Protein AF-0000000075732536 (afdb_homodimer)

Structure (mmCIF, N/CA/C/O backbone):
data_AF-0000000075732536-model_v1
#
loop_
_entity.id
_entity.type
_entity.pdbx_description
1 polymer 'Eukaryotic translation initiation factor 6'
#
loop_
_atom_site.group_PDB
_atom_site.id
_atom_site.type_symbol
_atom_site.label_atom_id
_atom_site.label_alt_id
_atom_site.label_comp_id
_atom_site.label_asym_id
_atom_site.label_entity_id
_atom_site.label_seq_id
_atom_site.pdbx_PDB_ins_code
_atom_site.Cartn_x
_atom_site.Cartn_y
_atom_site.Cartn_z
_atom_site.occupancy
_atom_site.B_iso_or_equiv
_atom_site.auth_seq_id
_atom_site.auth_comp_id
_atom_site.auth_asym_id
_atom_site.auth_atom_id
_atom_site.pdbx_PDB_model_num
ATOM 1 N N . MET A 1 1 ? -6.488 -12.992 -22.859 1 83.81 1 MET A N 1
ATOM 2 C CA . MET A 1 1 ? -7.918 -13.25 -22.719 1 83.81 1 MET A CA 1
ATOM 3 C C . MET A 1 1 ? -8.258 -13.625 -21.281 1 83.81 1 MET A C 1
ATOM 5 O O . MET A 1 1 ? -7.5 -14.336 -20.625 1 83.81 1 MET A O 1
ATOM 9 N N . VAL A 1 2 ? -9.398 -13.094 -20.844 1 91.94 2 VAL A N 1
ATOM 10 C CA . VAL A 1 2 ? -9.875 -13.297 -19.469 1 91.94 2 VAL A CA 1
ATOM 11 C C . VAL A 1 2 ? -11.172 -14.109 -19.5 1 91.94 2 VAL A C 1
ATOM 13 O O . VAL A 1 2 ? -12.039 -13.883 -20.344 1 91.94 2 VAL A O 1
ATOM 16 N N . SER A 1 3 ? -11.211 -15.141 -18.609 1 94.06 3 SER A N 1
ATOM 17 C CA . SER A 1 3 ? -12.438 -15.93 -18.484 1 94.06 3 SER A CA 1
ATOM 18 C C . SER A 1 3 ? -12.898 -16 -17.031 1 94.06 3 SER A C 1
ATOM 20 O O . SER A 1 3 ? -12.109 -16.328 -16.141 1 94.06 3 SER A O 1
ATOM 22 N N . ARG A 1 4 ? -14.195 -15.672 -16.875 1 95.19 4 ARG A N 1
ATOM 23 C CA . ARG A 1 4 ? -14.82 -15.953 -15.594 1 95.19 4 ARG A CA 1
ATOM 24 C C . ARG A 1 4 ? -15.359 -17.375 -15.539 1 95.19 4 ARG A C 1
ATOM 26 O O . ARG A 1 4 ? -15.953 -17.859 -16.516 1 95.19 4 ARG A O 1
ATOM 33 N N . CYS A 1 5 ? -15.133 -18.031 -14.414 1 96.19 5 CYS A N 1
ATOM 34 C CA . CYS A 1 5 ? -15.602 -19.406 -14.328 1 96.19 5 CYS A CA 1
ATOM 35 C C . CYS A 1 5 ? -15.812 -19.828 -12.875 1 96.19 5 CYS A C 1
ATOM 37 O O . CYS A 1 5 ? -15.68 -19 -11.969 1 96.19 5 CYS A O 1
ATOM 39 N N . LYS A 1 6 ? -16.375 -20.969 -12.703 1 96.44 6 LYS A N 1
ATOM 40 C CA . LYS A 1 6 ? -16.594 -21.562 -11.391 1 96.44 6 LYS A CA 1
ATOM 41 C C . LYS A 1 6 ? -16.375 -23.062 -11.422 1 96.44 6 LYS A C 1
ATOM 43 O O . LYS A 1 6 ? -16.641 -23.719 -12.438 1 96.44 6 LYS A O 1
ATOM 48 N N . TYR A 1 7 ? -15.828 -23.578 -10.398 1 98.12 7 TYR A N 1
ATOM 49 C CA . TYR A 1 7 ? -15.852 -25.016 -10.156 1 98.12 7 TYR A CA 1
ATOM 50 C C . TYR A 1 7 ? -17.062 -25.406 -9.32 1 98.12 7 TYR A C 1
ATOM 52 O O . TYR A 1 7 ? -17.109 -25.156 -8.117 1 98.12 7 TYR A O 1
ATOM 60 N N . GLN A 1 8 ? -17.953 -25.953 -10.031 1 95.62 8 GLN A N 1
ATOM 61 C CA . GLN A 1 8 ? -19.25 -26.172 -9.398 1 95.62 8 GLN A CA 1
ATOM 62 C C . GLN A 1 8 ? -19.844 -24.875 -8.875 1 95.62 8 GLN A C 1
ATOM 64 O O . GLN A 1 8 ? -20.062 -23.938 -9.641 1 95.62 8 GLN A O 1
ATOM 69 N N . SER A 1 9 ? -19.875 -24.734 -7.613 1 95.56 9 SER A N 1
ATOM 70 C CA . SER A 1 9 ? -20.453 -23.5 -7.09 1 95.56 9 SER A CA 1
ATOM 71 C C . SER A 1 9 ? -19.375 -22.594 -6.504 1 95.56 9 SER A C 1
ATOM 73 O O . SER A 1 9 ? -19.672 -21.5 -6.012 1 95.56 9 SER A O 1
ATOM 75 N N . SER A 1 10 ? -18.203 -23 -6.641 1 97.44 10 SER A N 1
ATOM 76 C CA . SER A 1 10 ? -17.125 -22.266 -5.988 1 97.44 10 SER A CA 1
ATOM 77 C C . SER A 1 10 ? -16.469 -21.281 -6.945 1 97.44 10 SER A C 1
ATOM 79 O O . SER A 1 10 ? -16.109 -21.641 -8.062 1 97.44 10 SER A O 1
ATOM 81 N N . SER A 1 11 ? -16.312 -20.031 -6.445 1 98.19 11 SER A N 1
ATOM 82 C CA . SER A 1 11 ? -15.57 -19.031 -7.199 1 98.19 11 SER A CA 1
ATOM 83 C C . SER A 1 11 ? -14.078 -19.078 -6.891 1 98.19 11 SER A C 1
ATOM 85 O O . SER A 1 11 ? -13.297 -18.297 -7.426 1 98.19 11 SER A O 1
ATOM 87 N N . GLU A 1 12 ? -13.68 -20 -6.059 1 98.44 12 GLU A N 1
ATOM 88 C CA . GLU A 1 12 ? -12.266 -20.188 -5.742 1 98.44 12 GLU A CA 1
ATOM 89 C C . GLU A 1 12 ? -11.594 -21.109 -6.762 1 98.44 12 GLU A C 1
ATOM 91 O O . GLU A 1 12 ? -11.062 -22.156 -6.402 1 98.44 12 GLU A O 1
ATOM 96 N N . VAL A 1 13 ? -11.492 -20.625 -7.941 1 98.69 13 VAL A N 1
ATOM 97 C CA . VAL A 1 13 ? -11.094 -21.438 -9.078 1 98.69 13 VAL A CA 1
ATOM 98 C C . VAL A 1 13 ? -9.633 -21.859 -8.938 1 98.69 13 VAL A C 1
ATOM 100 O O . VAL A 1 13 ? -9.234 -22.938 -9.383 1 98.69 13 VAL A O 1
ATOM 103 N N . GLY A 1 14 ? -8.852 -21.062 -8.25 1 98.75 14 GLY A N 1
ATOM 104 C CA . GLY A 1 14 ? -7.441 -21.359 -8.055 1 98.75 14 GLY A CA 1
ATOM 105 C C . GLY A 1 14 ? -7.207 -22.562 -7.148 1 98.75 14 GLY A C 1
ATOM 106 O O . GLY A 1 14 ? -6.117 -23.141 -7.152 1 98.75 14 GLY A O 1
ATOM 107 N N . ALA A 1 15 ? -8.203 -22.875 -6.398 1 98.62 15 ALA A N 1
ATOM 108 C CA . ALA A 1 15 ? -8.102 -24.047 -5.523 1 98.62 15 ALA A CA 1
ATOM 109 C C . ALA A 1 15 ? -8.227 -25.344 -6.312 1 98.62 15 ALA A C 1
ATOM 111 O O . ALA A 1 15 ? -7.801 -26.406 -5.852 1 98.62 15 ALA A O 1
ATOM 112 N N . TYR A 1 16 ? -8.727 -25.219 -7.578 1 98.81 16 TYR A N 1
ATOM 113 C CA . TYR A 1 16 ? -9.133 -26.438 -8.258 1 98.81 16 TYR A CA 1
ATOM 114 C C . TYR A 1 16 ? -8.336 -26.641 -9.547 1 98.81 16 TYR A C 1
ATOM 116 O O . TYR A 1 16 ? -8.672 -27.484 -10.367 1 98.81 16 TYR A O 1
ATOM 124 N N . ALA A 1 17 ? -7.359 -25.906 -9.711 1 98.81 17 ALA A N 1
ATOM 125 C CA . ALA A 1 17 ? -6.48 -26.094 -10.867 1 98.81 17 ALA A CA 1
ATOM 126 C C . ALA A 1 17 ? -5.098 -25.5 -10.602 1 98.81 17 ALA A C 1
ATOM 128 O O . ALA A 1 17 ? -4.938 -24.625 -9.742 1 98.81 17 ALA A O 1
ATOM 129 N N . THR A 1 18 ? -4.125 -25.984 -11.219 1 98.88 18 THR A N 1
ATOM 130 C CA . THR A 1 18 ? -2.785 -25.422 -11.312 1 98.88 18 THR A CA 1
ATOM 131 C C . THR A 1 18 ? -2.422 -25.109 -12.758 1 98.88 18 THR A C 1
ATOM 133 O O . THR A 1 18 ? -2.373 -26.016 -13.594 1 98.88 18 THR A O 1
ATOM 136 N N . LEU A 1 19 ? -2.176 -23.812 -13.031 1 98.81 19 LEU A N 1
ATOM 137 C CA . LEU A 1 19 ? -1.968 -23.375 -14.406 1 98.81 19 LEU A CA 1
ATOM 138 C C . LEU A 1 19 ? -0.535 -22.891 -14.609 1 98.81 19 LEU A C 1
ATOM 140 O O . LEU A 1 19 ? -0.021 -22.094 -13.82 1 98.81 19 LEU A O 1
ATOM 144 N N . THR A 1 20 ? 0.156 -23.453 -15.57 1 98.5 20 THR A N 1
ATOM 145 C CA . THR A 1 20 ? 1.46 -23 -16.031 1 98.5 20 THR A CA 1
ATOM 146 C C . THR A 1 20 ? 1.424 -22.703 -17.531 1 98.5 20 THR A C 1
ATOM 148 O O . THR A 1 20 ? 0.365 -22.766 -18.156 1 98.5 20 THR A O 1
ATOM 151 N N . ASP A 1 21 ? 2.625 -22.375 -18.078 1 97.25 21 ASP A N 1
ATOM 152 C CA . ASP A 1 21 ? 2.672 -22.078 -19.516 1 97.25 21 ASP A CA 1
ATOM 153 C C . ASP A 1 21 ? 2.756 -23.375 -20.328 1 97.25 21 ASP A C 1
ATOM 155 O O . ASP A 1 21 ? 2.525 -23.359 -21.531 1 97.25 21 ASP A O 1
ATOM 159 N N . THR A 1 22 ? 3.025 -24.469 -19.656 1 97.88 22 THR A N 1
ATOM 160 C CA . THR A 1 22 ? 3.25 -25.719 -20.375 1 97.88 22 THR A CA 1
ATOM 161 C C . THR A 1 22 ? 2.121 -26.703 -20.125 1 97.88 22 THR A C 1
ATOM 163 O O . THR A 1 22 ? 1.791 -27.516 -20.984 1 97.88 22 THR A O 1
ATOM 166 N N . TYR A 1 23 ? 1.535 -26.609 -18.984 1 98.56 23 TYR A N 1
ATOM 167 C CA . TYR A 1 23 ? 0.472 -27.547 -18.641 1 98.56 23 TYR A CA 1
ATOM 168 C C . TYR A 1 23 ? -0.523 -26.906 -17.672 1 98.56 23 TYR A C 1
ATOM 170 O O . TYR A 1 23 ? -0.227 -25.891 -17.047 1 98.56 23 TYR A O 1
ATOM 178 N N . CYS A 1 24 ? -1.718 -27.5 -17.609 1 98.81 24 CYS A N 1
ATOM 179 C CA . CYS A 1 24 ? -2.762 -27.188 -16.641 1 98.81 24 CYS A CA 1
ATOM 180 C C . CYS A 1 24 ? -3.289 -28.453 -15.977 1 98.81 24 CYS A C 1
ATOM 182 O O . CYS A 1 24 ? -3.791 -29.344 -16.656 1 98.81 24 CYS A O 1
ATOM 184 N N . LEU A 1 25 ? -3.131 -28.484 -14.641 1 98.88 25 LEU A N 1
ATOM 185 C CA . LEU A 1 25 ? -3.613 -29.641 -13.883 1 98.88 25 LEU A CA 1
ATOM 186 C C . LEU A 1 25 ? -5.043 -29.422 -13.406 1 98.88 25 LEU A C 1
ATOM 188 O O . LEU A 1 25 ? -5.324 -28.438 -12.711 1 98.88 25 LEU A O 1
ATOM 192 N N . LEU A 1 26 ? -5.91 -30.312 -13.82 1 98.75 26 LEU A N 1
ATOM 193 C CA . LEU A 1 26 ? -7.32 -30.281 -13.438 1 98.75 26 LEU A CA 1
ATOM 194 C C . LEU A 1 26 ? -7.719 -31.562 -12.711 1 98.75 26 LEU A C 1
ATOM 196 O O . LEU A 1 26 ? -7.164 -32.625 -12.992 1 98.75 26 LEU A O 1
ATOM 200 N N . PRO A 1 27 ? -8.695 -31.422 -11.844 1 98.69 27 PRO A N 1
ATOM 201 C CA . PRO A 1 27 ? -9.148 -32.656 -11.164 1 98.69 27 PRO A CA 1
ATOM 202 C C . PRO A 1 27 ? -9.953 -33.562 -12.078 1 98.69 27 PRO A C 1
ATOM 204 O O . PRO A 1 27 ? -10.578 -33.094 -13.031 1 98.69 27 PRO A O 1
ATOM 207 N N . THR A 1 28 ? -9.859 -34.812 -11.734 1 97.75 28 THR A N 1
ATOM 208 C CA . THR A 1 28 ? -10.68 -35.781 -12.461 1 97.75 28 THR A CA 1
ATOM 209 C C . THR A 1 28 ? -12.141 -35.688 -12.016 1 97.75 28 THR A C 1
ATOM 211 O O . THR A 1 28 ? -13.055 -36 -12.797 1 97.75 28 THR A O 1
ATOM 214 N N . THR A 1 29 ? -12.328 -35.344 -10.734 1 94.75 29 THR A N 1
ATOM 215 C CA . THR A 1 29 ? -13.672 -35.125 -10.227 1 94.75 29 THR A CA 1
ATOM 216 C C . THR A 1 29 ? -14.164 -33.719 -10.641 1 94.75 29 THR A C 1
ATOM 218 O O . THR A 1 29 ? -14 -32.75 -9.898 1 94.75 29 THR A O 1
ATOM 221 N N . THR A 1 30 ? -14.656 -33.688 -11.82 1 93.88 30 THR A N 1
ATOM 222 C CA . THR A 1 30 ? -15.055 -32.375 -12.359 1 93.88 30 THR A CA 1
ATOM 223 C C . THR A 1 30 ? -16.203 -32.531 -13.336 1 93.88 30 THR A C 1
ATOM 225 O O . THR A 1 30 ? -16.781 -33.625 -13.469 1 93.88 30 THR A O 1
ATOM 228 N N . THR A 1 31 ? -16.688 -31.406 -13.828 1 93 31 THR A N 1
ATOM 229 C CA . THR A 1 31 ? -17.734 -31.391 -14.844 1 93 31 THR A CA 1
ATOM 230 C C . THR A 1 31 ? -17.156 -31.016 -16.203 1 93 31 THR A C 1
ATOM 232 O O . THR A 1 31 ? -16.062 -30.453 -16.297 1 93 31 THR A O 1
ATOM 235 N N . LYS A 1 32 ? -17.922 -31.328 -17.203 1 93.38 32 LYS A N 1
ATOM 236 C CA . LYS A 1 32 ? -17.516 -30.969 -18.562 1 93.38 32 LYS A CA 1
ATOM 237 C C . LYS A 1 32 ? -17.406 -29.453 -18.719 1 93.38 32 LYS A C 1
ATOM 239 O O . LYS A 1 32 ? -16.516 -28.953 -19.406 1 93.38 32 LYS A O 1
ATOM 244 N N . SER A 1 33 ? -18.312 -28.844 -18.078 1 92.94 33 SER A N 1
ATOM 245 C CA . SER A 1 33 ? -18.312 -27.391 -18.141 1 92.94 33 SER A CA 1
ATOM 246 C C . SER A 1 33 ? -17.016 -26.812 -17.625 1 92.94 33 SER A C 1
ATOM 248 O O . SER A 1 33 ? -16.469 -25.859 -18.203 1 92.94 33 SER A O 1
ATOM 250 N N . TRP A 1 34 ? -16.531 -27.375 -16.578 1 96.12 34 TRP A N 1
ATOM 251 C CA . TRP A 1 34 ? -15.273 -26.938 -16.016 1 96.12 34 TRP A CA 1
ATOM 252 C C . TRP A 1 34 ? -14.117 -27.203 -16.969 1 96.12 34 TRP A C 1
ATOM 254 O O . TRP A 1 34 ? -13.336 -26.312 -17.281 1 96.12 34 TRP A O 1
ATOM 264 N N . THR A 1 35 ? -14 -28.375 -17.484 1 95.81 35 THR A N 1
ATOM 265 C CA . THR A 1 35 ? -12.875 -28.75 -18.344 1 95.81 35 THR A CA 1
ATOM 266 C C . THR A 1 35 ? -12.891 -27.953 -19.641 1 95.81 35 THR A C 1
ATOM 268 O O . THR A 1 35 ? -11.844 -27.562 -20.156 1 95.81 35 THR A O 1
ATOM 271 N N . GLU A 1 36 ? -14.055 -27.672 -20.125 1 94.44 36 GLU A N 1
ATOM 272 C CA . GLU A 1 36 ? -14.195 -26.953 -21.391 1 94.44 36 GLU A CA 1
ATOM 273 C C . GLU A 1 36 ? -13.695 -25.516 -21.266 1 94.44 36 GLU A C 1
ATOM 275 O O . GLU A 1 36 ? -13.242 -24.922 -22.234 1 94.44 36 GLU A O 1
ATOM 280 N N . THR A 1 37 ? -13.82 -25.062 -20.078 1 95.56 37 THR A N 1
ATOM 281 C CA . THR A 1 37 ? -13.336 -23.703 -19.812 1 95.56 37 THR A CA 1
ATOM 282 C C . THR A 1 37 ? -11.859 -23.578 -20.188 1 95.56 37 THR A C 1
ATOM 284 O O . THR A 1 37 ? -11.414 -22.516 -20.609 1 95.56 37 THR A O 1
ATOM 287 N N . PHE A 1 38 ? -11.141 -24.625 -20.125 1 96.88 38 PHE A N 1
ATOM 288 C CA . PHE A 1 38 ? -9.695 -24.578 -20.281 1 96.88 38 PHE A CA 1
ATOM 289 C C . PHE A 1 38 ? -9.273 -25.078 -21.656 1 96.88 38 PHE A C 1
ATOM 291 O O . PHE A 1 38 ? -8.078 -25.125 -21.969 1 96.88 38 PHE A O 1
ATOM 298 N N . ASP A 1 39 ? -10.211 -25.344 -22.516 1 94.19 39 ASP A N 1
ATOM 299 C CA . ASP A 1 39 ? -9.906 -25.828 -23.859 1 94.19 39 ASP A CA 1
ATOM 300 C C . ASP A 1 39 ? -9.102 -24.781 -24.641 1 94.19 39 ASP A C 1
ATOM 302 O O . ASP A 1 39 ? -8.281 -25.141 -25.5 1 94.19 39 ASP A O 1
ATOM 306 N N . VAL A 1 40 ? -9.359 -23.625 -24.281 1 90.56 40 VAL A N 1
ATOM 307 C CA . VAL A 1 40 ? -8.711 -22.516 -24.969 1 90.56 40 VAL A CA 1
ATOM 308 C C . VAL A 1 40 ? -7.199 -22.609 -24.797 1 90.56 40 VAL A C 1
ATOM 310 O O . VAL A 1 40 ? -6.438 -22.172 -25.672 1 90.56 40 VAL A O 1
ATOM 313 N N . LEU A 1 41 ? -6.738 -23.172 -23.766 1 92.38 41 LEU A N 1
ATOM 314 C CA . LEU A 1 41 ? -5.316 -23.312 -23.484 1 92.38 41 LEU A CA 1
ATOM 315 C C . LEU A 1 41 ? -4.656 -24.25 -24.484 1 92.38 41 LEU A C 1
ATOM 317 O O . LEU A 1 41 ? -3.535 -24 -24.938 1 92.38 41 LEU A O 1
ATOM 321 N N . THR A 1 42 ? -5.32 -25.297 -24.75 1 89.5 42 THR A N 1
ATOM 322 C CA . THR A 1 42 ? -4.809 -26.25 -25.734 1 89.5 42 THR A CA 1
ATOM 323 C C . THR A 1 42 ? -4.875 -25.672 -27.141 1 89.5 42 THR A C 1
ATOM 325 O O . THR A 1 42 ? -3.916 -25.781 -27.906 1 89.5 42 THR A O 1
ATOM 328 N N . ASP A 1 43 ? -5.914 -25.016 -27.391 1 85.69 43 ASP A N 1
ATOM 329 C CA . ASP A 1 43 ? -6.203 -24.562 -28.75 1 85.69 43 ASP A CA 1
ATOM 330 C C . ASP A 1 43 ? -5.297 -23.391 -29.125 1 85.69 43 ASP A C 1
ATOM 332 O O . ASP A 1 43 ? -4.867 -23.281 -30.281 1 85.69 43 ASP A O 1
ATOM 336 N N . PHE A 1 44 ? -4.941 -22.625 -28.141 1 82.62 44 PHE A N 1
ATOM 337 C CA . PHE A 1 44 ? -4.328 -21.359 -28.516 1 82.62 44 PHE A CA 1
ATOM 338 C C . PHE A 1 44 ? -2.973 -21.172 -27.844 1 82.62 44 PHE A C 1
ATOM 340 O O . PHE A 1 44 ? -2.162 -20.359 -28.266 1 82.62 44 PHE A O 1
ATOM 347 N N . ASN A 1 45 ? -2.658 -22 -26.828 1 86.12 45 ASN A N 1
ATOM 348 C CA . ASN A 1 45 ? -1.441 -21.734 -26.062 1 86.12 45 ASN A CA 1
ATOM 349 C C . ASN A 1 45 ? -0.532 -22.953 -26.016 1 86.12 45 ASN A C 1
ATOM 351 O O . ASN A 1 45 ? 0.537 -22.922 -25.406 1 86.12 45 ASN A O 1
ATOM 355 N N . ASN A 1 46 ? -0.893 -24.016 -26.641 1 91.88 46 ASN A N 1
ATOM 356 C CA . ASN A 1 46 ? -0.14 -25.266 -26.609 1 91.88 46 ASN A CA 1
ATOM 357 C C . ASN A 1 46 ? 0.106 -25.75 -25.188 1 91.88 46 ASN A C 1
ATOM 359 O O . ASN A 1 46 ? 1.196 -26.234 -24.859 1 91.88 46 ASN A O 1
ATOM 363 N N . THR A 1 47 ? -0.802 -25.5 -24.375 1 96.25 47 THR A N 1
ATOM 364 C CA . THR A 1 47 ? -0.767 -25.953 -22.984 1 96.25 47 THR A CA 1
ATOM 365 C C . THR A 1 47 ? -1.481 -27.281 -22.828 1 96.25 47 THR A C 1
ATOM 367 O O . THR A 1 47 ? -2.631 -27.438 -23.25 1 96.25 47 THR A O 1
ATOM 370 N N . THR A 1 48 ? -0.805 -28.234 -22.266 1 97.69 48 THR A N 1
ATOM 371 C CA . THR A 1 48 ? -1.351 -29.578 -22.094 1 97.69 48 THR A CA 1
ATOM 372 C C . THR A 1 48 ? -2.285 -29.641 -20.891 1 97.69 48 THR A C 1
ATOM 374 O O . THR A 1 48 ? -1.938 -29.172 -19.812 1 97.69 48 THR A O 1
ATOM 377 N N . LEU A 1 49 ? -3.494 -30.172 -21.094 1 98 49 LEU A N 1
ATOM 378 C CA . LEU A 1 49 ? -4.379 -30.406 -19.969 1 98 49 LEU A CA 1
ATOM 379 C C . LEU A 1 49 ? -4.098 -31.766 -19.328 1 98 49 LEU A C 1
ATOM 381 O O . LEU A 1 49 ? -4.062 -32.781 -20.016 1 98 49 LEU A O 1
ATOM 385 N N . VAL A 1 50 ? -3.816 -31.75 -18.109 1 98.5 50 VAL A N 1
ATOM 386 C CA . VAL A 1 50 ? -3.549 -32.938 -17.328 1 98.5 50 VAL A CA 1
ATOM 387 C C . VAL A 1 50 ? -4.668 -33.156 -16.297 1 98.5 50 VAL A C 1
ATOM 389 O O . VAL A 1 50 ? -4.988 -32.25 -15.531 1 98.5 50 VAL A O 1
ATOM 392 N N . MET A 1 51 ? -5.211 -34.406 -16.312 1 98.44 51 MET A N 1
ATOM 393 C CA . MET A 1 51 ? -6.324 -34.656 -15.414 1 98.44 51 MET A CA 1
ATOM 394 C C . MET A 1 51 ? -5.895 -35.625 -14.297 1 98.44 51 MET A C 1
ATOM 396 O O . MET A 1 51 ? -5.453 -36.719 -14.562 1 98.44 51 MET A O 1
ATOM 400 N N . SER A 1 52 ? -6.016 -35.125 -13.07 1 98.75 52 SER A N 1
ATOM 401 C CA . SER A 1 52 ? -5.746 -35.969 -11.922 1 98.75 52 SER A CA 1
ATOM 402 C C . SER A 1 52 ? -6.215 -35.312 -10.625 1 98.75 52 SER A C 1
ATOM 404 O O . SER A 1 52 ? -6.023 -34.125 -10.422 1 98.75 52 SER A O 1
ATOM 406 N N . ASN A 1 53 ? -6.867 -36.125 -9.805 1 98.69 53 ASN A N 1
ATOM 407 C CA . ASN A 1 53 ? -6.984 -35.719 -8.414 1 98.69 53 ASN A CA 1
ATOM 408 C C . ASN A 1 53 ? -5.648 -35.812 -7.684 1 98.69 53 ASN A C 1
ATOM 410 O O . ASN A 1 53 ? -4.695 -36.406 -8.203 1 98.69 53 ASN A O 1
ATOM 414 N N . ILE A 1 54 ? -5.578 -35.188 -6.582 1 98.81 54 ILE A N 1
ATOM 415 C CA . ILE A 1 54 ? -4.469 -35.344 -5.648 1 98.81 54 ILE A CA 1
ATOM 416 C C . ILE A 1 54 ? -4.988 -35.844 -4.301 1 98.81 54 ILE A C 1
ATOM 418 O O . ILE A 1 54 ? -5.844 -35.188 -3.686 1 98.81 54 ILE A O 1
ATOM 422 N N . ALA A 1 55 ? -4.473 -36.938 -3.896 1 98.19 55 ALA A N 1
ATOM 423 C CA . ALA A 1 55 ? -4.945 -37.562 -2.664 1 98.19 55 ALA A CA 1
ATOM 424 C C . ALA A 1 55 ? -6.461 -37.75 -2.689 1 98.19 55 ALA A C 1
ATOM 426 O O . ALA A 1 55 ? -7.137 -37.531 -1.683 1 98.19 55 ALA A O 1
ATOM 427 N N . GLY A 1 56 ? -6.898 -37.969 -3.877 1 98.12 56 GLY A N 1
ATOM 428 C CA . GLY A 1 56 ? -8.312 -38.281 -4.047 1 98.12 56 GLY A CA 1
ATOM 429 C C . GLY A 1 56 ? -9.195 -37.062 -3.988 1 98.12 56 GLY A C 1
ATOM 430 O O . GLY A 1 56 ? -10.422 -37.156 -3.945 1 98.12 56 GLY A O 1
ATOM 431 N N . THR A 1 57 ? -8.688 -35.938 -3.959 1 98.19 57 THR A N 1
ATOM 432 C CA . THR A 1 57 ? -9.508 -34.719 -3.812 1 98.19 57 THR A CA 1
ATOM 433 C C . THR A 1 57 ? -9.359 -33.812 -5.035 1 98.19 57 THR A C 1
ATOM 435 O O . THR A 1 57 ? -8.344 -33.875 -5.727 1 98.19 57 THR A O 1
ATOM 438 N N . PRO A 1 58 ? -10.383 -33.031 -5.246 1 98.56 58 PRO A N 1
ATOM 439 C CA . PRO A 1 58 ? -10.367 -32.156 -6.43 1 98.56 58 PRO A CA 1
ATOM 440 C C . PRO A 1 58 ? -9.641 -30.828 -6.191 1 98.56 58 PRO A C 1
ATOM 442 O O . PRO A 1 58 ? -9.469 -30.047 -7.125 1 98.56 58 PRO A O 1
ATOM 445 N N . ILE A 1 59 ? -9.164 -30.5 -5.012 1 98.56 59 ILE A N 1
ATOM 446 C CA . ILE A 1 59 ? -8.531 -29.203 -4.723 1 98.56 59 ILE A CA 1
ATOM 447 C C . ILE A 1 59 ? -7.051 -29.266 -5.094 1 98.56 59 ILE A C 1
ATOM 449 O O . ILE A 1 59 ? -6.184 -28.969 -4.27 1 98.56 59 ILE A O 1
ATOM 453 N N . VAL A 1 60 ? -6.777 -29.516 -6.34 1 98.75 60 VAL A N 1
ATOM 454 C CA . VAL A 1 60 ? -5.418 -29.766 -6.816 1 98.75 60 VAL A CA 1
ATOM 455 C C . VAL A 1 60 ? -4.598 -28.484 -6.727 1 98.75 60 VAL A C 1
ATOM 457 O O . VAL A 1 60 ? -3.4 -28.516 -6.438 1 98.75 60 VAL A O 1
ATOM 460 N N . GLY A 1 61 ? -5.23 -27.328 -6.93 1 98.75 61 GLY A N 1
ATOM 461 C CA . GLY A 1 61 ? -4.523 -26.062 -6.859 1 98.75 61 GLY A CA 1
ATOM 462 C C . GLY A 1 61 ? -3.998 -25.75 -5.473 1 98.75 61 GLY A C 1
ATOM 463 O O . GLY A 1 61 ? -2.93 -25.156 -5.328 1 98.75 61 GLY A O 1
ATOM 464 N N . ARG A 1 62 ? -4.715 -26.141 -4.457 1 98.5 62 ARG A N 1
ATOM 465 C CA . ARG A 1 62 ? -4.297 -25.938 -3.076 1 98.5 62 ARG A CA 1
ATOM 466 C C . ARG A 1 62 ? -3.133 -26.859 -2.713 1 98.5 62 ARG A C 1
ATOM 468 O O . ARG A 1 62 ? -2.271 -26.484 -1.912 1 98.5 62 ARG A O 1
ATOM 475 N N . LEU A 1 63 ? -3.084 -27.938 -3.377 1 98.75 63 LEU A N 1
ATOM 476 C CA . LEU A 1 63 ? -2.168 -28.984 -2.936 1 98.75 63 LEU A CA 1
ATOM 477 C C . LEU A 1 63 ? -0.889 -28.969 -3.766 1 98.75 63 LEU A C 1
ATOM 479 O O . LEU A 1 63 ? 0.134 -29.516 -3.348 1 98.75 63 LEU A O 1
ATOM 483 N N . THR A 1 64 ? -0.946 -28.422 -4.918 1 98.94 64 THR A N 1
ATOM 484 C CA . THR A 1 64 ? 0.204 -28.516 -5.809 1 98.94 64 THR A CA 1
ATOM 485 C C . THR A 1 64 ? 0.722 -27.125 -6.184 1 98.94 64 THR A C 1
ATOM 487 O O . THR A 1 64 ? 0.034 -26.125 -5.98 1 98.94 64 THR A O 1
ATOM 490 N N . VAL A 1 65 ? 1.925 -27.141 -6.66 1 98.94 65 VAL A N 1
ATOM 491 C CA . VAL A 1 65 ? 2.535 -25.938 -7.227 1 98.94 65 VAL A CA 1
ATOM 492 C C . VAL A 1 65 ? 3.479 -26.328 -8.359 1 98.94 65 VAL A C 1
ATOM 494 O O . VAL A 1 65 ? 4.113 -27.391 -8.32 1 98.94 65 VAL A O 1
ATOM 497 N N . GLY A 1 66 ? 3.508 -25.469 -9.406 1 98.75 66 GLY A N 1
ATOM 498 C CA . GLY A 1 66 ? 4.402 -25.75 -10.516 1 98.75 66 GLY A CA 1
ATOM 499 C C . GLY A 1 66 ? 4.625 -24.562 -11.43 1 98.75 66 GLY A C 1
ATOM 500 O O . GLY A 1 66 ? 3.963 -23.531 -11.281 1 98.75 66 GLY A O 1
ATOM 501 N N . ASN A 1 67 ? 5.641 -24.703 -12.211 1 98.75 67 ASN A N 1
ATOM 502 C CA . ASN A 1 67 ? 5.922 -23.797 -13.312 1 98.75 67 ASN A CA 1
ATOM 503 C C . ASN A 1 67 ? 6.203 -24.562 -14.609 1 98.75 67 ASN A C 1
ATOM 505 O O . ASN A 1 67 ? 5.902 -25.75 -14.703 1 98.75 67 ASN A O 1
ATOM 509 N N . LYS A 1 68 ? 6.719 -23.875 -15.609 1 98.12 68 LYS A N 1
ATOM 510 C CA . LYS A 1 68 ? 6.859 -24.484 -16.938 1 98.12 68 LYS A CA 1
ATOM 511 C C . LYS A 1 68 ? 7.781 -25.703 -16.875 1 98.12 68 LYS A C 1
ATOM 513 O O . LYS A 1 68 ? 7.723 -26.578 -17.75 1 98.12 68 LYS A O 1
ATOM 518 N N . ASN A 1 69 ? 8.586 -25.812 -15.812 1 98.56 69 ASN A N 1
ATOM 519 C CA . ASN A 1 69 ? 9.625 -26.828 -15.75 1 98.56 69 ASN A CA 1
ATOM 520 C C . ASN A 1 69 ? 9.195 -28.016 -14.906 1 98.56 69 ASN A C 1
ATOM 522 O O . ASN A 1 69 ? 9.734 -29.125 -15.055 1 98.56 69 ASN A O 1
ATOM 526 N N . GLY A 1 70 ? 8.305 -27.75 -14.039 1 98.88 70 GLY A N 1
ATOM 527 C CA . GLY A 1 70 ? 8.062 -28.844 -13.109 1 98.88 70 GLY A CA 1
ATOM 528 C C . GLY A 1 70 ? 6.766 -28.688 -12.336 1 98.88 70 GLY A C 1
ATOM 529 O O . GLY A 1 70 ? 6.113 -27.656 -12.406 1 98.88 70 GLY A O 1
ATOM 530 N N . LEU A 1 71 ? 6.438 -29.781 -11.664 1 98.94 71 LEU A N 1
ATOM 531 C CA . LEU A 1 71 ? 5.258 -29.875 -10.805 1 98.94 71 LEU A CA 1
ATOM 532 C C . LEU A 1 71 ? 5.594 -30.578 -9.5 1 98.94 71 LEU A C 1
ATOM 534 O O . LEU A 1 71 ? 6.207 -31.656 -9.5 1 98.94 71 LEU A O 1
ATOM 538 N N . LEU A 1 72 ? 5.211 -29.906 -8.391 1 98.94 72 LEU A N 1
ATOM 539 C CA . LEU A 1 72 ? 5.379 -30.516 -7.07 1 98.94 72 LEU A CA 1
ATOM 540 C C . LEU A 1 72 ? 4.039 -30.969 -6.504 1 98.94 72 LEU A C 1
ATOM 542 O O . LEU A 1 72 ? 3.066 -30.203 -6.52 1 98.94 72 LEU A O 1
ATOM 546 N N . VAL A 1 73 ? 4.055 -32.219 -6.062 1 98.94 73 VAL A N 1
ATOM 547 C CA . VAL A 1 73 ? 2.852 -32.781 -5.453 1 98.94 73 VAL A CA 1
ATOM 548 C C . VAL A 1 73 ? 3.176 -33.281 -4.051 1 98.94 73 VAL A C 1
ATOM 550 O O . VAL A 1 73 ? 4.324 -33.625 -3.756 1 98.94 73 VAL A O 1
ATOM 553 N N . PRO A 1 74 ? 2.15 -33.312 -3.158 1 98.75 74 PRO A N 1
ATOM 554 C CA . PRO A 1 74 ? 2.428 -33.719 -1.785 1 98.75 74 PRO A CA 1
ATOM 555 C C . PRO A 1 74 ? 2.607 -35.25 -1.665 1 98.75 74 PRO A C 1
ATOM 557 O O . PRO A 1 74 ? 2.236 -36 -2.576 1 98.75 74 PRO A O 1
ATOM 560 N N . LEU A 1 75 ? 3.078 -35.562 -0.529 1 98.5 75 LEU A N 1
ATOM 561 C CA . LEU A 1 75 ? 3.355 -36.969 -0.253 1 98.5 75 LEU A CA 1
ATOM 562 C C . LEU A 1 75 ? 2.074 -37.812 -0.304 1 98.5 75 LEU A C 1
ATOM 564 O O . LEU A 1 75 ? 2.115 -39 -0.598 1 98.5 75 LEU A O 1
ATOM 568 N N . THR A 1 76 ? 0.974 -37.219 -0.112 1 98.44 76 THR A N 1
ATOM 569 C CA . THR A 1 76 ? -0.306 -37.906 -0.05 1 98.44 76 THR A CA 1
ATOM 570 C C . THR A 1 76 ? -0.794 -38.25 -1.449 1 98.44 76 THR A C 1
ATOM 572 O O . THR A 1 76 ? -1.771 -39 -1.602 1 98.44 76 THR A O 1
ATOM 575 N N . THR A 1 77 ? -0.153 -37.812 -2.455 1 98.81 77 THR A N 1
ATOM 576 C CA . THR A 1 77 ? -0.476 -38.188 -3.82 1 98.81 77 THR A CA 1
ATOM 577 C C . THR A 1 77 ? -0.289 -39.688 -4.004 1 98.81 77 THR A C 1
ATOM 579 O O . THR A 1 77 ? 0.782 -40.25 -3.713 1 98.81 77 THR A O 1
ATOM 582 N N . THR A 1 78 ? -1.254 -40.312 -4.57 1 98.62 78 THR A N 1
ATOM 583 C CA . THR A 1 78 ? -1.175 -41.75 -4.715 1 98.62 78 THR A CA 1
ATOM 584 C C . THR A 1 78 ? -0.27 -42.125 -5.887 1 98.62 78 THR A C 1
ATOM 586 O O . THR A 1 78 ? -0.011 -41.312 -6.766 1 98.62 78 THR A O 1
ATOM 589 N N . ASP A 1 79 ? 0.156 -43.438 -5.855 1 98.44 79 ASP A N 1
ATOM 590 C CA . ASP A 1 79 ? 0.995 -43.906 -6.941 1 98.44 79 ASP A CA 1
ATOM 591 C C . ASP A 1 79 ? 0.268 -43.812 -8.281 1 98.44 79 ASP A C 1
ATOM 593 O O . ASP A 1 79 ? 0.871 -43.469 -9.297 1 98.44 79 ASP A O 1
ATOM 597 N N . SER A 1 80 ? -0.986 -44.156 -8.25 1 98.5 80 SER A N 1
ATOM 598 C CA . SER A 1 80 ? -1.771 -44.094 -9.477 1 98.5 80 SER A CA 1
ATOM 599 C C . SER A 1 80 ? -1.884 -42.656 -9.992 1 98.5 80 SER A C 1
ATOM 601 O O . SER A 1 80 ? -1.761 -42.406 -11.195 1 98.5 80 SER A O 1
ATOM 603 N N . GLU A 1 81 ? -2.188 -41.75 -9.094 1 98.75 81 GLU A N 1
ATOM 604 C CA . GLU A 1 81 ? -2.25 -40.344 -9.461 1 98.75 81 GLU A CA 1
ATOM 605 C C . GLU A 1 81 ? -0.92 -39.875 -10.039 1 98.75 81 GLU A C 1
ATOM 607 O O . GLU A 1 81 ? -0.888 -39.219 -11.086 1 98.75 81 GLU A O 1
ATOM 612 N N . LEU A 1 82 ? 0.131 -40.219 -9.352 1 98.75 82 LEU A N 1
ATOM 613 C CA . LEU A 1 82 ? 1.462 -39.812 -9.789 1 98.75 82 LEU A CA 1
ATOM 614 C C . LEU A 1 82 ? 1.775 -40.344 -11.172 1 98.75 82 LEU A C 1
ATOM 616 O O . LEU A 1 82 ? 2.299 -39.625 -12.031 1 98.75 82 LEU A O 1
ATOM 620 N N . ALA A 1 83 ? 1.493 -41.562 -11.359 1 98.31 83 ALA A N 1
ATOM 621 C CA . ALA A 1 83 ? 1.735 -42.188 -12.656 1 98.31 83 ALA A CA 1
ATOM 622 C C . ALA A 1 83 ? 0.933 -41.531 -13.758 1 98.31 83 ALA A C 1
ATOM 624 O O . ALA A 1 83 ? 1.449 -41.281 -14.852 1 98.31 83 ALA A O 1
ATOM 625 N N . GLN A 1 84 ? -0.304 -41.281 -13.477 1 98.06 84 GLN A N 1
ATOM 626 C CA . GLN A 1 84 ? -1.159 -40.625 -14.445 1 98.06 84 GLN A CA 1
ATOM 627 C C . GLN A 1 84 ? -0.594 -39.25 -14.805 1 98.06 84 GLN A C 1
ATOM 629 O O . GLN A 1 84 ? -0.573 -38.875 -15.977 1 98.06 84 GLN A O 1
ATOM 634 N N . ILE A 1 85 ? -0.194 -38.531 -13.836 1 98.81 85 ILE A N 1
ATOM 635 C CA . ILE A 1 85 ? 0.368 -37.188 -14.039 1 98.81 85 ILE A CA 1
ATOM 636 C C . ILE A 1 85 ? 1.641 -37.312 -14.875 1 98.81 85 ILE A C 1
ATOM 638 O O . ILE A 1 85 ? 1.795 -36.594 -15.875 1 98.81 85 ILE A O 1
ATOM 642 N N . GLU A 1 86 ? 2.525 -38.156 -14.508 1 98.31 86 GLU A N 1
ATOM 643 C CA . GLU A 1 86 ? 3.799 -38.344 -15.195 1 98.31 86 GLU A CA 1
ATOM 644 C C . GLU A 1 86 ? 3.584 -38.656 -16.672 1 98.31 86 GLU A C 1
ATOM 646 O O . GLU A 1 86 ? 4.301 -38.156 -17.531 1 98.31 86 GLU A O 1
ATOM 651 N N . GLN A 1 87 ? 2.604 -39.438 -16.922 1 97.81 87 GLN A N 1
ATOM 652 C CA . GLN A 1 87 ? 2.336 -39.875 -18.281 1 97.81 87 GLN A CA 1
ATOM 653 C C . GLN A 1 87 ? 1.714 -38.75 -19.109 1 97.81 87 GLN A C 1
ATOM 655 O O . GLN A 1 87 ? 1.869 -38.719 -20.344 1 97.81 87 GLN A O 1
ATOM 660 N N . SER A 1 88 ? 1.047 -37.938 -18.453 1 98.31 88 SER A N 1
ATOM 661 C CA . SER A 1 88 ? 0.265 -36.906 -19.156 1 98.31 88 SER A CA 1
ATOM 662 C C . SER A 1 88 ? 1.067 -35.625 -19.344 1 98.31 88 SER A C 1
ATOM 664 O O . SER A 1 88 ? 0.76 -34.844 -20.234 1 98.31 88 SER A O 1
ATOM 666 N N . LEU A 1 89 ? 2.078 -35.406 -18.547 1 98.38 89 LEU A N 1
ATOM 667 C CA . LEU A 1 89 ? 2.859 -34.188 -18.609 1 98.38 89 LEU A CA 1
ATOM 668 C C . LEU A 1 89 ? 3.682 -34.125 -19.891 1 98.38 89 LEU A C 1
ATOM 670 O O . LEU A 1 89 ? 4.121 -35.156 -20.391 1 98.38 89 LEU A O 1
ATOM 674 N N . PRO A 1 90 ? 3.832 -32.906 -20.422 1 97 90 PRO A N 1
ATOM 675 C CA . PRO A 1 90 ? 4.711 -32.781 -21.594 1 97 90 PRO A CA 1
ATOM 676 C C . PRO A 1 90 ? 6.156 -33.188 -21.281 1 97 90 PRO A C 1
ATOM 678 O O . PRO A 1 90 ? 6.566 -33.156 -20.125 1 97 90 PRO A O 1
ATOM 681 N N . ASP A 1 91 ? 6.836 -33.312 -22.422 1 94.81 91 ASP A N 1
ATOM 682 C CA . ASP A 1 91 ? 8.25 -33.625 -22.297 1 94.81 91 ASP A CA 1
ATOM 683 C C . ASP A 1 91 ? 9.008 -32.5 -21.594 1 94.81 91 ASP A C 1
ATOM 685 O O . ASP A 1 91 ? 8.758 -31.328 -21.859 1 94.81 91 ASP A O 1
ATOM 689 N N . GLY A 1 92 ? 9.828 -32.875 -20.734 1 96 92 GLY A N 1
ATOM 690 C CA . GLY A 1 92 ? 10.695 -31.906 -20.094 1 96 92 GLY A CA 1
ATOM 691 C C . GLY A 1 92 ? 10.164 -31.438 -18.766 1 96 92 GLY A C 1
ATOM 692 O O . GLY A 1 92 ? 10.898 -30.828 -17.969 1 96 92 GLY A O 1
ATOM 693 N N . VAL A 1 93 ? 8.883 -31.688 -18.547 1 98.38 93 VAL A N 1
ATOM 694 C CA . VAL A 1 93 ? 8.32 -31.312 -17.25 1 98.38 93 VAL A CA 1
ATOM 695 C C . VAL A 1 93 ? 8.516 -32.438 -16.25 1 98.38 93 VAL A C 1
ATOM 697 O O . VAL A 1 93 ? 8.133 -33.594 -16.516 1 98.38 93 VAL A O 1
ATOM 700 N N . VAL A 1 94 ? 9.102 -32.094 -15.109 1 98.38 94 VAL A N 1
ATOM 701 C CA . VAL A 1 94 ? 9.398 -33.094 -14.078 1 98.38 94 VAL A CA 1
ATOM 702 C C . VAL A 1 94 ? 8.367 -32.969 -12.953 1 98.38 94 VAL A C 1
ATOM 704 O O . VAL A 1 94 ? 8.008 -31.875 -12.531 1 98.38 94 VAL A O 1
ATOM 707 N N . VAL A 1 95 ? 7.836 -34.125 -12.523 1 98.81 95 VAL A N 1
ATOM 708 C CA . VAL A 1 95 ? 6.949 -34.125 -11.359 1 98.81 95 VAL A CA 1
ATOM 709 C C . VAL A 1 95 ? 7.645 -34.781 -10.18 1 98.81 95 VAL A C 1
ATOM 711 O O . VAL A 1 95 ? 8.336 -35.781 -10.352 1 98.81 95 VAL A O 1
ATOM 714 N N . GLU A 1 96 ? 7.535 -34.156 -9.039 1 98.69 96 GLU A N 1
ATOM 715 C CA . GLU A 1 96 ? 8.172 -34.719 -7.848 1 98.69 96 GLU A CA 1
ATOM 716 C C . GLU A 1 96 ? 7.207 -34.719 -6.66 1 98.69 96 GLU A C 1
ATOM 718 O O . GLU A 1 96 ? 6.527 -33.719 -6.406 1 98.69 96 GLU A O 1
ATOM 723 N N . ARG A 1 97 ? 7.105 -35.844 -6.055 1 98.5 97 ARG A N 1
ATOM 724 C CA . ARG A 1 97 ? 6.375 -35.969 -4.801 1 98.5 97 ARG A CA 1
ATOM 725 C C . ARG A 1 97 ? 7.23 -35.531 -3.617 1 98.5 97 ARG A C 1
ATOM 727 O O . ARG A 1 97 ? 8.344 -36.031 -3.436 1 98.5 97 ARG A O 1
ATOM 734 N N . ILE A 1 98 ? 6.641 -34.656 -2.76 1 97.44 98 ILE A N 1
ATOM 735 C CA . ILE A 1 98 ? 7.41 -34.031 -1.706 1 97.44 98 ILE A CA 1
ATOM 736 C C . ILE A 1 98 ? 6.914 -34.5 -0.34 1 97.44 98 ILE A C 1
ATOM 738 O O . ILE A 1 98 ? 5.707 -34.5 -0.084 1 97.44 98 ILE A O 1
ATOM 742 N N . GLU A 1 99 ? 7.895 -34.844 0.451 1 97.19 99 GLU A N 1
ATOM 743 C CA . GLU A 1 99 ? 7.602 -35.031 1.869 1 97.19 99 GLU A CA 1
ATOM 744 C C . GLU A 1 99 ? 7.852 -33.75 2.654 1 97.19 99 GLU A C 1
ATOM 746 O O . GLU A 1 99 ? 9 -33.375 2.885 1 97.19 99 GLU A O 1
ATOM 751 N N . GLU A 1 100 ? 6.824 -33.094 2.996 1 96.25 100 GLU A N 1
ATOM 752 C CA . GLU A 1 100 ? 6.84 -31.812 3.682 1 96.25 100 GLU A CA 1
ATOM 753 C C . GLU A 1 100 ? 5.719 -31.719 4.711 1 96.25 100 GLU A C 1
ATOM 755 O O . GLU A 1 100 ? 4.609 -32.188 4.477 1 96.25 100 GLU A O 1
ATOM 760 N N . LYS A 1 101 ? 6.066 -31.109 5.863 1 95.88 101 LYS A N 1
ATOM 761 C CA . LYS A 1 101 ? 5.07 -30.922 6.918 1 95.88 101 LYS A CA 1
ATOM 762 C C . LYS A 1 101 ? 3.855 -30.156 6.395 1 95.88 101 LYS A C 1
ATOM 764 O O . LYS A 1 101 ? 2.715 -30.547 6.652 1 95.88 101 LYS A O 1
ATOM 769 N N . PHE A 1 102 ? 4.09 -29.125 5.676 1 96.81 102 PHE A N 1
ATOM 770 C CA . PHE A 1 102 ? 3.021 -28.375 5.027 1 96.81 102 PHE A CA 1
ATOM 771 C C . PHE A 1 102 ? 2.65 -29 3.691 1 96.81 102 PHE A C 1
ATOM 773 O O . PHE A 1 102 ? 3.287 -28.734 2.67 1 96.81 102 PHE A O 1
ATOM 780 N N . SER A 1 103 ? 1.589 -29.75 3.684 1 95.88 103 SER A N 1
ATOM 781 C CA . SER A 1 103 ? 1.283 -30.594 2.533 1 95.88 103 SER A CA 1
ATOM 782 C C . SER A 1 103 ? 0.513 -29.812 1.469 1 95.88 103 SER A C 1
ATOM 784 O O . SER A 1 103 ? 0.423 -30.25 0.32 1 95.88 103 SER A O 1
ATOM 786 N N . ALA A 1 104 ? -0.202 -28.719 1.907 1 98.44 104 ALA A N 1
ATOM 787 C CA . ALA A 1 104 ? -0.87 -27.859 0.928 1 98.44 104 ALA A CA 1
ATOM 788 C C . ALA A 1 104 ? 0.124 -26.922 0.249 1 98.44 104 ALA A C 1
ATOM 790 O O . ALA A 1 104 ? 0.187 -25.734 0.571 1 98.44 104 ALA A O 1
ATOM 791 N N . LEU A 1 105 ? 0.855 -27.469 -0.71 1 98.81 105 LEU A N 1
ATOM 792 C CA . LEU A 1 105 ? 2.006 -26.797 -1.304 1 98.81 105 LEU A CA 1
ATOM 793 C C . LEU A 1 105 ? 1.591 -25.484 -1.968 1 98.81 105 LEU A C 1
ATOM 795 O O . LEU A 1 105 ? 2.34 -24.516 -1.941 1 98.81 105 LEU A O 1
ATOM 799 N N . GLY A 1 106 ? 0.399 -25.438 -2.525 1 98.69 106 GLY A N 1
ATOM 800 C CA . GLY A 1 106 ? -0.094 -24.219 -3.164 1 98.69 106 GLY A CA 1
ATOM 801 C C . GLY A 1 106 ? -0.275 -23.062 -2.197 1 98.69 106 GLY A C 1
ATOM 802 O O . GLY A 1 106 ? -0.3 -21.906 -2.605 1 98.69 106 GLY A O 1
ATOM 803 N N . ASN A 1 107 ? -0.418 -23.422 -0.905 1 98.5 107 ASN A N 1
ATOM 804 C CA . ASN A 1 107 ? -0.584 -22.391 0.124 1 98.5 107 ASN A CA 1
ATOM 805 C C . ASN A 1 107 ? 0.759 -21.828 0.578 1 98.5 107 ASN A C 1
ATOM 807 O O . ASN A 1 107 ? 0.836 -20.688 1.036 1 98.5 107 ASN A O 1
ATOM 811 N N . VAL A 1 108 ? 1.801 -22.625 0.405 1 98.81 108 VAL A N 1
ATOM 812 C CA . VAL A 1 108 ? 3.025 -22.234 1.101 1 98.81 108 VAL A CA 1
ATOM 813 C C . VAL A 1 108 ? 4.117 -21.906 0.084 1 98.81 108 VAL A C 1
ATOM 815 O O . VAL A 1 108 ? 5.207 -21.469 0.455 1 98.81 108 VAL A O 1
ATOM 818 N N . ILE A 1 109 ? 3.85 -22.078 -1.197 1 98.88 109 ILE A N 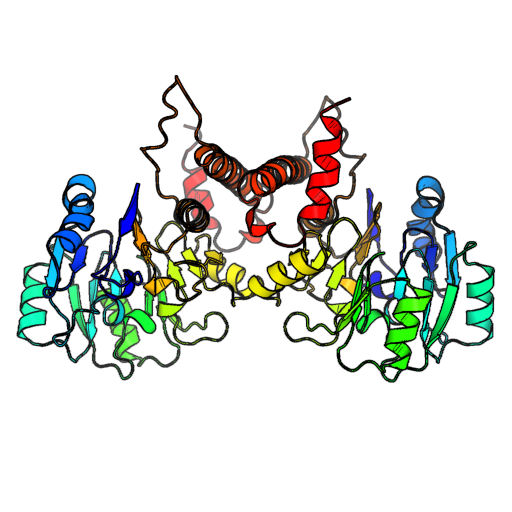1
ATOM 819 C CA . ILE A 1 109 ? 4.793 -21.766 -2.264 1 98.88 109 ILE A CA 1
ATOM 820 C C . ILE A 1 109 ? 4.094 -20.969 -3.359 1 98.88 109 ILE A C 1
ATOM 822 O O . ILE A 1 109 ? 2.975 -21.297 -3.76 1 98.88 109 ILE A O 1
ATOM 826 N N . SER A 1 110 ? 4.633 -19.922 -3.795 1 98.88 110 SER A N 1
ATOM 827 C CA . SER A 1 110 ? 4.273 -19.172 -4.992 1 98.88 110 SER A CA 1
ATOM 828 C C . SER A 1 110 ? 5.473 -19 -5.914 1 98.88 110 SER A C 1
ATOM 830 O O . SER A 1 110 ? 6.586 -18.734 -5.453 1 98.88 110 SER A O 1
ATOM 832 N N . CYS A 1 111 ? 5.258 -19.219 -7.258 1 98.81 111 CYS A N 1
ATOM 833 C CA . CYS A 1 111 ? 6.445 -19.125 -8.102 1 98.81 111 CYS A CA 1
ATOM 834 C C . CYS A 1 111 ? 6.066 -18.734 -9.523 1 98.81 111 CYS A C 1
ATOM 836 O O . CYS A 1 111 ? 4.91 -18.859 -9.922 1 98.81 111 CYS A O 1
ATOM 838 N N . ASN A 1 112 ? 6.996 -18.125 -10.164 1 98.69 112 ASN A N 1
ATOM 839 C CA . ASN A 1 112 ? 7.035 -18.047 -11.625 1 98.69 112 ASN A CA 1
ATOM 840 C C . ASN A 1 112 ? 8.18 -18.891 -12.195 1 98.69 112 ASN A C 1
ATOM 842 O O . ASN A 1 112 ? 8.578 -19.891 -11.609 1 98.69 112 ASN A O 1
ATOM 846 N N . ASP A 1 113 ? 8.664 -18.484 -13.375 1 98.69 113 ASP A N 1
ATOM 847 C CA . ASP A 1 113 ? 9.68 -19.328 -14 1 98.69 113 ASP A CA 1
ATOM 848 C C . ASP A 1 113 ? 11.078 -18.969 -13.508 1 98.69 113 ASP A C 1
ATOM 850 O O . ASP A 1 113 ? 12.062 -19.578 -13.93 1 98.69 113 ASP A O 1
ATOM 854 N N . HIS A 1 114 ? 11.203 -18.031 -12.562 1 98.69 114 HIS A N 1
ATOM 855 C CA . HIS A 1 114 ? 12.516 -17.547 -12.156 1 98.69 114 HIS A CA 1
ATOM 856 C C . HIS A 1 114 ? 12.688 -17.625 -10.641 1 98.69 114 HIS A C 1
ATOM 858 O O . HIS A 1 114 ? 13.789 -17.891 -10.156 1 98.69 114 HIS A O 1
ATOM 864 N N . ILE A 1 115 ? 11.617 -17.375 -9.938 1 98.88 115 ILE A N 1
ATOM 865 C CA . ILE A 1 115 ? 11.711 -17.234 -8.492 1 98.88 115 ILE A CA 1
ATOM 866 C C . ILE A 1 115 ? 10.57 -18 -7.824 1 98.88 115 ILE A C 1
ATOM 868 O O . ILE A 1 115 ? 9.461 -18.062 -8.359 1 98.88 115 ILE A O 1
ATOM 872 N N . ALA A 1 116 ? 10.852 -18.562 -6.684 1 98.94 116 ALA A N 1
ATOM 873 C CA . ALA A 1 116 ? 9.828 -19.094 -5.785 1 98.94 116 ALA A CA 1
ATOM 874 C C . ALA A 1 116 ? 9.891 -18.406 -4.422 1 98.94 116 ALA A C 1
ATOM 876 O O . ALA A 1 116 ? 10.961 -18.312 -3.816 1 98.94 116 ALA A O 1
ATOM 877 N N . LEU A 1 117 ? 8.766 -17.875 -4.023 1 98.94 117 LEU A N 1
ATOM 878 C CA . LEU A 1 117 ? 8.578 -17.453 -2.639 1 98.94 117 LEU A CA 1
ATOM 879 C C . LEU A 1 117 ? 8 -18.594 -1.797 1 98.94 117 LEU A C 1
ATOM 881 O O . LEU A 1 117 ? 7.027 -19.234 -2.199 1 98.94 117 LEU A O 1
ATOM 885 N N . ILE A 1 118 ? 8.617 -18.797 -0.593 1 98.94 118 ILE A N 1
ATOM 886 C CA . ILE A 1 118 ? 8.203 -19.984 0.135 1 98.94 118 ILE A CA 1
ATOM 887 C C . ILE A 1 118 ? 7.969 -19.641 1.604 1 98.94 118 ILE A C 1
ATOM 889 O O . ILE A 1 118 ? 8.539 -18.672 2.117 1 98.94 118 ILE A O 1
ATOM 893 N N . HIS A 1 119 ? 7.109 -20.453 2.197 1 98.88 119 HIS A N 1
ATOM 894 C CA . HIS A 1 119 ? 7 -20.438 3.652 1 98.88 119 HIS A CA 1
ATOM 895 C C . HIS A 1 119 ? 8.375 -20.531 4.309 1 98.88 119 HIS A C 1
ATOM 897 O O . HIS A 1 119 ? 9.188 -21.375 3.936 1 98.88 119 HIS A O 1
ATOM 903 N N . PRO A 1 120 ? 8.609 -19.719 5.324 1 98.5 120 PRO A N 1
ATOM 904 C CA . PRO A 1 120 ? 9.953 -19.656 5.902 1 98.5 120 PRO A CA 1
ATOM 905 C C . PRO A 1 120 ? 10.352 -20.938 6.637 1 98.5 120 PRO A C 1
ATOM 907 O O . PRO A 1 120 ? 11.539 -21.172 6.863 1 98.5 120 PRO A O 1
ATOM 910 N N . GLU A 1 121 ? 9.445 -21.766 6.93 1 98.38 121 GLU A N 1
ATOM 911 C CA . GLU A 1 121 ? 9.766 -22.938 7.738 1 98.38 121 GLU A CA 1
ATOM 912 C C . GLU A 1 121 ? 9.742 -24.219 6.902 1 98.38 121 GLU A C 1
ATOM 914 O O . GLU A 1 121 ? 9.625 -25.312 7.441 1 98.38 121 GLU A O 1
ATOM 919 N N . LEU A 1 122 ? 9.789 -24.062 5.625 1 98.56 122 LEU A N 1
ATOM 920 C CA . LEU A 1 122 ? 9.906 -25.266 4.805 1 98.56 122 LEU A CA 1
ATOM 921 C C . LEU A 1 122 ? 11.227 -25.984 5.078 1 98.56 122 LEU A C 1
ATOM 923 O O . LEU A 1 122 ? 12.25 -25.344 5.34 1 98.56 122 LEU A O 1
ATOM 927 N N . ASP A 1 123 ? 11.211 -27.25 4.926 1 97.62 123 ASP A N 1
ATOM 928 C CA . ASP A 1 123 ? 12.414 -28.062 5.105 1 97.62 123 ASP A CA 1
ATOM 929 C C . ASP A 1 123 ? 13.453 -27.734 4.031 1 97.62 123 ASP A C 1
ATOM 931 O O . ASP A 1 123 ? 13.094 -27.5 2.873 1 97.62 123 ASP A O 1
ATOM 935 N N . GLN A 1 124 ? 14.711 -27.922 4.469 1 97.88 124 GLN A N 1
ATOM 936 C CA . GLN A 1 124 ? 15.805 -27.656 3.537 1 97.88 124 GLN A CA 1
ATOM 937 C C . GLN A 1 124 ? 15.75 -28.609 2.346 1 97.88 124 GLN A C 1
ATOM 939 O O . GLN A 1 124 ? 16.078 -28.219 1.222 1 97.88 124 GLN A O 1
ATOM 944 N N . GLU A 1 125 ? 15.406 -29.75 2.607 1 98.12 125 GLU A N 1
ATOM 945 C CA . GLU A 1 125 ? 15.273 -30.719 1.52 1 98.12 125 GLU A CA 1
ATOM 946 C C . GLU A 1 125 ? 14.234 -30.25 0.496 1 98.12 125 GLU A C 1
ATOM 948 O O . GLU A 1 125 ? 14.453 -30.375 -0.711 1 98.12 125 GLU A O 1
ATOM 953 N N . THR A 1 126 ? 13.148 -29.797 1.01 1 98.5 126 THR A N 1
ATOM 954 C CA . THR A 1 126 ? 12.102 -29.281 0.133 1 98.5 126 THR A CA 1
ATOM 955 C C . THR A 1 126 ? 12.625 -28.109 -0.692 1 98.5 126 THR A C 1
ATOM 957 O O . THR A 1 126 ? 12.344 -28.016 -1.89 1 98.5 126 THR A O 1
ATOM 960 N N . VAL A 1 127 ? 13.383 -27.25 -0.077 1 98.81 127 VAL A N 1
ATOM 961 C CA . VAL A 1 127 ? 13.961 -26.094 -0.762 1 98.81 127 VAL A CA 1
ATOM 962 C C . VAL A 1 127 ? 14.828 -26.562 -1.927 1 98.81 127 VAL A C 1
ATOM 964 O O . VAL A 1 127 ? 14.742 -26.031 -3.031 1 98.81 127 VAL A O 1
ATOM 967 N N . GLU A 1 128 ? 15.625 -27.531 -1.699 1 98.75 128 GLU A N 1
ATOM 968 C CA . GLU A 1 128 ? 16.484 -28.078 -2.744 1 98.75 128 GLU A CA 1
ATOM 969 C C . GLU A 1 128 ? 15.68 -28.688 -3.879 1 98.75 128 GLU A C 1
ATOM 971 O O . GLU A 1 128 ? 16.031 -28.531 -5.051 1 98.75 128 GLU A O 1
ATOM 976 N N . ILE A 1 129 ? 14.633 -29.359 -3.527 1 98.81 129 ILE A N 1
ATOM 977 C CA . ILE A 1 129 ? 13.773 -29.953 -4.539 1 98.81 129 ILE A CA 1
ATOM 978 C C . ILE A 1 129 ? 13.141 -28.859 -5.398 1 98.81 129 ILE A C 1
ATOM 980 O O . ILE A 1 129 ? 13.062 -29 -6.625 1 98.81 129 ILE A O 1
ATOM 984 N N . ILE A 1 130 ? 12.695 -27.812 -4.781 1 98.88 130 ILE A N 1
ATOM 985 C CA . ILE A 1 130 ? 12.102 -26.703 -5.512 1 98.88 130 ILE A CA 1
ATOM 986 C C . ILE A 1 130 ? 13.109 -26.141 -6.512 1 98.88 130 ILE A C 1
ATOM 988 O O . ILE A 1 130 ? 12.781 -25.938 -7.684 1 98.88 130 ILE A O 1
ATOM 992 N N . LYS A 1 131 ? 14.32 -25.938 -6.082 1 98.88 131 LYS A N 1
ATOM 993 C CA . LYS A 1 131 ? 15.375 -25.422 -6.953 1 98.88 131 LYS A CA 1
ATOM 994 C C . LYS A 1 131 ? 15.602 -26.344 -8.148 1 98.88 131 LYS A C 1
ATOM 996 O O . LYS A 1 131 ? 15.664 -25.891 -9.289 1 98.88 131 LYS A O 1
ATOM 1001 N N . ASP A 1 132 ? 15.672 -27.547 -7.836 1 98.62 132 ASP A N 1
ATOM 1002 C CA . ASP A 1 132 ? 16.062 -28.516 -8.852 1 98.62 132 ASP A CA 1
ATOM 1003 C C . ASP A 1 132 ? 14.922 -28.766 -9.836 1 98.62 132 ASP A C 1
ATOM 1005 O O . ASP A 1 132 ? 15.141 -28.859 -11.039 1 98.62 132 ASP A O 1
ATOM 1009 N N . VAL A 1 133 ? 13.734 -28.922 -9.32 1 98.88 133 VAL A N 1
ATOM 1010 C CA . VAL A 1 133 ? 12.602 -29.359 -10.133 1 98.88 133 VAL A CA 1
ATOM 1011 C C . VAL A 1 133 ? 12.008 -28.156 -10.875 1 98.88 133 VAL A C 1
ATOM 1013 O O . VAL A 1 133 ? 11.734 -28.234 -12.07 1 98.88 133 VAL A O 1
ATOM 1016 N N . LEU A 1 134 ? 11.836 -27.062 -10.156 1 98.88 134 LEU A N 1
ATOM 1017 C CA . LEU A 1 134 ? 11.211 -25.891 -10.773 1 98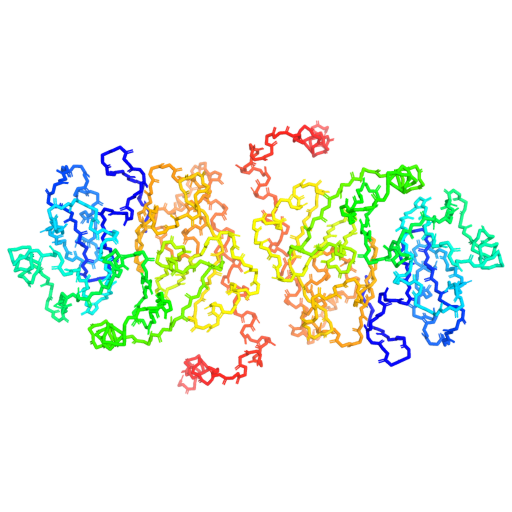.88 134 LEU A CA 1
ATOM 1018 C C . LEU A 1 134 ? 12.266 -24.984 -11.414 1 98.88 134 LEU A C 1
ATOM 1020 O O . LEU A 1 134 ? 11.93 -24.109 -12.211 1 98.88 134 LEU A O 1
ATOM 1024 N N . GLN A 1 135 ? 13.531 -25.203 -11.062 1 98.81 135 GLN A N 1
ATOM 1025 C CA . GLN A 1 135 ? 14.641 -24.438 -11.633 1 98.81 135 GLN A CA 1
ATOM 1026 C C . GLN A 1 135 ? 14.477 -22.953 -11.391 1 98.81 135 GLN A C 1
ATOM 1028 O O . GLN A 1 135 ? 14.555 -22.141 -12.32 1 98.81 135 GLN A O 1
ATOM 1033 N N . VAL A 1 136 ? 14.375 -22.656 -10.133 1 98.88 136 VAL A N 1
ATOM 1034 C CA . VAL A 1 136 ? 14.156 -21.266 -9.742 1 98.88 136 VAL A CA 1
ATOM 1035 C C . VAL A 1 136 ? 15.008 -20.922 -8.523 1 98.88 136 VAL A C 1
ATOM 1037 O O . VAL A 1 136 ? 15.453 -21.828 -7.805 1 98.88 136 VAL A O 1
ATOM 1040 N N . ASP A 1 137 ? 15.227 -19.547 -8.344 1 98.69 137 ASP A N 1
ATOM 1041 C CA . ASP A 1 137 ? 15.734 -19.078 -7.059 1 98.69 137 ASP A CA 1
ATOM 1042 C C . ASP A 1 137 ? 14.648 -19.094 -5.992 1 98.69 137 ASP A C 1
ATOM 1044 O O . ASP A 1 137 ? 13.492 -18.781 -6.27 1 98.69 137 ASP A O 1
ATOM 1048 N N . VAL A 1 138 ? 15.055 -19.531 -4.812 1 98.81 138 VAL A N 1
ATOM 1049 C CA . VAL A 1 138 ? 14.07 -19.75 -3.762 1 98.81 138 VAL A CA 1
ATOM 1050 C C . VAL A 1 138 ? 14.312 -18.797 -2.604 1 98.81 138 VAL A C 1
ATOM 1052 O O . VAL A 1 138 ? 15.438 -18.672 -2.105 1 98.81 138 VAL A O 1
ATOM 1055 N N . PHE A 1 139 ? 13.234 -18.094 -2.158 1 98.75 139 PHE A N 1
ATOM 1056 C CA . PHE A 1 139 ? 13.367 -17.109 -1.088 1 98.75 139 PHE A CA 1
ATOM 1057 C C . PHE A 1 139 ? 12.281 -17.312 -0.035 1 98.75 139 PHE A C 1
ATOM 1059 O O . PHE A 1 139 ? 11.094 -17.188 -0.332 1 98.75 139 PHE A O 1
ATOM 1066 N N . PRO A 1 140 ? 12.695 -17.625 1.243 1 98.69 140 PRO A N 1
ATOM 1067 C CA . PRO A 1 140 ? 11.711 -17.562 2.322 1 98.69 140 PRO A CA 1
ATOM 1068 C C . PRO A 1 140 ? 11.125 -16.156 2.496 1 98.69 140 PRO A C 1
ATOM 1070 O O . PRO A 1 140 ? 11.859 -15.172 2.486 1 98.69 140 PRO A O 1
ATOM 1073 N N . THR A 1 141 ? 9.82 -16.047 2.572 1 98.38 141 THR A N 1
ATOM 1074 C CA . THR A 1 141 ? 9.18 -14.742 2.545 1 98.38 141 THR A CA 1
ATOM 1075 C C . THR A 1 141 ? 7.902 -14.742 3.377 1 98.38 141 THR A C 1
ATOM 1077 O O . THR A 1 141 ? 7.246 -15.781 3.514 1 98.38 141 THR A O 1
ATOM 1080 N N . LEU A 1 142 ? 7.641 -13.648 4.012 1 98.19 142 LEU A N 1
ATOM 1081 C CA . LEU A 1 142 ? 6.32 -13.352 4.551 1 98.19 142 LEU A CA 1
ATOM 1082 C C . LEU A 1 142 ? 5.602 -12.312 3.691 1 98.19 142 LEU A C 1
ATOM 1084 O O . LEU A 1 142 ? 6.227 -11.375 3.195 1 98.19 142 LEU A O 1
ATOM 1088 N N . ILE A 1 143 ? 4.359 -12.5 3.465 1 97.81 143 ILE A N 1
ATOM 1089 C CA . ILE A 1 143 ? 3.514 -11.492 2.826 1 97.81 143 ILE A CA 1
ATOM 1090 C C . ILE A 1 143 ? 2.5 -10.961 3.834 1 97.81 143 ILE A C 1
ATOM 1092 O O . ILE A 1 143 ? 1.658 -11.711 4.336 1 97.81 143 ILE A O 1
ATOM 1096 N N . ALA A 1 144 ? 2.551 -9.656 4.066 1 97.5 144 ALA A N 1
ATOM 1097 C CA . ALA A 1 144 ? 1.681 -9.062 5.078 1 97.5 144 ALA A CA 1
ATOM 1098 C C . ALA A 1 144 ? 1.776 -9.828 6.398 1 97.5 144 ALA A C 1
ATOM 1100 O O . ALA A 1 144 ? 0.756 -10.148 7.008 1 97.5 144 ALA A O 1
ATOM 1101 N N . ASN A 1 145 ? 2.914 -10.211 6.699 1 96 145 ASN A N 1
ATOM 1102 C CA . ASN A 1 145 ? 3.229 -10.906 7.941 1 96 145 ASN A CA 1
ATOM 1103 C C . ASN A 1 145 ? 2.58 -12.289 7.988 1 96 145 ASN A C 1
ATOM 1105 O O . ASN A 1 145 ? 2.385 -12.844 9.07 1 96 145 ASN A O 1
ATOM 1109 N N . GLU A 1 146 ? 2.125 -12.758 6.832 1 97.19 146 GLU A N 1
ATOM 1110 C CA . GLU A 1 146 ? 1.589 -14.117 6.723 1 97.19 146 GLU A CA 1
ATOM 1111 C C . GLU A 1 146 ? 2.6 -15.055 6.078 1 97.19 146 GLU A C 1
ATOM 1113 O O . GLU A 1 146 ? 3.264 -14.695 5.105 1 97.19 146 GLU A O 1
ATOM 1118 N N . SER A 1 147 ? 2.619 -16.281 6.648 1 98.06 147 SER A N 1
ATOM 1119 C CA . SER A 1 147 ? 3.592 -17.266 6.16 1 98.06 147 SER A CA 1
ATOM 1120 C C . SER A 1 147 ? 3.043 -18.031 4.965 1 98.06 147 SER A C 1
ATOM 1122 O O . SER A 1 147 ? 3.799 -18.688 4.246 1 98.06 147 SER A O 1
ATOM 1124 N N . LEU A 1 148 ? 1.717 -17.984 4.801 1 98.5 148 LEU A N 1
ATOM 1125 C CA . LEU A 1 148 ? 1.093 -18.672 3.68 1 98.5 148 LEU A CA 1
ATOM 1126 C C . LEU A 1 148 ? 1.258 -17.875 2.391 1 98.5 148 LEU A C 1
ATOM 1128 O O . LEU A 1 148 ? 0.268 -17.469 1.772 1 98.5 148 LEU A O 1
ATOM 1132 N N . VAL A 1 149 ? 2.482 -17.828 1.915 1 98.5 149 VAL A N 1
ATOM 1133 C CA . VAL A 1 149 ? 2.879 -16.969 0.808 1 98.5 149 VAL A CA 1
ATOM 1134 C C . VAL A 1 149 ? 2.107 -17.359 -0.452 1 98.5 149 VAL A C 1
ATOM 1136 O O . VAL A 1 149 ? 1.712 -16.5 -1.236 1 98.5 149 VAL A O 1
ATOM 1139 N N . GLY A 1 150 ? 1.811 -18.594 -0.636 1 98.69 150 GLY A N 1
ATOM 1140 C CA . GLY A 1 150 ? 1.093 -19.047 -1.817 1 98.69 150 GLY A CA 1
ATOM 1141 C C . GLY A 1 150 ? -0.359 -18.609 -1.838 1 98.69 150 GLY A C 1
ATOM 1142 O O . GLY A 1 150 ? -0.942 -18.422 -2.908 1 98.69 150 GLY A O 1
ATOM 1143 N N . SER A 1 151 ? -0.937 -18.406 -0.68 1 98.69 151 SER A N 1
ATOM 1144 C CA . SER A 1 151 ? -2.332 -18 -0.567 1 98.69 151 SER A CA 1
ATOM 1145 C C . SER A 1 151 ? -2.494 -16.5 -0.846 1 98.69 151 SER A C 1
ATOM 1147 O O . SER A 1 151 ? -3.527 -16.062 -1.36 1 98.69 151 SER A O 1
ATOM 1149 N N . TYR A 1 152 ? -1.4 -15.797 -0.561 1 98.75 152 TYR A N 1
ATOM 1150 C CA . TYR A 1 152 ? -1.564 -14.352 -0.529 1 98.75 152 TYR A CA 1
ATOM 1151 C C . TYR A 1 152 ? -0.809 -13.688 -1.676 1 98.75 152 TYR A C 1
ATOM 1153 O O . TYR A 1 152 ? -0.722 -12.461 -1.745 1 98.75 152 TYR A O 1
ATOM 1161 N N . SER A 1 153 ? -0.291 -14.469 -2.541 1 98.81 153 SER A N 1
ATOM 1162 C CA . SER A 1 153 ? 0.397 -13.914 -3.699 1 98.81 153 SER A CA 1
ATOM 1163 C C . SER A 1 153 ? 0.221 -14.805 -4.926 1 98.81 153 SER A C 1
ATOM 1165 O O . SER A 1 153 ? 0.078 -16.016 -4.805 1 98.81 153 SER A O 1
ATOM 1167 N N . VAL A 1 154 ? 0.173 -14.133 -6.043 1 98.88 154 VAL A N 1
ATOM 1168 C CA . VAL A 1 154 ? 0.204 -14.773 -7.355 1 98.88 154 VAL A CA 1
ATOM 1169 C C . VAL A 1 154 ? 1.008 -13.914 -8.328 1 98.88 154 VAL A C 1
ATOM 1171 O O . VAL A 1 154 ? 0.807 -12.703 -8.406 1 98.88 154 VAL A O 1
ATOM 1174 N N . PHE A 1 155 ? 1.979 -14.594 -8.984 1 98.81 155 PHE A N 1
ATOM 1175 C CA . PHE A 1 155 ? 2.715 -13.797 -9.953 1 98.81 155 PHE A CA 1
ATOM 1176 C C . PHE A 1 155 ? 3.189 -14.656 -11.117 1 98.81 155 PHE A C 1
ATOM 1178 O O . PHE A 1 155 ? 3.422 -15.859 -10.953 1 98.81 155 PHE A O 1
ATOM 1185 N N . THR A 1 156 ? 3.193 -14.055 -12.312 1 98.62 156 THR A N 1
ATOM 1186 C CA . THR A 1 156 ? 3.773 -14.594 -13.539 1 98.62 156 THR A CA 1
ATOM 1187 C C . THR A 1 156 ? 5.109 -13.922 -13.844 1 98.62 156 THR A C 1
ATOM 1189 O O . THR A 1 156 ? 5.723 -13.312 -12.961 1 98.62 156 THR A O 1
ATOM 1192 N N . ASN A 1 157 ? 5.547 -14.164 -15.086 1 98.31 157 ASN A N 1
ATOM 1193 C CA . ASN A 1 157 ? 6.766 -13.477 -15.508 1 98.31 157 ASN A CA 1
ATOM 1194 C C . ASN A 1 157 ? 6.492 -12.031 -15.891 1 98.31 157 ASN A C 1
ATOM 1196 O O . ASN A 1 157 ? 7.426 -11.25 -16.094 1 98.31 157 ASN A O 1
ATOM 1200 N N . ARG A 1 158 ? 5.23 -11.602 -15.836 1 97.31 158 ARG A N 1
ATOM 1201 C CA . ARG A 1 158 ? 4.859 -10.312 -16.406 1 97.31 158 ARG A CA 1
ATOM 1202 C C . ARG A 1 158 ? 4.32 -9.375 -15.328 1 97.31 158 ARG A C 1
ATOM 1204 O O . ARG A 1 158 ? 4.262 -8.156 -15.523 1 97.31 158 ARG A O 1
ATOM 1211 N N . GLY A 1 159 ? 3.898 -9.922 -14.219 1 98.19 159 GLY A N 1
ATOM 1212 C CA . GLY A 1 159 ? 3.314 -9.164 -13.125 1 98.19 159 GLY A CA 1
ATOM 1213 C C . GLY A 1 159 ? 2.771 -10.039 -12.008 1 98.19 159 GLY A C 1
ATOM 1214 O O . GLY A 1 159 ? 2.711 -11.258 -12.148 1 98.19 159 GLY A O 1
ATOM 1215 N N . GLY A 1 160 ? 2.424 -9.391 -10.906 1 98.75 160 GLY A N 1
ATOM 1216 C CA . GLY A 1 160 ? 1.889 -10.164 -9.797 1 98.75 160 GLY A CA 1
ATOM 1217 C C . GLY A 1 160 ? 1.062 -9.328 -8.828 1 98.75 160 GLY A C 1
ATOM 1218 O O . GLY A 1 160 ? 1.047 -8.102 -8.922 1 98.75 160 GLY A O 1
ATOM 1219 N N . ILE A 1 161 ? 0.384 -10.07 -7.996 1 98.88 161 ILE A N 1
ATOM 1220 C CA . ILE A 1 161 ? -0.463 -9.391 -7.02 1 98.88 161 ILE A CA 1
ATOM 1221 C C . ILE A 1 161 ? -0.251 -10.008 -5.641 1 98.88 161 ILE A C 1
ATOM 1223 O O . ILE A 1 161 ? 0.133 -11.18 -5.527 1 98.88 161 ILE A O 1
ATOM 1227 N N . VAL A 1 162 ? -0.482 -9.164 -4.609 1 98.81 162 VAL A N 1
ATOM 1228 C CA . VAL A 1 162 ? -0.516 -9.602 -3.219 1 98.81 162 VAL A CA 1
ATOM 1229 C C . VAL A 1 162 ? -1.77 -9.062 -2.535 1 98.81 162 VAL A C 1
ATOM 1231 O O . VAL A 1 162 ? -2.459 -8.195 -3.086 1 98.81 162 VAL A O 1
ATOM 1234 N N . THR A 1 163 ? -2.033 -9.586 -1.39 1 98.69 163 THR A N 1
ATOM 1235 C CA . THR A 1 163 ? -3.152 -9.133 -0.572 1 98.69 163 THR A CA 1
ATOM 1236 C C . THR A 1 163 ? -3.02 -7.648 -0.249 1 98.69 163 THR A C 1
ATOM 1238 O O . THR A 1 163 ? -1.913 -7.156 -0.018 1 98.69 163 THR A O 1
ATOM 1241 N N . PRO A 1 164 ? -4.145 -7.027 -0.137 1 97.44 164 PRO A N 1
ATOM 1242 C CA . PRO A 1 164 ? -4.113 -5.605 0.221 1 97.44 164 PRO A CA 1
ATOM 1243 C C . PRO A 1 164 ? -3.633 -5.367 1.65 1 97.44 164 PRO A C 1
ATOM 1245 O O . PRO A 1 164 ? -3.369 -4.227 2.035 1 97.44 164 PRO A O 1
ATOM 1248 N N . LYS A 1 165 ? -3.455 -6.375 2.385 1 98 165 LYS A N 1
ATOM 1249 C CA . LYS A 1 165 ? -2.928 -6.258 3.742 1 98 165 LYS A CA 1
ATOM 1250 C C . LYS A 1 165 ? -1.416 -6.043 3.729 1 98 165 LYS A C 1
ATOM 1252 O O . LYS A 1 165 ? -0.821 -5.715 4.758 1 98 165 LYS A O 1
ATOM 1257 N N . ALA A 1 166 ? -0.849 -6.168 2.615 1 98.38 166 ALA A N 1
ATOM 1258 C CA . ALA A 1 166 ? 0.573 -5.859 2.49 1 98.38 166 ALA A CA 1
ATOM 1259 C C . ALA A 1 166 ? 0.816 -4.355 2.547 1 98.38 166 ALA A C 1
ATOM 1261 O O . ALA A 1 166 ? -0.007 -3.568 2.072 1 98.38 166 ALA A O 1
ATOM 1262 N N . THR A 1 167 ? 1.974 -4.02 3.088 1 97.25 167 THR A N 1
ATOM 1263 C CA . THR A 1 167 ? 2.346 -2.609 3.121 1 97.25 167 THR A CA 1
ATOM 1264 C C . THR A 1 167 ? 2.908 -2.168 1.772 1 97.25 167 THR A C 1
ATOM 1266 O O . THR A 1 167 ? 3.367 -2.996 0.983 1 97.25 167 THR A O 1
ATOM 1269 N N . VAL A 1 168 ? 2.879 -0.88 1.579 1 92.56 168 VAL A N 1
ATOM 1270 C CA . VAL A 1 168 ? 3.439 -0.337 0.346 1 92.56 168 VAL A CA 1
ATOM 1271 C C . VAL A 1 168 ? 4.93 -0.657 0.27 1 92.56 168 VAL A C 1
ATOM 1273 O O . VAL A 1 168 ? 5.438 -1.022 -0.792 1 92.56 168 VAL A O 1
ATOM 1276 N N . GLU A 1 169 ? 5.551 -0.491 1.403 1 94.25 169 GLU A N 1
ATOM 1277 C CA . GLU A 1 169 ? 6.977 -0.792 1.465 1 94.25 169 GLU A CA 1
ATOM 1278 C C . GLU A 1 169 ? 7.25 -2.246 1.09 1 94.25 169 GLU A C 1
ATOM 1280 O O . GLU A 1 169 ? 8.172 -2.531 0.325 1 94.25 169 GLU A O 1
ATOM 1285 N N . GLU A 1 170 ? 6.473 -3.111 1.589 1 97.38 170 GLU A N 1
ATOM 1286 C CA . GLU A 1 170 ? 6.609 -4.531 1.28 1 97.38 170 GLU A CA 1
ATOM 1287 C C . GLU A 1 170 ? 6.414 -4.793 -0.21 1 97.38 170 GLU A C 1
ATOM 1289 O O . GLU A 1 170 ? 7.137 -5.598 -0.805 1 97.38 170 GLU A O 1
ATOM 1294 N N . ILE A 1 171 ? 5.461 -4.168 -0.765 1 97.75 171 ILE A N 1
ATOM 1295 C CA . ILE A 1 171 ? 5.125 -4.359 -2.172 1 97.75 171 ILE A CA 1
ATOM 1296 C C . ILE A 1 171 ? 6.281 -3.877 -3.049 1 97.75 171 ILE A C 1
ATOM 1298 O O . ILE A 1 171 ? 6.668 -4.555 -4 1 97.75 171 ILE A O 1
ATOM 1302 N N . GLU A 1 172 ? 6.828 -2.82 -2.65 1 92.06 172 GLU A N 1
ATOM 1303 C CA . GLU A 1 172 ? 7.973 -2.293 -3.391 1 92.06 172 GLU A CA 1
ATOM 1304 C C . GLU A 1 172 ? 9.164 -3.238 -3.311 1 92.06 172 GLU A C 1
ATOM 1306 O O . GLU A 1 172 ? 9.836 -3.492 -4.316 1 92.06 172 GLU A O 1
ATOM 1311 N N . GLU A 1 173 ? 9.375 -3.697 -2.184 1 95.5 173 GLU A N 1
ATOM 1312 C CA . GLU A 1 173 ? 10.477 -4.629 -1.986 1 95.5 173 GLU A CA 1
ATOM 1313 C C . GLU A 1 173 ? 10.281 -5.902 -2.799 1 95.5 173 GLU A C 1
ATOM 1315 O O . GLU A 1 173 ? 11.219 -6.398 -3.43 1 95.5 173 GLU A O 1
ATOM 1320 N N . LEU A 1 174 ? 9.125 -6.371 -2.809 1 97.94 174 LEU A N 1
ATOM 1321 C CA . LEU A 1 174 ? 8.805 -7.582 -3.555 1 97.94 174 LEU A CA 1
ATOM 1322 C C . LEU A 1 174 ? 8.977 -7.359 -5.055 1 97.94 174 LEU A C 1
ATOM 1324 O O . LEU A 1 174 ? 9.492 -8.227 -5.758 1 97.94 174 LEU A O 1
ATOM 1328 N N . SER A 1 175 ? 8.508 -6.262 -5.52 1 96.5 175 SER A N 1
ATOM 1329 C CA . SER A 1 175 ? 8.672 -5.93 -6.93 1 96.5 175 SER A CA 1
ATOM 1330 C C . SER A 1 175 ? 10.141 -5.93 -7.336 1 96.5 175 SER A C 1
ATOM 1332 O O . SER A 1 175 ? 10.5 -6.457 -8.391 1 96.5 175 SER A O 1
ATOM 1334 N N . GLY A 1 176 ? 10.914 -5.336 -6.465 1 93.75 176 GLY A N 1
ATOM 1335 C CA . GLY A 1 176 ? 12.344 -5.324 -6.723 1 93.75 176 GLY A CA 1
ATOM 1336 C C . GLY A 1 176 ? 12.953 -6.711 -6.73 1 93.75 176 GLY A C 1
ATOM 1337 O O . GLY A 1 176 ? 13.734 -7.043 -7.629 1 93.75 176 GLY A O 1
ATOM 1338 N N . GLN A 1 177 ? 12.57 -7.449 -5.801 1 95.25 177 GLN A N 1
ATOM 1339 C CA . GLN A 1 177 ? 13.109 -8.797 -5.648 1 95.25 177 GLN A CA 1
ATOM 1340 C C . GLN A 1 177 ? 12.719 -9.68 -6.828 1 95.25 177 GLN A C 1
ATOM 1342 O O . GLN A 1 177 ? 13.531 -10.469 -7.32 1 95.25 177 GLN A O 1
ATOM 1347 N N . LEU A 1 178 ? 11.523 -9.547 -7.32 1 98.06 178 LEU A N 1
ATOM 1348 C CA . LEU A 1 178 ? 10.984 -10.422 -8.352 1 98.06 178 LEU A CA 1
ATOM 1349 C C . LEU A 1 178 ? 11.297 -9.883 -9.742 1 98.06 178 LEU A C 1
ATOM 1351 O O . LEU A 1 178 ? 11.188 -10.602 -10.734 1 98.06 178 LEU A O 1
ATOM 1355 N N . GLY A 1 179 ? 11.633 -8.633 -9.797 1 95.88 179 GLY A N 1
ATOM 1356 C CA . GLY A 1 179 ? 11.938 -8.031 -11.078 1 95.88 179 GLY A CA 1
ATOM 1357 C C . GLY A 1 179 ? 10.703 -7.793 -11.938 1 95.88 179 GLY A C 1
ATOM 1358 O O . GLY A 1 179 ? 10.797 -7.75 -13.164 1 95.88 179 GLY A O 1
ATOM 1359 N N . ILE A 1 180 ? 9.578 -7.805 -11.344 1 95.94 180 ILE A N 1
ATOM 1360 C CA . ILE A 1 180 ? 8.297 -7.523 -12 1 95.94 180 ILE A CA 1
ATOM 1361 C C . ILE A 1 180 ? 7.469 -6.586 -11.125 1 95.94 180 ILE A C 1
ATOM 1363 O O . ILE A 1 180 ? 7.758 -6.418 -9.938 1 95.94 180 ILE A O 1
ATOM 1367 N N . ASN A 1 181 ? 6.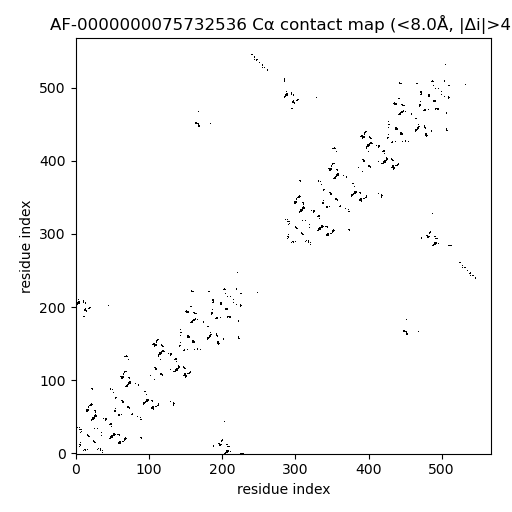434 -6.016 -11.773 1 95.44 181 ASN A N 1
ATOM 1368 C CA . ASN A 1 181 ? 5.531 -5.16 -11.016 1 95.44 181 ASN A CA 1
ATOM 1369 C C . ASN A 1 181 ? 4.586 -5.984 -10.141 1 95.44 181 ASN A C 1
ATOM 1371 O O . ASN A 1 181 ? 3.883 -6.863 -10.641 1 95.44 181 ASN A O 1
ATOM 1375 N N . ILE A 1 182 ? 4.59 -5.723 -8.844 1 98.5 182 ILE A N 1
ATOM 1376 C CA . ILE A 1 182 ? 3.658 -6.324 -7.891 1 98.5 182 ILE A CA 1
ATOM 1377 C C . ILE A 1 182 ? 2.699 -5.254 -7.367 1 98.5 182 ILE A C 1
ATOM 1379 O O . ILE A 1 182 ? 3.115 -4.137 -7.055 1 98.5 182 ILE A O 1
ATOM 1383 N N . GLU A 1 183 ? 1.467 -5.574 -7.344 1 97.12 183 GLU A N 1
ATOM 1384 C CA . GLU A 1 183 ? 0.468 -4.66 -6.797 1 97.12 183 GLU A CA 1
ATOM 1385 C C . GLU A 1 183 ? -0.48 -5.383 -5.848 1 97.12 183 GLU A C 1
ATOM 1387 O O . GLU A 1 183 ? -0.598 -6.609 -5.891 1 97.12 183 GLU A O 1
ATOM 1392 N N . ALA A 1 184 ? -1.084 -4.59 -4.977 1 97.75 184 ALA A N 1
ATOM 1393 C CA . ALA A 1 184 ? -2.158 -5.148 -4.156 1 97.75 184 ALA A CA 1
ATOM 1394 C C . ALA A 1 184 ? -3.443 -5.297 -4.965 1 97.75 184 ALA A C 1
ATOM 1396 O O . ALA A 1 184 ? -3.781 -4.426 -5.773 1 97.75 184 ALA A O 1
ATOM 1397 N N . ALA A 1 185 ? -4.102 -6.414 -4.75 1 97.12 185 ALA A N 1
ATOM 1398 C CA . ALA A 1 185 ? -5.363 -6.637 -5.457 1 97.12 185 ALA A CA 1
ATOM 1399 C C . ALA A 1 185 ? -6.285 -7.555 -4.664 1 97.12 185 ALA A C 1
ATOM 1401 O O . ALA A 1 185 ? -5.852 -8.203 -3.709 1 97.12 185 ALA A O 1
ATOM 1402 N N . THR A 1 186 ? -7.547 -7.5 -5.016 1 97.06 186 THR A N 1
ATOM 1403 C CA . THR A 1 186 ? -8.531 -8.445 -4.5 1 97.06 186 THR A CA 1
ATOM 1404 C C . THR A 1 186 ? -9.188 -9.227 -5.637 1 97.06 186 THR A C 1
ATOM 1406 O O . THR A 1 186 ? -9 -8.891 -6.809 1 97.06 186 THR A O 1
ATOM 1409 N N . VAL A 1 187 ? -9.805 -10.297 -5.254 1 97.75 187 VAL A N 1
ATOM 1410 C CA . VAL A 1 187 ? -10.586 -11.133 -6.16 1 97.75 187 VAL A CA 1
ATOM 1411 C C . VAL A 1 187 ? -11.922 -11.492 -5.512 1 97.75 187 VAL A C 1
ATOM 1413 O O . VAL A 1 187 ? -12.109 -11.289 -4.309 1 97.75 187 VAL A O 1
ATOM 1416 N N . ASN A 1 188 ? -12.891 -11.961 -6.355 1 97.81 188 ASN A N 1
ATOM 1417 C CA . ASN A 1 188 ? -14.156 -12.477 -5.84 1 97.81 188 ASN A CA 1
ATOM 1418 C C . ASN A 1 188 ? -14.797 -11.5 -4.852 1 97.81 188 ASN A C 1
ATOM 1420 O O . ASN A 1 188 ? -15.141 -11.891 -3.729 1 97.81 188 ASN A O 1
ATOM 1424 N N . ARG A 1 189 ? -14.875 -10.375 -5.301 1 95.06 189 ARG A N 1
ATOM 1425 C CA . ARG A 1 189 ? -15.578 -9.328 -4.566 1 95.06 189 ARG A CA 1
ATOM 1426 C C . ARG A 1 189 ? -14.852 -8.984 -3.27 1 95.06 189 ARG A C 1
ATOM 1428 O O . ARG A 1 189 ? -15.453 -9.008 -2.193 1 95.06 189 ARG A O 1
ATOM 1435 N N . GLY A 1 190 ? -13.523 -8.828 -3.365 1 93.25 190 GLY A N 1
ATOM 1436 C CA . GLY A 1 190 ? -12.805 -8.227 -2.252 1 93.25 190 GLY A CA 1
ATOM 1437 C C . GLY A 1 190 ? -11.953 -9.219 -1.484 1 93.25 190 GLY A C 1
ATOM 1438 O O . GLY A 1 190 ? -11.328 -8.859 -0.48 1 93.25 190 GLY A O 1
ATOM 1439 N N . SER A 1 191 ? -11.852 -10.391 -1.93 1 96.81 191 SER A N 1
ATOM 1440 C CA . SER A 1 191 ? -11.055 -11.383 -1.208 1 96.81 191 SER A CA 1
ATOM 1441 C C . SER A 1 191 ? -9.562 -11.125 -1.389 1 96.81 191 SER A C 1
ATOM 1443 O O . SER A 1 191 ? -9.094 -10.93 -2.512 1 96.81 191 SER A O 1
ATOM 1445 N N . GLY A 1 192 ? -8.812 -11.18 -0.25 1 97.5 192 GLY A N 1
ATOM 1446 C CA . GLY A 1 192 ? -7.363 -11.047 -0.27 1 97.5 192 GLY A CA 1
ATOM 1447 C C . GLY A 1 192 ? -6.645 -12.367 -0.438 1 97.5 192 GLY A C 1
ATOM 1448 O O . GLY A 1 192 ? -5.414 -12.406 -0.49 1 97.5 192 GLY A O 1
ATOM 1449 N N . LEU A 1 193 ? -7.41 -13.406 -0.471 1 98.25 193 LEU A N 1
ATOM 1450 C CA . LEU A 1 193 ? -6.863 -14.711 -0.826 1 98.25 193 LEU A CA 1
ATOM 1451 C C . LEU A 1 193 ? -6.754 -14.859 -2.34 1 98.25 193 LEU A C 1
ATOM 1453 O O . LEU A 1 193 ? -7.531 -15.602 -2.951 1 98.25 193 LEU A O 1
ATOM 1457 N N . VAL A 1 194 ? -5.73 -14.328 -2.865 1 98.62 194 VAL A N 1
ATOM 1458 C CA . VAL A 1 194 ? -5.691 -14.047 -4.297 1 98.62 194 VAL A CA 1
ATOM 1459 C C . VAL A 1 194 ? -5.445 -15.336 -5.074 1 98.62 194 VAL A C 1
ATOM 1461 O O . VAL A 1 194 ? -5.992 -15.531 -6.16 1 98.62 194 VAL A O 1
ATOM 1464 N N . ASN A 1 195 ? -4.66 -16.203 -4.516 1 98.62 195 ASN A N 1
ATOM 1465 C CA . ASN A 1 195 ? -4.355 -17.438 -5.215 1 98.62 195 ASN A CA 1
ATOM 1466 C C . ASN A 1 195 ? -5.605 -18.297 -5.395 1 98.62 195 ASN A C 1
ATOM 1468 O O . ASN A 1 195 ? -5.754 -18.984 -6.414 1 98.62 195 ASN A O 1
ATOM 1472 N N . ALA A 1 196 ? -6.469 -18.25 -4.449 1 98.44 196 ALA A N 1
ATOM 1473 C CA . ALA A 1 196 ? -7.684 -19.062 -4.52 1 98.44 196 ALA A CA 1
ATOM 1474 C C . ALA A 1 196 ? -8.633 -18.531 -5.594 1 98.44 196 ALA A C 1
ATOM 1476 O O . ALA A 1 196 ? -9.445 -19.281 -6.141 1 98.44 196 ALA A O 1
ATOM 1477 N N . GLY A 1 197 ? -8.453 -17.344 -5.945 1 98.69 197 GLY A N 1
ATOM 1478 C CA . GLY A 1 197 ? -9.477 -16.719 -6.754 1 98.69 197 GLY A CA 1
ATOM 1479 C C . GLY A 1 197 ? -9.117 -16.625 -8.227 1 98.69 197 GLY A C 1
ATOM 1480 O O . GLY A 1 197 ? -9.969 -16.344 -9.07 1 98.69 197 GLY A O 1
ATOM 1481 N N . ILE A 1 198 ? -7.844 -16.938 -8.531 1 98.81 198 ILE A N 1
ATOM 1482 C CA . ILE A 1 198 ? -7.504 -16.766 -9.938 1 98.81 198 ILE A CA 1
ATOM 1483 C C . ILE A 1 198 ? -6.555 -17.891 -10.375 1 98.81 198 ILE A C 1
ATOM 1485 O O . ILE A 1 198 ? -5.945 -18.547 -9.539 1 98.81 198 ILE A O 1
ATOM 1489 N N . LEU A 1 199 ? -6.555 -18.078 -11.688 1 98.81 199 LEU A N 1
ATOM 1490 C CA . LEU A 1 199 ? -5.551 -18.812 -12.445 1 98.81 199 LEU A CA 1
ATOM 1491 C C . LEU A 1 199 ? -4.961 -17.953 -13.555 1 98.81 199 LEU A C 1
ATOM 1493 O O . LEU A 1 199 ? -5.699 -17.391 -14.359 1 98.81 199 LEU A O 1
ATOM 1497 N N . VAL A 1 200 ? -3.619 -17.875 -13.469 1 98.62 200 VAL A N 1
ATOM 1498 C CA . VAL A 1 200 ? -3.053 -16.953 -14.453 1 98.62 200 VAL A CA 1
ATOM 1499 C C . VAL A 1 200 ? -1.682 -17.469 -14.898 1 98.62 200 VAL A C 1
ATOM 1501 O O . VAL A 1 200 ? -0.912 -17.984 -14.086 1 98.62 200 VAL A O 1
ATOM 1504 N N . ASN A 1 201 ? -1.467 -17.5 -16.156 1 97.75 201 ASN A N 1
ATOM 1505 C CA . ASN A 1 201 ? -0.132 -17.609 -16.734 1 97.75 201 ASN A CA 1
ATOM 1506 C C . ASN A 1 201 ? 0.219 -16.406 -17.594 1 97.75 201 ASN A C 1
ATOM 1508 O O . ASN A 1 201 ? -0.4 -15.352 -17.469 1 97.75 201 ASN A O 1
ATOM 1512 N N . ASN A 1 202 ? 1.257 -16.547 -18.438 1 95.88 202 ASN A N 1
ATOM 1513 C CA . ASN A 1 202 ? 1.743 -15.375 -19.141 1 95.88 202 ASN A CA 1
ATOM 1514 C C . ASN A 1 202 ? 0.797 -14.969 -20.266 1 95.88 202 ASN A C 1
ATOM 1516 O O . ASN A 1 202 ? 0.961 -13.906 -20.875 1 95.88 202 ASN A O 1
ATOM 1520 N N . SER A 1 203 ? -0.331 -15.719 -20.438 1 93.75 203 SER A N 1
ATOM 1521 C CA . SER A 1 203 ? -1.155 -15.461 -21.625 1 93.75 203 SER A CA 1
ATOM 1522 C C . SER A 1 203 ? -2.631 -15.359 -21.25 1 93.75 203 SER A C 1
ATOM 1524 O O . SER A 1 203 ? -3.406 -14.703 -21.938 1 93.75 203 SER A O 1
ATOM 1526 N N . ARG A 1 204 ? -2.986 -16.016 -20.172 1 96.5 204 ARG A N 1
ATOM 1527 C CA . ARG A 1 204 ? -4.406 -16.125 -19.859 1 96.5 204 ARG A CA 1
ATOM 1528 C C . ARG A 1 204 ? -4.664 -15.914 -18.375 1 96.5 204 ARG A C 1
ATOM 1530 O O . ARG A 1 204 ? -3.805 -16.219 -17.547 1 96.5 204 ARG A O 1
ATOM 1537 N N . LEU A 1 205 ? -5.859 -15.406 -18.219 1 98.19 205 LEU A N 1
ATOM 1538 C CA . LEU A 1 205 ? -6.355 -15.227 -16.859 1 98.19 205 LEU A CA 1
ATOM 1539 C C . LEU A 1 205 ? -7.746 -15.82 -16.703 1 98.19 205 LEU A C 1
ATOM 1541 O O . LEU A 1 205 ? -8.648 -15.523 -17.484 1 98.19 205 LEU A O 1
ATOM 1545 N N . PHE A 1 206 ? -7.879 -16.734 -15.734 1 98.5 206 PHE A N 1
ATOM 1546 C CA . PHE A 1 206 ? -9.172 -17.219 -15.273 1 98.5 206 PHE A CA 1
ATOM 1547 C C . PHE A 1 206 ? -9.469 -16.703 -13.867 1 98.5 206 PHE A C 1
ATOM 1549 O O . PHE A 1 206 ? -8.586 -16.688 -13.008 1 98.5 206 PHE A O 1
ATOM 1556 N N . CYS A 1 207 ? -10.633 -16.281 -13.672 1 98.38 207 CYS A N 1
ATOM 1557 C CA . CYS A 1 207 ? -10.992 -15.797 -12.344 1 98.38 207 CYS A CA 1
ATOM 1558 C C . CYS A 1 207 ? -12.359 -16.312 -11.922 1 98.38 207 CYS A C 1
ATOM 1560 O O . CYS A 1 207 ? -13.133 -16.797 -12.75 1 98.38 207 CYS A O 1
ATOM 1562 N N . GLY A 1 208 ? -12.531 -16.281 -10.594 1 98.44 208 GLY A N 1
ATOM 1563 C CA . GLY A 1 208 ? -13.82 -16.703 -10.07 1 98.44 208 GLY A CA 1
ATOM 1564 C C . GLY A 1 208 ? -14.977 -15.859 -10.578 1 98.44 208 GLY A C 1
ATOM 1565 O O . GLY A 1 208 ? -14.805 -14.664 -10.844 1 98.44 208 GLY A O 1
ATOM 1566 N N . TRP A 1 209 ? -16.031 -16.516 -10.516 1 96.44 209 TRP A N 1
ATOM 1567 C CA . TRP A 1 209 ? -17.25 -15.891 -11.047 1 96.44 209 TRP A CA 1
ATOM 1568 C C . TRP A 1 209 ? -17.594 -14.617 -10.273 1 96.44 209 TRP A C 1
ATOM 1570 O O . TRP A 1 209 ? -18.172 -13.688 -10.836 1 96.44 209 TRP A O 1
ATOM 1580 N N . GLU A 1 210 ? -17.219 -14.531 -9.094 1 97.06 210 GLU A N 1
ATOM 1581 C CA . GLU A 1 210 ? -17.578 -13.414 -8.234 1 97.06 210 GLU A CA 1
ATOM 1582 C C . GLU A 1 210 ? -16.609 -12.25 -8.398 1 97.06 210 GLU A C 1
ATOM 1584 O O . GLU A 1 210 ? -16.797 -11.188 -7.805 1 97.06 210 GLU A O 1
ATOM 1589 N N . THR A 1 211 ? -15.609 -12.438 -9.188 1 96.56 211 THR A N 1
ATOM 1590 C CA . THR A 1 211 ? -14.672 -11.352 -9.445 1 96.56 211 THR A CA 1
ATOM 1591 C C . THR A 1 211 ? -15.328 -10.25 -10.266 1 96.56 211 THR A C 1
ATOM 1593 O O . THR A 1 211 ? -15.883 -10.516 -11.336 1 96.56 211 THR A O 1
ATOM 1596 N N . THR A 1 212 ? -15.242 -9.094 -9.758 1 92 212 THR A N 1
ATOM 1597 C CA . THR A 1 212 ? -15.969 -7.996 -10.383 1 92 212 THR A CA 1
ATOM 1598 C C . THR A 1 212 ? -15.242 -7.504 -11.633 1 92 212 THR A C 1
ATOM 1600 O O . THR A 1 212 ? -14.07 -7.816 -11.836 1 92 212 THR A O 1
ATOM 1603 N N . ALA A 1 213 ? -15.984 -6.758 -12.422 1 88.62 213 ALA A N 1
ATOM 1604 C CA . ALA A 1 213 ? -15.398 -6.191 -13.641 1 88.62 213 ALA A CA 1
ATOM 1605 C C . ALA A 1 213 ? -14.195 -5.312 -13.312 1 88.62 213 ALA A C 1
ATOM 1607 O O . ALA A 1 213 ? -13.195 -5.328 -14.039 1 88.62 213 ALA A O 1
ATOM 1608 N N . LEU A 1 214 ? -14.297 -4.605 -12.211 1 86.38 214 LEU A N 1
ATOM 1609 C CA . LEU A 1 214 ? -13.195 -3.738 -11.805 1 86.38 214 LEU A CA 1
ATOM 1610 C C . LEU A 1 214 ? -11.977 -4.562 -11.406 1 86.38 214 LEU A C 1
ATOM 1612 O O . LEU A 1 214 ? -10.852 -4.227 -11.773 1 86.38 214 LEU A O 1
ATOM 1616 N N . GLU A 1 215 ? -12.234 -5.609 -10.711 1 92.75 215 GLU A N 1
ATOM 1617 C CA . GLU A 1 215 ? -11.148 -6.512 -10.352 1 92.75 215 GLU A CA 1
ATOM 1618 C C . GLU A 1 215 ? -10.492 -7.113 -11.594 1 92.75 215 GLU A C 1
ATOM 1620 O O . GLU A 1 215 ? -9.266 -7.18 -11.695 1 92.75 215 GLU A O 1
ATOM 1625 N N . ILE A 1 216 ? -11.297 -7.461 -12.492 1 94.81 216 ILE A N 1
ATOM 1626 C CA . ILE A 1 216 ? -10.812 -8.086 -13.711 1 94.81 216 ILE A CA 1
ATOM 1627 C C . ILE A 1 216 ? -9.961 -7.094 -14.5 1 94.81 216 ILE A C 1
ATOM 1629 O O . ILE A 1 216 ? -8.883 -7.438 -14.984 1 94.81 216 ILE A O 1
ATOM 1633 N N . ALA A 1 217 ? -10.461 -5.941 -14.625 1 88.81 217 ALA A N 1
ATOM 1634 C CA . ALA A 1 217 ? -9.711 -4.91 -15.336 1 88.81 217 ALA A CA 1
ATOM 1635 C C . ALA A 1 217 ? -8.344 -4.684 -14.695 1 88.81 217 ALA A C 1
ATOM 1637 O O . ALA A 1 217 ? -7.336 -4.586 -15.398 1 88.81 217 ALA A O 1
ATOM 1638 N N . ASN A 1 218 ? -8.312 -4.602 -13.422 1 92.56 218 ASN A N 1
ATOM 1639 C CA . ASN A 1 218 ? -7.074 -4.402 -12.68 1 92.56 218 ASN A CA 1
ATOM 1640 C C . ASN A 1 218 ? -6.109 -5.566 -12.883 1 92.56 218 ASN A C 1
ATOM 1642 O O . ASN A 1 218 ? -4.93 -5.359 -13.172 1 92.56 218 ASN A O 1
ATOM 1646 N N . LEU A 1 219 ? -6.668 -6.691 -12.789 1 97.19 219 LEU A N 1
ATOM 1647 C CA . LEU A 1 219 ? -5.84 -7.887 -12.953 1 97.19 219 LEU A CA 1
ATOM 1648 C C . LEU A 1 219 ? -5.281 -7.965 -14.375 1 97.19 219 LEU A C 1
ATOM 1650 O O . LEU A 1 219 ? -4.113 -8.312 -14.562 1 97.19 219 LEU A O 1
ATOM 1654 N N . THR A 1 220 ? -6.133 -7.68 -15.297 1 94.19 220 THR A N 1
ATOM 1655 C CA . THR A 1 220 ? -5.727 -7.707 -16.703 1 94.19 220 THR A CA 1
ATOM 1656 C C . THR A 1 220 ? -4.555 -6.758 -16.938 1 94.19 220 THR A C 1
ATOM 1658 O O . THR A 1 220 ? -3.596 -7.109 -17.625 1 94.19 220 THR A O 1
ATOM 1661 N N . ARG A 1 221 ? -4.668 -5.633 -16.328 1 90.44 221 ARG A N 1
ATOM 1662 C CA . ARG A 1 221 ? -3.609 -4.633 -16.438 1 90.44 221 ARG A CA 1
ATOM 1663 C C . ARG A 1 221 ? -2.322 -5.117 -15.781 1 90.44 221 ARG A C 1
ATOM 1665 O O . ARG A 1 221 ? -1.247 -5.043 -16.375 1 90.44 221 ARG A O 1
ATOM 1672 N N . ILE A 1 222 ? -2.406 -5.621 -14.625 1 96.25 222 ILE A N 1
ATOM 1673 C CA . ILE A 1 222 ? -1.242 -5.992 -13.828 1 96.25 222 ILE A CA 1
ATOM 1674 C C . ILE A 1 222 ? -0.511 -7.156 -14.5 1 96.25 222 ILE A C 1
ATOM 1676 O O . ILE A 1 222 ? 0.717 -7.141 -14.617 1 96.25 222 ILE A O 1
ATOM 1680 N N . PHE A 1 223 ? -1.256 -8.117 -14.992 1 97.81 223 PHE A N 1
ATOM 1681 C CA . PHE A 1 223 ? -0.649 -9.32 -15.555 1 97.81 223 PHE A CA 1
ATOM 1682 C C . PHE A 1 223 ? -0.388 -9.148 -17.047 1 97.81 223 PHE A C 1
ATOM 1684 O O . PHE A 1 223 ? 0.116 -10.062 -17.703 1 97.81 223 PHE A O 1
ATOM 1691 N N . LYS A 1 224 ? -0.767 -7.996 -17.609 1 94.44 224 LYS A N 1
ATOM 1692 C CA . LYS A 1 224 ? -0.526 -7.66 -19 1 94.44 224 LYS A CA 1
ATOM 1693 C C . LYS A 1 224 ? -1.138 -8.703 -19.938 1 94.44 224 LYS A C 1
ATOM 1695 O O . LYS A 1 224 ? -0.469 -9.203 -20.844 1 94.44 224 LYS A O 1
ATOM 1700 N N . ILE A 1 225 ?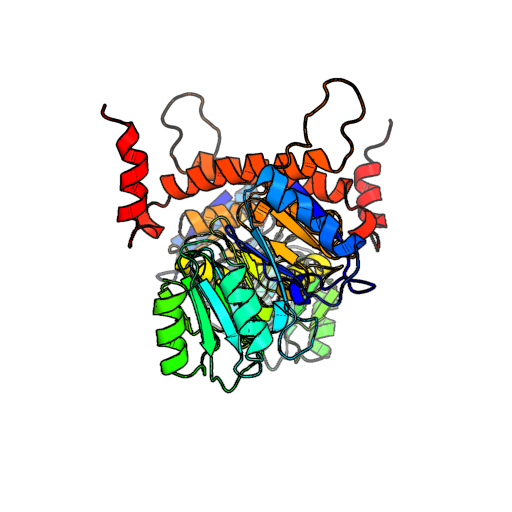 -2.398 -8.969 -19.609 1 93.81 225 ILE A N 1
ATOM 1701 C CA . ILE A 1 225 ? -3.133 -9.93 -20.422 1 93.81 225 ILE A CA 1
ATOM 1702 C C . ILE A 1 225 ? -3.717 -9.242 -21.656 1 93.81 225 ILE A C 1
ATOM 1704 O O . ILE A 1 225 ? -4.367 -8.195 -21.531 1 93.81 225 ILE A O 1
ATOM 1708 N N . ASP A 1 226 ? -3.287 -9.664 -22.906 1 78.94 226 ASP A N 1
ATOM 1709 C CA . ASP A 1 226 ? -3.742 -9.07 -24.172 1 78.94 226 ASP A CA 1
ATOM 1710 C C . ASP A 1 226 ? -5.234 -9.305 -24.375 1 78.94 226 ASP A C 1
ATOM 1712 O O . ASP A 1 226 ? -5.73 -10.414 -24.172 1 78.94 226 ASP A O 1
ATOM 1716 N N . ASP A 1 227 ? -6.039 -8.234 -24.281 1 59.47 227 ASP A N 1
ATOM 1717 C CA . ASP A 1 227 ? -7.461 -8.375 -24.578 1 59.47 227 ASP A CA 1
ATOM 1718 C C . ASP A 1 227 ? -7.695 -8.383 -26.094 1 59.47 227 ASP A C 1
ATOM 1720 O O . ASP A 1 227 ? -7.426 -7.391 -26.766 1 59.47 227 ASP A O 1
ATOM 1724 N N . ASN A 1 228 ? -7.398 -9.32 -26.922 1 45.84 228 ASN A N 1
ATOM 1725 C CA . ASN A 1 228 ? -7.832 -9.25 -28.312 1 45.84 228 ASN A CA 1
ATOM 1726 C C . ASN A 1 228 ? -9.281 -8.773 -28.422 1 45.84 228 ASN A C 1
ATOM 1728 O O . ASN A 1 228 ? -9.781 -8.57 -29.531 1 45.84 228 ASN A O 1
ATOM 1732 N N . THR A 1 229 ? -10.094 -8.891 -27.547 1 38.12 229 THR A N 1
ATOM 1733 C CA . THR A 1 229 ? -11.469 -8.492 -27.844 1 38.12 229 THR A CA 1
ATOM 1734 C C . THR A 1 229 ? -11.594 -6.977 -27.891 1 38.12 229 THR A C 1
ATOM 1736 O O . THR A 1 229 ? -12.68 -6.445 -28.156 1 38.12 229 THR A O 1
ATOM 1739 N N . MET A 1 230 ? -10.688 -6.336 -27.406 1 34.78 230 MET A N 1
ATOM 1740 C CA . MET A 1 230 ? -11.039 -4.918 -27.484 1 34.78 230 MET A CA 1
ATOM 1741 C C . MET A 1 230 ? -10.82 -4.375 -28.891 1 34.78 230 MET A C 1
ATOM 1743 O O . MET A 1 230 ? -9.797 -3.732 -29.156 1 34.78 230 MET A O 1
ATOM 1747 N N . LYS A 1 231 ? -10.898 -5.176 -29.922 1 32.34 231 LYS A N 1
ATOM 1748 C CA . LYS A 1 231 ? -11.047 -4.43 -31.172 1 32.34 231 LYS A CA 1
ATOM 1749 C C . LYS A 1 231 ? -12.047 -3.285 -31.016 1 32.34 231 LYS A C 1
ATOM 1751 O O . LYS A 1 231 ? -13.18 -3.5 -30.562 1 32.34 231 LYS A O 1
ATOM 1756 N N . THR A 1 232 ? -11.594 -2.062 -30.859 1 31 232 THR A N 1
ATOM 1757 C CA . THR A 1 232 ? -12.461 -0.94 -31.188 1 31 232 THR A CA 1
ATOM 1758 C C . THR A 1 232 ? -13.242 -1.216 -32.469 1 31 232 THR A C 1
ATOM 1760 O O . THR A 1 232 ? -12.664 -1.244 -33.562 1 31 232 THR A O 1
ATOM 1763 N N . GLU A 1 233 ? -14.094 -2.084 -32.688 1 28.62 233 GLU A N 1
ATOM 1764 C CA . GLU A 1 233 ? -14.984 -1.812 -33.812 1 28.62 233 GLU A CA 1
ATOM 1765 C C . GLU A 1 233 ? -15.281 -0.319 -33.938 1 28.62 233 GLU A C 1
ATOM 1767 O O . GLU A 1 233 ? -15.438 0.371 -32.906 1 28.62 233 GLU A O 1
ATOM 1772 N N . GLU A 1 234 ? -14.922 0.322 -35.125 1 30.61 234 GLU A N 1
ATOM 1773 C CA . GLU A 1 234 ? -15.18 1.679 -35.625 1 30.61 234 GLU A CA 1
ATOM 1774 C C . GLU A 1 234 ? -16.547 2.176 -35.156 1 30.61 234 GLU A C 1
ATOM 1776 O O . GLU A 1 234 ? -16.797 3.383 -35.125 1 30.61 234 GLU A O 1
ATOM 1781 N N . ASN A 1 235 ? -17.609 1.337 -35.469 1 30.06 235 ASN A N 1
ATOM 1782 C CA . ASN A 1 235 ? -18.906 2 -35.312 1 30.06 235 ASN A CA 1
ATOM 1783 C C . ASN A 1 235 ? -19.188 2.352 -33.844 1 30.06 235 ASN A C 1
ATOM 1785 O O . ASN A 1 235 ? -19.547 3.486 -33.562 1 30.06 235 ASN A O 1
ATOM 1789 N N . GLY A 1 236 ? -20.094 1.453 -33.219 1 27.28 236 GLY A N 1
ATOM 1790 C CA . GLY A 1 236 ? -21.031 1.885 -32.219 1 27.28 236 GLY A CA 1
ATOM 1791 C C . GLY A 1 236 ? -20.359 2.26 -30.906 1 27.28 236 GLY A C 1
ATOM 1792 O O . GLY A 1 236 ? -19.141 2.189 -30.781 1 27.28 236 GLY A O 1
ATOM 1793 N N . THR A 1 237 ? -21.125 1.978 -29.688 1 26.61 237 THR A N 1
ATOM 1794 C CA . THR A 1 237 ? -21.125 2.555 -28.344 1 26.61 237 THR A CA 1
ATOM 1795 C C . THR A 1 237 ? -19.938 2.064 -27.531 1 26.61 237 THR A C 1
ATOM 1797 O O . THR A 1 237 ? -19.719 0.857 -27.406 1 26.61 237 THR A O 1
ATOM 1800 N N . VAL A 1 238 ? -18.719 2.693 -27.609 1 29.91 238 VAL A N 1
ATOM 1801 C CA . VAL A 1 238 ? -17.625 2.592 -26.656 1 29.91 238 VAL A CA 1
ATOM 1802 C C . VAL A 1 238 ? -18.172 2.242 -25.281 1 29.91 238 VAL A C 1
ATOM 1804 O O . VAL A 1 238 ? -18.844 3.053 -24.641 1 29.91 238 VAL A O 1
ATOM 1807 N N . ASP A 1 239 ? -18.578 0.945 -25.156 1 29.06 239 ASP A N 1
ATOM 1808 C CA . ASP A 1 239 ? -19.031 0.588 -23.812 1 29.06 239 ASP A CA 1
ATOM 1809 C C . ASP A 1 239 ? -17.984 0.992 -22.766 1 29.06 239 ASP A C 1
ATOM 1811 O O . ASP A 1 239 ? -16.781 0.973 -23.031 1 29.06 239 ASP A O 1
ATOM 1815 N N . ASP A 1 240 ? -18.391 1.675 -21.688 1 29.92 240 ASP A N 1
ATOM 1816 C CA . ASP A 1 240 ? -17.781 2.42 -20.594 1 29.92 240 ASP A CA 1
ATOM 1817 C C . ASP A 1 240 ? -16.609 1.65 -19.984 1 29.92 240 ASP A C 1
ATOM 1819 O O . ASP A 1 240 ? -15.734 2.238 -19.344 1 29.92 240 ASP A O 1
ATOM 1823 N N . VAL A 1 241 ? -16.578 0.254 -20.188 1 30.39 241 VAL A N 1
ATOM 1824 C CA . VAL A 1 241 ? -15.586 -0.533 -19.469 1 30.39 241 VAL A CA 1
ATOM 1825 C C . VAL A 1 241 ? -14.242 -0.427 -20.188 1 30.39 241 VAL A C 1
ATOM 1827 O O . VAL A 1 241 ? -13.188 -0.508 -19.547 1 30.39 241 VAL A O 1
ATOM 1830 N N . ASP A 1 242 ? -14.242 -0.304 -21.516 1 33.09 242 ASP A N 1
ATOM 1831 C CA . ASP A 1 242 ? -13.031 -0.466 -22.312 1 33.09 242 ASP A CA 1
ATOM 1832 C C . ASP A 1 242 ? -12.109 0.742 -22.172 1 33.09 242 ASP A C 1
ATOM 1834 O O . ASP A 1 242 ? -10.883 0.609 -22.234 1 33.09 242 ASP A O 1
ATOM 1838 N N . ILE A 1 243 ? -12.727 1.826 -22.047 1 30.95 243 ILE A N 1
ATOM 1839 C CA . ILE A 1 243 ? -11.883 3.016 -22.094 1 30.95 243 ILE A CA 1
ATOM 1840 C C . ILE A 1 243 ? -10.992 3.062 -20.844 1 30.95 243 ILE A C 1
ATOM 1842 O O . ILE A 1 243 ? -9.828 3.469 -20.938 1 30.95 243 ILE A O 1
ATOM 1846 N N . LEU A 1 244 ? -11.547 2.465 -19.719 1 30.95 244 LEU A N 1
ATOM 1847 C CA . LEU A 1 244 ? -10.75 2.559 -18.5 1 30.95 244 LEU A CA 1
ATOM 1848 C C . LEU A 1 244 ? -9.539 1.643 -18.562 1 30.95 244 LEU A C 1
ATOM 1850 O O . LEU A 1 244 ? -8.445 2.014 -18.125 1 30.95 244 LEU A O 1
ATOM 1854 N N . ALA A 1 245 ? -9.672 0.473 -19.172 1 32.38 245 ALA A N 1
ATOM 1855 C CA . ALA A 1 245 ? -8.523 -0.411 -19.359 1 32.38 245 ALA A CA 1
ATOM 1856 C C . ALA A 1 245 ? -7.504 0.206 -20.312 1 32.38 245 ALA A C 1
ATOM 1858 O O . ALA A 1 245 ? -6.297 0.095 -20.094 1 32.38 245 ALA A O 1
ATOM 1859 N N . LEU A 1 246 ? -7.949 0.914 -21.297 1 31.91 246 LEU A N 1
ATOM 1860 C CA . LEU A 1 246 ? -7.059 1.505 -22.297 1 31.91 246 LEU A CA 1
ATOM 1861 C C . LEU A 1 246 ? -6.293 2.684 -21.703 1 31.91 246 LEU A C 1
ATOM 1863 O O . LEU A 1 246 ? -5.098 2.854 -21.969 1 31.91 246 LEU A O 1
ATOM 1867 N N . ILE A 1 247 ? -6.977 3.42 -20.781 1 34.25 247 ILE A N 1
ATOM 1868 C CA . ILE A 1 247 ? -6.285 4.543 -20.172 1 34.25 247 ILE A CA 1
ATOM 1869 C C . ILE A 1 247 ? -5.191 4.027 -19.234 1 34.25 247 ILE A C 1
ATOM 1871 O O . ILE A 1 247 ? -4.074 4.551 -19.234 1 34.25 247 ILE A O 1
ATOM 1875 N N . ASP A 1 248 ? -5.414 2.939 -18.547 1 34.19 248 ASP A N 1
ATOM 1876 C CA . ASP A 1 248 ? -4.406 2.33 -17.672 1 34.19 248 ASP A CA 1
ATOM 1877 C C . ASP A 1 248 ? -3.201 1.858 -18.484 1 34.19 248 ASP A C 1
ATOM 1879 O O . ASP A 1 248 ? -2.057 2.035 -18.062 1 34.19 248 ASP A O 1
ATOM 1883 N N . LEU A 1 249 ? -3.361 1.146 -19.578 1 31.94 249 LEU A N 1
ATOM 1884 C CA . LEU A 1 249 ? -2.301 0.65 -20.453 1 31.94 249 LEU A CA 1
ATOM 1885 C C . LEU A 1 249 ? -1.468 1.802 -21 1 31.94 249 LEU A C 1
ATOM 1887 O O . LEU A 1 249 ? -0.238 1.716 -21.062 1 31.94 249 LEU A O 1
ATOM 1891 N N . TYR A 1 250 ? -2.035 2.867 -21.484 1 33.59 250 TYR A N 1
ATOM 1892 C CA . TYR A 1 250 ? -1.295 3.973 -22.078 1 33.59 250 TYR A CA 1
ATOM 1893 C C . TYR A 1 250 ? -0.481 4.715 -21.031 1 33.59 250 TYR A C 1
ATOM 1895 O O . TYR A 1 250 ? 0.667 5.094 -21.266 1 33.59 250 TYR A O 1
ATOM 1903 N N . LEU A 1 251 ? -1.028 4.73 -19.781 1 33.5 251 LEU A N 1
ATOM 1904 C CA . LEU A 1 251 ? -0.31 5.418 -18.703 1 33.5 251 LEU A CA 1
ATOM 1905 C C . LEU A 1 251 ? 0.797 4.531 -18.141 1 33.5 251 LEU A C 1
ATOM 1907 O O . LEU A 1 251 ? 1.845 5.031 -17.719 1 33.5 251 LEU A O 1
ATOM 1911 N N . SER A 1 252 ? 0.621 3.273 -18.078 1 31.53 252 SER A N 1
ATOM 1912 C CA . SER A 1 252 ? 1.645 2.373 -17.562 1 31.53 252 SER A CA 1
ATOM 1913 C C . SER A 1 252 ? 2.848 2.301 -18.5 1 31.53 252 SER A C 1
ATOM 1915 O O . SER A 1 252 ? 3.992 2.26 -18.031 1 31.53 252 SER A O 1
ATOM 1917 N N . LYS A 1 253 ? 2.719 2.064 -19.781 1 32.66 253 LYS A N 1
ATOM 1918 C CA . LYS A 1 253 ? 3.859 1.975 -20.703 1 32.66 253 LYS A CA 1
ATOM 1919 C C . LYS A 1 253 ? 4.68 3.262 -20.672 1 32.66 253 LYS A C 1
ATOM 1921 O O . LYS A 1 253 ? 5.91 3.219 -20.625 1 32.66 253 LYS A O 1
ATOM 1926 N N . ASN A 1 254 ? 4.09 4.402 -20.734 1 32.12 254 ASN A N 1
ATOM 1927 C CA . ASN A 1 254 ? 4.887 5.621 -20.812 1 32.12 254 ASN A CA 1
ATOM 1928 C C . ASN A 1 254 ? 5.445 6.02 -19.453 1 32.12 254 ASN A C 1
ATOM 1930 O O . ASN A 1 254 ? 6.469 6.703 -19.375 1 32.12 254 ASN A O 1
ATOM 1934 N N . LEU A 1 255 ? 4.801 5.543 -18.359 1 32.94 255 LEU A N 1
ATOM 1935 C CA . LEU A 1 255 ? 5.352 5.844 -17.047 1 32.94 255 LEU A CA 1
ATOM 1936 C C . LEU A 1 255 ? 6.547 4.953 -16.734 1 32.94 255 LEU A C 1
ATOM 1938 O O . LEU A 1 255 ? 7.527 5.41 -16.141 1 32.94 255 LEU A O 1
ATOM 1942 N N . TYR A 1 256 ? 6.57 3.686 -17.094 1 31.19 256 TYR A N 1
ATOM 1943 C CA . TYR A 1 256 ? 7.715 2.797 -16.938 1 31.19 256 TYR A CA 1
ATOM 1944 C C . TYR A 1 256 ? 8.922 3.309 -17.719 1 31.19 256 TYR A C 1
ATOM 1946 O O . TYR A 1 256 ? 10.031 3.371 -17.188 1 31.19 256 TYR A O 1
ATOM 1954 N N . TYR A 1 257 ? 8.867 3.617 -18.906 1 33.34 257 TYR A N 1
ATOM 1955 C CA . TYR A 1 257 ? 10 4.09 -19.703 1 33.34 257 TYR A CA 1
ATOM 1956 C C . TYR A 1 257 ? 10.578 5.371 -19.109 1 33.34 257 TYR A C 1
ATOM 1958 O O . TYR A 1 257 ? 11.797 5.547 -19.062 1 33.34 257 TYR A O 1
ATOM 1966 N N . TYR A 1 258 ? 9.797 6.219 -18.516 1 31.27 258 TYR A N 1
ATOM 1967 C CA . TYR A 1 258 ? 10.289 7.453 -17.906 1 31.27 258 TYR A CA 1
ATOM 1968 C C . TYR A 1 258 ? 10.992 7.176 -16.578 1 31.27 258 TYR A C 1
ATOM 1970 O O . TYR A 1 258 ? 12.039 7.75 -16.297 1 31.27 258 TYR A O 1
ATOM 1978 N N . ILE A 1 259 ? 10.531 6.258 -15.836 1 31.94 259 ILE A N 1
ATOM 1979 C CA . ILE A 1 259 ? 11.219 5.934 -14.586 1 31.94 259 ILE A CA 1
ATOM 1980 C C . ILE A 1 259 ? 12.562 5.273 -14.883 1 31.94 259 ILE A C 1
ATOM 1982 O O . ILE A 1 259 ? 13.57 5.605 -14.266 1 31.94 259 ILE A O 1
ATOM 1986 N N . VAL A 1 260 ? 12.609 4.367 -15.789 1 34.72 260 VAL A N 1
ATOM 1987 C CA . VAL A 1 260 ? 13.875 3.709 -16.094 1 34.72 260 VAL A CA 1
ATOM 1988 C C . VAL A 1 260 ? 14.867 4.727 -16.656 1 34.72 260 VAL A C 1
ATOM 1990 O O . VAL A 1 260 ? 16.062 4.68 -16.359 1 34.72 260 VAL A O 1
ATOM 1993 N N . GLN A 1 261 ? 14.406 5.609 -17.406 1 32.34 261 GLN A N 1
ATOM 1994 C CA . GLN A 1 261 ? 15.352 6.543 -18.016 1 32.34 261 GLN A CA 1
ATOM 1995 C C . GLN A 1 261 ? 15.789 7.613 -17.016 1 32.34 261 GLN A C 1
ATOM 1997 O O . GLN A 1 261 ? 16.953 8.031 -17.016 1 32.34 261 GLN A O 1
ATOM 2002 N N . THR A 1 262 ? 14.898 8.102 -16.109 1 34 262 THR A N 1
ATOM 2003 C CA . THR A 1 262 ? 15.227 9.234 -15.258 1 34 262 THR A CA 1
ATOM 2004 C C . THR A 1 262 ? 15.867 8.758 -13.961 1 34 262 THR A C 1
ATOM 2006 O O . THR A 1 262 ? 16.562 9.523 -13.281 1 34 262 THR A O 1
ATOM 2009 N N . TYR A 1 263 ? 15.492 7.648 -13.383 1 28.38 263 TYR A N 1
ATOM 2010 C CA . TYR A 1 263 ? 16.141 7.184 -12.164 1 28.38 263 TYR A CA 1
ATOM 2011 C C . TYR A 1 263 ? 16.984 5.938 -12.43 1 28.38 263 TYR A C 1
ATOM 2013 O O . TYR A 1 263 ? 16.656 4.848 -11.961 1 28.38 263 TYR A O 1
ATOM 2021 N N . PRO A 1 264 ? 17.969 6.16 -13.203 1 30.67 264 PRO A N 1
ATOM 2022 C CA . PRO A 1 264 ? 18.812 4.992 -13.469 1 30.67 264 PRO A CA 1
ATOM 2023 C C . PRO A 1 264 ? 19.469 4.441 -12.203 1 30.67 264 PRO A C 1
ATOM 2025 O O . PRO A 1 264 ? 19.719 3.238 -12.109 1 30.67 264 PRO A O 1
ATOM 2028 N N . PHE A 1 265 ? 19.641 5.41 -11.336 1 31.17 265 PHE A N 1
ATOM 2029 C CA . PHE A 1 265 ? 20.438 4.98 -10.203 1 31.17 265 PHE A CA 1
ATOM 2030 C C . PHE A 1 265 ? 19.656 4.055 -9.289 1 31.17 265 PHE A C 1
ATOM 2032 O O . PHE A 1 265 ? 20.234 3.312 -8.492 1 31.17 265 PHE A O 1
ATOM 2039 N N . LEU A 1 266 ? 18.344 4.309 -9.047 1 30.16 266 LEU A N 1
ATOM 2040 C CA . LEU A 1 266 ? 17.656 3.283 -8.281 1 30.16 266 LEU A CA 1
ATOM 2041 C C . LEU A 1 266 ? 17.891 1.899 -8.875 1 30.16 266 LEU A C 1
ATOM 2043 O O . LEU A 1 266 ? 17.547 0.886 -8.258 1 30.16 266 LEU A O 1
ATOM 2047 N N . PHE A 1 267 ? 18.156 1.972 -10.07 1 29.61 267 PHE A N 1
ATOM 2048 C CA . PHE A 1 267 ? 18.688 0.811 -10.781 1 29.61 267 PHE A CA 1
ATOM 2049 C C . PHE A 1 267 ? 20.203 0.736 -10.648 1 29.61 267 PHE A C 1
ATOM 2051 O O . PHE A 1 267 ? 20.875 0.132 -11.484 1 29.61 267 PHE A O 1
ATOM 2058 N N . SER A 1 268 ? 20.609 1.494 -9.82 1 28.3 268 SER A N 1
ATOM 2059 C CA . SER A 1 268 ? 22.047 1.314 -9.805 1 28.3 268 SER A CA 1
ATOM 2060 C C . SER A 1 268 ? 22.422 -0.132 -9.492 1 28.3 268 SER A C 1
ATOM 2062 O O . SER A 1 268 ? 23.594 -0.52 -9.633 1 28.3 268 SER A O 1
ATOM 2064 N N . LEU A 1 269 ? 21.75 -0.711 -8.562 1 27.03 269 LEU A N 1
ATOM 2065 C CA . LEU A 1 269 ? 22.547 -1.927 -8.438 1 27.03 269 LEU A CA 1
ATOM 2066 C C . LEU A 1 269 ? 22.562 -2.703 -9.75 1 27.03 269 LEU A C 1
ATOM 2068 O O . LEU A 1 269 ? 23.625 -3.006 -10.297 1 27.03 269 LEU A O 1
ATOM 2072 N N . ASN A 1 270 ? 21.812 -3.967 -9.797 1 25.88 270 ASN A N 1
ATOM 2073 C CA . ASN A 1 270 ? 22.016 -4.906 -10.891 1 25.88 270 ASN A CA 1
ATOM 2074 C C . ASN A 1 270 ? 21.469 -4.367 -12.211 1 25.88 270 ASN A C 1
ATOM 2076 O O . ASN A 1 270 ? 20.422 -4.832 -12.68 1 25.88 270 ASN A O 1
ATOM 2080 N N . SER A 1 271 ? 21.234 -3.23 -12.383 1 26.06 271 SER A N 1
ATOM 2081 C CA . SER A 1 271 ? 20.797 -2.67 -13.656 1 26.06 271 SER A CA 1
ATOM 2082 C C . SER A 1 271 ? 21.797 -2.961 -14.766 1 26.06 271 SER A C 1
ATOM 2084 O O . SER A 1 271 ? 21.766 -2.338 -15.828 1 26.06 271 SER A O 1
ATOM 2086 N N . TYR A 1 272 ? 22.797 -3.6 -14.422 1 28.42 272 TYR A N 1
ATOM 2087 C CA . TYR A 1 272 ? 23.625 -4.043 -15.539 1 28.42 272 TYR A CA 1
ATOM 2088 C C . TYR A 1 272 ? 22.797 -4.82 -16.547 1 28.42 272 TYR A C 1
ATOM 2090 O O . TYR A 1 272 ? 23.109 -4.82 -17.75 1 28.42 272 TYR A O 1
ATOM 2098 N N . PHE A 1 273 ? 21.844 -5.551 -16.016 1 26 273 PHE A N 1
ATOM 2099 C CA . PHE A 1 273 ? 21.281 -6.492 -16.984 1 26 273 PHE A CA 1
ATOM 2100 C C . PHE A 1 273 ? 20.344 -5.781 -17.938 1 26 273 PHE A C 1
ATOM 2102 O O . PHE A 1 273 ? 20.312 -6.086 -19.141 1 26 273 PHE A O 1
ATOM 2109 N N . ILE A 1 274 ? 19.562 -4.848 -17.422 1 26.77 274 ILE A N 1
ATOM 2110 C CA . ILE A 1 274 ? 18.562 -4.383 -18.391 1 26.77 274 ILE A CA 1
ATOM 2111 C C . ILE A 1 274 ? 19.219 -3.416 -19.375 1 26.77 274 ILE A C 1
ATOM 2113 O O . ILE A 1 274 ? 18.75 -3.271 -20.516 1 26.77 274 ILE A O 1
ATOM 2117 N N . PHE A 1 275 ? 20.188 -2.691 -18.984 1 27.84 275 PHE A N 1
ATOM 2118 C CA . PHE A 1 275 ? 20.812 -1.773 -19.938 1 27.84 275 PHE A CA 1
ATOM 2119 C C . PHE A 1 275 ? 21.422 -2.535 -21.109 1 27.84 275 PHE A C 1
ATOM 2121 O O . PHE A 1 275 ? 21.625 -1.969 -22.172 1 27.84 275 PHE A O 1
ATOM 2128 N N . GLU A 1 276 ? 21.844 -3.672 -20.797 1 26.73 276 GLU A N 1
ATOM 2129 C CA . GLU A 1 276 ? 22.422 -4.375 -21.938 1 26.73 276 GLU A CA 1
ATOM 2130 C C . GLU A 1 276 ? 21.391 -4.633 -23.016 1 26.73 276 GLU A C 1
ATOM 2132 O O . GLU A 1 276 ? 21.688 -4.551 -24.219 1 26.73 276 GLU A O 1
ATOM 2137 N N . LYS A 1 277 ? 20.203 -4.824 -22.609 1 27.34 277 LYS A N 1
ATOM 2138 C CA . LYS A 1 277 ? 19.328 -5.219 -23.719 1 27.34 277 LYS A CA 1
ATOM 2139 C C . LYS A 1 277 ? 18.844 -4 -24.5 1 27.34 277 LYS A C 1
ATOM 2141 O O . LYS A 1 277 ? 18.656 -4.066 -25.719 1 27.34 277 LYS A O 1
ATOM 2146 N N . ILE A 1 278 ? 18.547 -2.904 -23.812 1 27.39 278 ILE A N 1
ATOM 2147 C CA . ILE A 1 278 ? 18.062 -1.823 -24.656 1 27.39 278 ILE A CA 1
ATOM 2148 C C . ILE A 1 278 ? 19.219 -1.23 -25.469 1 27.39 278 ILE A C 1
ATOM 2150 O O . ILE A 1 278 ? 19.031 -0.818 -26.609 1 27.39 278 ILE A O 1
ATOM 2154 N N . ASN A 1 279 ? 20.328 -1.019 -24.859 1 26.72 279 ASN A N 1
ATOM 2155 C CA . ASN A 1 279 ? 21.391 -0.444 -25.688 1 26.72 279 ASN A CA 1
ATOM 2156 C C . ASN A 1 279 ? 21.719 -1.329 -26.891 1 26.72 279 ASN A C 1
ATOM 2158 O O . ASN A 1 279 ? 22.609 -1.018 -27.672 1 26.72 279 ASN A O 1
ATOM 2162 N N . ASP A 1 280 ? 21.406 -2.555 -26.797 1 25.62 280 ASP A N 1
ATOM 2163 C CA . ASP A 1 280 ? 21.812 -3.234 -28.016 1 25.62 280 ASP A CA 1
ATOM 2164 C C . ASP A 1 280 ? 21.016 -2.744 -29.219 1 25.62 280 ASP A C 1
ATOM 2166 O O . ASP A 1 280 ? 21.156 -3.271 -30.328 1 25.62 280 ASP A O 1
ATOM 2170 N N . LYS A 1 281 ? 19.984 -1.983 -29.094 1 27.14 281 LYS A N 1
ATOM 2171 C CA . LYS A 1 281 ? 19.469 -1.605 -30.406 1 27.14 281 LYS A CA 1
ATOM 2172 C C . LYS A 1 281 ? 20.25 -0.421 -30.969 1 27.14 281 LYS A C 1
ATOM 2174 O O . LYS A 1 281 ? 19.859 0.153 -32 1 27.14 281 LYS A O 1
ATOM 2179 N N . ASN A 1 282 ? 21.047 0.34 -30.188 1 23.75 282 ASN A N 1
ATOM 2180 C CA . ASN A 1 282 ? 21.625 1.304 -31.109 1 23.75 282 ASN A CA 1
ATOM 2181 C C . ASN A 1 282 ? 22.297 0.611 -32.281 1 23.75 282 ASN A C 1
ATOM 2183 O O . ASN A 1 282 ? 22.109 1.026 -33.438 1 23.75 282 ASN A O 1
ATOM 2187 N N . LEU A 1 283 ? 23.594 0.192 -32.156 1 21.28 283 LEU A N 1
ATOM 2188 C CA . LEU A 1 283 ? 24.734 0.455 -33.031 1 21.28 283 LEU A CA 1
ATOM 2189 C C . LEU A 1 283 ? 24.75 -0.51 -34.219 1 21.28 283 LEU A C 1
ATOM 2191 O O . LEU A 1 283 ? 25.656 -0.463 -35.031 1 21.28 283 LEU A O 1
ATOM 2195 N N . TYR A 1 284 ? 23.766 -1.537 -34.312 1 21.27 284 TYR A N 1
ATOM 2196 C CA . TYR A 1 284 ? 23.969 -1.862 -35.719 1 21.27 284 TYR A CA 1
ATOM 2197 C C . TYR A 1 284 ? 23.078 -1.004 -36.625 1 21.27 284 TYR A C 1
ATOM 2199 O O . TYR A 1 284 ? 21.953 -0.641 -36.219 1 21.27 284 TYR A O 1
ATOM 2207 N N . MET B 1 1 ? 3.783 26.141 -5.535 1 83.5 1 MET B N 1
ATOM 2208 C CA . MET B 1 1 ? 5.234 26.312 -5.5 1 83.5 1 MET B CA 1
ATOM 2209 C C . MET B 1 1 ? 5.852 25.484 -4.383 1 83.5 1 MET B C 1
ATOM 2211 O O . MET B 1 1 ? 5.281 25.375 -3.295 1 83.5 1 MET B O 1
ATOM 2215 N N . VAL B 1 2 ? 7 24.891 -4.719 1 91.88 2 VAL B N 1
ATOM 2216 C CA . VAL B 1 2 ? 7.73 24.016 -3.801 1 91.88 2 VAL B CA 1
ATOM 2217 C C . VAL B 1 2 ? 9.062 24.672 -3.424 1 91.88 2 VAL B C 1
ATOM 2219 O O . VAL B 1 2 ? 9.742 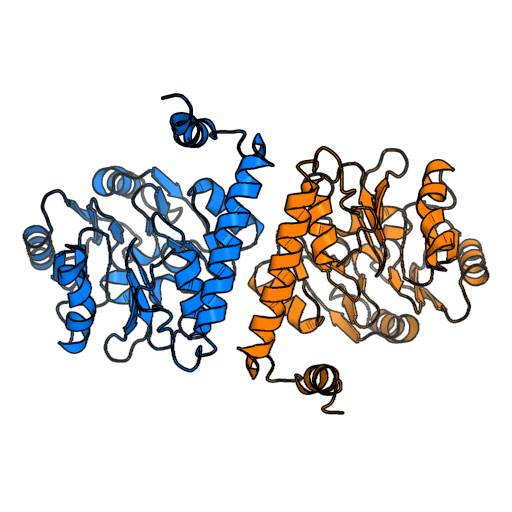25.25 -4.277 1 91.88 2 VAL B O 1
ATOM 2222 N N . SER B 1 3 ? 9.352 24.656 -2.096 1 94.06 3 SER B N 1
ATOM 2223 C CA . SER B 1 3 ? 10.641 25.156 -1.631 1 94.06 3 SER B CA 1
ATOM 2224 C C . SER B 1 3 ? 11.359 24.141 -0.757 1 94.06 3 SER B C 1
ATOM 2226 O O . SER B 1 3 ? 10.773 23.594 0.182 1 94.06 3 SER B O 1
ATOM 2228 N N . ARG B 1 4 ? 12.609 23.922 -1.149 1 95.31 4 ARG B N 1
ATOM 2229 C CA . ARG B 1 4 ? 13.469 23.172 -0.242 1 95.31 4 ARG B CA 1
ATOM 2230 C C . ARG B 1 4 ? 14.125 24.094 0.778 1 95.31 4 ARG B C 1
ATOM 2232 O O . ARG B 1 4 ? 14.562 25.188 0.435 1 95.31 4 ARG B O 1
ATOM 2239 N N . CYS B 1 5 ? 14.172 23.625 2.016 1 96.25 5 CYS B N 1
ATOM 2240 C CA . CYS B 1 5 ? 14.766 24.484 3.037 1 96.25 5 CYS B CA 1
ATOM 2241 C C . CYS B 1 5 ? 15.266 23.672 4.219 1 96.25 5 CYS B C 1
ATOM 2243 O O . CYS B 1 5 ? 15.227 22.438 4.18 1 96.25 5 CYS B O 1
ATOM 2245 N N . LYS B 1 6 ? 15.938 24.297 5.094 1 96.5 6 LYS B N 1
ATOM 2246 C CA . LYS B 1 6 ? 16.438 23.703 6.328 1 96.5 6 LYS B CA 1
ATOM 2247 C C . LYS B 1 6 ? 16.344 24.672 7.496 1 96.5 6 LYS B C 1
ATOM 2249 O O . LYS B 1 6 ? 16.484 25.891 7.312 1 96.5 6 LYS B O 1
ATOM 2254 N N . TYR B 1 7 ? 16.047 24.172 8.617 1 98.06 7 TYR B N 1
ATOM 2255 C CA . TYR B 1 7 ? 16.234 24.906 9.859 1 98.06 7 TYR B CA 1
ATOM 2256 C C . TYR B 1 7 ? 17.609 24.625 10.461 1 98.06 7 TYR B C 1
ATOM 2258 O O . TYR B 1 7 ? 17.828 23.547 11.023 1 98.06 7 TYR B O 1
ATOM 2266 N N . GLN B 1 8 ? 18.391 25.578 10.281 1 95.69 8 GLN B N 1
ATOM 2267 C CA . GLN B 1 8 ? 19.781 25.344 10.617 1 95.69 8 GLN B CA 1
ATOM 2268 C C . GLN B 1 8 ? 20.359 24.172 9.844 1 95.69 8 GLN B C 1
ATOM 2270 O O . GLN B 1 8 ? 20.375 24.172 8.609 1 95.69 8 GLN B O 1
ATOM 2275 N N . SER B 1 9 ? 20.594 23.125 10.516 1 95.5 9 SER B N 1
ATOM 2276 C CA . SER B 1 9 ? 21.141 21.969 9.797 1 95.5 9 SER B CA 1
ATOM 2277 C C . SER B 1 9 ? 20.125 20.859 9.656 1 95.5 9 SER B C 1
ATOM 2279 O O . SER B 1 9 ? 20.406 19.812 9.07 1 95.5 9 SER B O 1
ATOM 2281 N N . SER B 1 10 ? 18.984 21.141 10.086 1 97.5 10 SER B N 1
ATOM 2282 C CA . SER B 1 10 ? 17.984 20.078 10.125 1 97.5 10 SER B CA 1
ATOM 2283 C C . SER B 1 10 ? 17.078 20.125 8.898 1 97.5 10 SER B C 1
ATOM 2285 O O . SER B 1 10 ? 16.562 21.188 8.539 1 97.5 10 SER B O 1
ATOM 2287 N N . SER B 1 11 ? 16.906 18.938 8.289 1 98.19 11 SER B N 1
ATOM 2288 C CA . SER B 1 11 ? 15.969 18.797 7.176 1 98.19 11 SER B CA 1
ATOM 2289 C C . SER B 1 11 ? 14.562 18.469 7.672 1 98.19 11 SER B C 1
ATOM 2291 O O . SER B 1 11 ? 13.641 18.312 6.875 1 98.19 11 SER B O 1
ATOM 2293 N N . GLU B 1 12 ? 14.391 18.406 8.969 1 98.44 12 GLU B N 1
ATOM 2294 C CA . GLU B 1 12 ? 13.078 18.156 9.555 1 98.44 12 GLU B CA 1
ATOM 2295 C C . GLU B 1 12 ? 12.305 19.453 9.742 1 98.44 12 GLU B C 1
ATOM 2297 O O . GLU B 1 12 ? 11.938 19.812 10.859 1 98.44 12 GLU B O 1
ATOM 2302 N N . VAL B 1 13 ? 11.969 20.047 8.648 1 98.69 13 VAL B N 1
ATOM 2303 C CA . VAL B 1 13 ? 11.445 21.406 8.641 1 98.69 13 VAL B CA 1
ATOM 2304 C C . VAL B 1 13 ? 10.07 21.438 9.305 1 98.69 13 VAL B C 1
ATOM 2306 O O . VAL B 1 13 ? 9.695 22.438 9.93 1 98.69 13 VAL B O 1
ATOM 2309 N N . GLY B 1 14 ? 9.367 20.328 9.273 1 98.75 14 GLY B N 1
ATOM 2310 C CA . GLY B 1 14 ? 8.047 20.266 9.875 1 98.75 14 GLY B CA 1
ATOM 2311 C C . GLY B 1 14 ? 8.07 20.312 11.391 1 98.75 14 GLY B C 1
ATOM 2312 O O . GLY B 1 14 ? 7.055 20.594 12.023 1 98.75 14 GLY B O 1
ATOM 2313 N N . ALA B 1 15 ? 9.211 20.031 11.922 1 98.62 15 ALA B N 1
ATOM 2314 C CA . ALA B 1 15 ? 9.359 20.094 13.375 1 98.62 15 ALA B CA 1
ATOM 2315 C C . ALA B 1 15 ? 9.453 21.547 13.852 1 98.62 15 ALA B C 1
ATOM 2317 O O . ALA B 1 15 ? 9.203 21.828 15.023 1 98.62 15 ALA B O 1
ATOM 2318 N N . TYR B 1 16 ? 9.703 22.469 12.891 1 98.81 16 TYR B N 1
ATOM 2319 C CA . TYR B 1 16 ? 10.086 23.812 13.328 1 98.81 16 TYR B CA 1
ATOM 2320 C C . TYR B 1 16 ? 9.086 24.844 12.828 1 98.81 16 TYR B C 1
ATOM 2322 O O . TYR B 1 16 ? 9.336 26.047 12.93 1 98.81 16 TYR B O 1
ATOM 2330 N N . ALA B 1 17 ? 8.047 24.422 12.32 1 98.81 17 ALA B N 1
ATOM 2331 C CA . ALA B 1 17 ? 7 25.359 11.914 1 98.81 17 ALA B CA 1
ATOM 2332 C C . ALA B 1 17 ? 5.641 24.656 11.867 1 98.81 17 ALA B C 1
ATOM 2334 O O . ALA B 1 17 ? 5.566 23.438 11.766 1 98.81 17 ALA B O 1
ATOM 2335 N N . THR B 1 18 ? 4.613 25.359 12.039 1 98.88 18 THR B N 1
ATOM 2336 C CA . THR B 1 18 ? 3.238 24.953 11.781 1 98.88 18 THR B CA 1
ATOM 2337 C C . THR B 1 18 ? 2.602 25.828 10.711 1 98.88 18 THR B C 1
ATOM 2339 O O . THR B 1 18 ? 2.482 27.047 10.891 1 98.88 18 THR B O 1
ATOM 2342 N N . LEU B 1 19 ? 2.195 25.188 9.602 1 98.81 19 LEU B N 1
ATOM 2343 C CA . LEU B 1 19 ? 1.714 25.938 8.445 1 98.81 19 LEU B CA 1
ATOM 2344 C C . LEU B 1 19 ? 0.232 25.672 8.203 1 98.81 19 LEU B C 1
ATOM 2346 O O . LEU B 1 19 ? -0.198 24.516 8.18 1 98.81 19 LEU B O 1
ATOM 2350 N N . THR B 1 20 ? -0.565 26.703 8.156 1 98.5 20 THR B N 1
ATOM 2351 C CA . THR B 1 20 ? -1.965 26.656 7.75 1 98.5 20 THR B CA 1
ATOM 2352 C C . THR B 1 20 ? -2.221 27.609 6.582 1 98.5 20 THR B C 1
ATOM 2354 O O . THR B 1 20 ? -1.287 28.219 6.055 1 98.5 20 THR B O 1
ATOM 2357 N N . ASP B 1 21 ? -3.525 27.719 6.207 1 97.31 21 ASP B N 1
ATOM 2358 C CA . ASP B 1 21 ? -3.852 28.625 5.109 1 97.31 21 ASP B CA 1
ATOM 2359 C C . ASP B 1 21 ? -3.977 30.062 5.598 1 97.31 21 ASP B C 1
ATOM 2361 O O . ASP B 1 21 ? -3.977 31 4.797 1 97.31 21 ASP B O 1
ATOM 2365 N N . THR B 1 22 ? -4.02 30.25 6.902 1 97.88 22 THR B N 1
ATOM 2366 C CA . THR B 1 22 ? -4.266 31.578 7.441 1 97.88 22 THR B CA 1
ATOM 2367 C C . THR B 1 22 ? -3.029 32.094 8.156 1 97.88 22 THR B C 1
ATOM 2369 O O . THR B 1 22 ? -2.791 33.312 8.188 1 97.88 22 THR B O 1
ATOM 2372 N N . TYR B 1 23 ? -2.256 31.219 8.68 1 98.56 23 TYR B N 1
ATOM 2373 C CA . TYR B 1 23 ? -1.073 31.641 9.422 1 98.56 23 TYR B CA 1
ATOM 2374 C C . TYR B 1 23 ? 0.021 30.594 9.359 1 98.56 23 TYR B C 1
ATOM 2376 O O . TYR B 1 23 ? -0.244 29.438 9.023 1 98.56 23 TYR B O 1
ATOM 2384 N N . CYS B 1 24 ? 1.244 31 9.648 1 98.81 24 CYS B N 1
ATOM 2385 C CA . CYS B 1 24 ? 2.412 30.156 9.828 1 98.81 24 CYS B CA 1
ATOM 2386 C C . CYS B 1 24 ? 3.152 30.5 11.109 1 98.81 24 CYS B C 1
ATOM 2388 O O . CYS B 1 24 ? 3.596 31.641 11.289 1 98.81 24 CYS B O 1
ATOM 2390 N N . LEU B 1 25 ? 3.242 29.5 11.992 1 98.88 25 LEU B N 1
ATOM 2391 C CA . LEU B 1 25 ? 3.943 29.688 13.258 1 98.88 25 LEU B CA 1
ATOM 2392 C C . LEU B 1 25 ? 5.414 29.312 13.133 1 98.88 25 LEU B C 1
ATOM 2394 O O . LEU B 1 25 ? 5.734 28.172 12.766 1 98.88 25 LEU B O 1
ATOM 2398 N N . LEU B 1 26 ? 6.262 30.266 13.406 1 98.75 26 LEU B N 1
ATOM 2399 C CA . LEU B 1 26 ? 7.707 30.062 13.367 1 98.75 26 LEU B CA 1
ATOM 2400 C C . LEU B 1 26 ? 8.328 30.375 14.727 1 98.75 26 LEU B C 1
ATOM 2402 O O . LEU B 1 26 ? 7.832 31.219 15.469 1 98.75 26 LEU B O 1
ATOM 2406 N N . PRO B 1 27 ? 9.453 29.703 14.977 1 98.69 27 PRO B N 1
ATOM 2407 C CA . PRO B 1 27 ? 10.117 30 16.25 1 98.69 27 PRO B CA 1
ATOM 2408 C C . PRO B 1 27 ? 10.812 31.359 16.25 1 98.69 27 PRO B C 1
ATOM 2410 O O . PRO B 1 27 ? 11.219 31.844 15.188 1 98.69 27 PRO B O 1
ATOM 2413 N N . THR B 1 28 ? 10.898 31.906 17.438 1 97.69 28 THR B N 1
ATOM 2414 C CA . THR B 1 28 ? 11.656 33.125 17.578 1 97.69 28 THR B CA 1
ATOM 2415 C C . THR B 1 28 ? 13.156 32.875 17.531 1 97.69 28 THR B C 1
ATOM 2417 O O . THR B 1 28 ? 13.938 33.719 17.094 1 97.69 28 THR B O 1
ATOM 2420 N N . THR B 1 29 ? 13.547 31.688 18.031 1 94.81 29 THR B N 1
ATOM 2421 C CA . THR B 1 29 ? 14.93 31.25 17.906 1 94.81 29 THR B CA 1
ATOM 2422 C C . THR B 1 29 ? 15.219 30.719 16.5 1 94.81 29 THR B C 1
ATOM 2424 O O . THR B 1 29 ? 15.078 29.531 16.25 1 94.81 29 THR B O 1
ATOM 2427 N N . THR B 1 30 ? 15.5 31.625 15.656 1 93.88 30 THR B N 1
ATOM 2428 C CA . THR B 1 30 ? 15.672 31.25 14.258 1 93.88 30 THR B CA 1
ATOM 2429 C C . THR B 1 30 ? 16.656 32.188 13.562 1 93.88 30 THR B C 1
ATOM 2431 O O . THR B 1 30 ? 17.297 33 14.211 1 93.88 30 THR B O 1
ATOM 2434 N N . THR B 1 31 ? 16.938 31.875 12.312 1 93.06 31 THR B N 1
ATOM 2435 C CA . THR B 1 31 ? 17.781 32.719 11.477 1 93.06 31 THR B CA 1
ATOM 2436 C C . THR B 1 31 ? 16.938 33.469 10.453 1 93.06 31 THR B C 1
ATOM 2438 O O . THR B 1 31 ? 15.812 33.094 10.156 1 93.06 31 THR B O 1
ATOM 2441 N N . LYS B 1 32 ? 17.531 34.5 9.938 1 93.25 32 LYS B N 1
ATOM 2442 C CA . LYS B 1 32 ? 16.875 35.281 8.883 1 93.25 32 LYS B CA 1
ATOM 2443 C C . LYS B 1 32 ? 16.609 34.406 7.652 1 93.25 32 LYS B C 1
ATOM 2445 O O . LYS B 1 32 ? 15.578 34.531 7 1 93.25 32 LYS B O 1
ATOM 2450 N N . SER B 1 33 ? 17.562 33.594 7.434 1 93.06 33 SER B N 1
ATOM 2451 C CA . SER B 1 33 ? 17.422 32.719 6.273 1 93.06 33 SER B CA 1
ATOM 2452 C C . SER B 1 33 ? 16.188 31.828 6.387 1 93.06 33 SER B C 1
ATOM 2454 O O . SER B 1 33 ? 15.477 31.625 5.402 1 93.06 33 SER B O 1
ATOM 2456 N N . TRP B 1 34 ? 15.953 31.359 7.562 1 96.12 34 TRP B N 1
ATOM 2457 C CA . TRP B 1 34 ? 14.773 30.547 7.805 1 96.12 34 TRP B CA 1
ATOM 2458 C C . TRP B 1 34 ? 13.5 31.359 7.629 1 96.12 34 TRP B C 1
ATOM 2460 O O . TRP B 1 34 ? 12.594 30.953 6.887 1 96.12 34 TRP B O 1
ATOM 2470 N N . THR B 1 35 ? 13.391 32.5 8.195 1 95.94 35 THR B N 1
ATOM 2471 C CA . THR B 1 35 ? 12.172 33.281 8.156 1 95.94 35 THR B CA 1
ATOM 2472 C C . THR B 1 35 ? 11.891 33.781 6.738 1 95.94 35 THR B C 1
ATOM 2474 O O . THR B 1 35 ? 10.734 33.844 6.309 1 95.94 35 THR B O 1
ATOM 2477 N N . GLU B 1 36 ? 12.906 34.062 6.016 1 94.44 36 GLU B N 1
ATOM 2478 C CA . GLU B 1 36 ? 12.758 34.594 4.656 1 94.44 36 GLU B CA 1
ATOM 2479 C C . GLU B 1 36 ? 12.18 33.531 3.727 1 94.44 36 GLU B C 1
ATOM 2481 O O . GLU B 1 36 ? 11.508 33.844 2.746 1 94.44 36 GLU B O 1
ATOM 2486 N N . THR B 1 37 ? 12.461 32.344 4.094 1 95.62 37 THR B N 1
ATOM 2487 C CA . THR B 1 37 ? 11.914 31.234 3.312 1 95.62 37 THR B CA 1
ATOM 2488 C C . THR B 1 37 ? 10.398 31.312 3.244 1 95.62 37 THR B C 1
ATOM 2490 O O . THR B 1 37 ? 9.789 30.922 2.242 1 95.62 37 THR B O 1
ATOM 2493 N N . PHE B 1 38 ? 9.797 31.875 4.207 1 96.94 38 PHE B N 1
ATOM 2494 C CA . PHE B 1 38 ? 8.344 31.844 4.336 1 96.94 38 PHE B CA 1
ATOM 2495 C C . PHE B 1 38 ? 7.727 33.188 3.938 1 96.94 38 PHE B C 1
ATOM 2497 O O . PHE B 1 38 ? 6.504 33.344 3.988 1 96.94 38 PHE B O 1
ATOM 2504 N N . ASP B 1 39 ? 8.516 34.094 3.449 1 94.19 39 ASP B N 1
ATOM 2505 C CA . ASP B 1 39 ? 8.016 35.406 3.031 1 94.19 39 ASP B CA 1
ATOM 2506 C C . ASP B 1 39 ? 7 35.281 1.898 1 94.19 39 ASP B C 1
ATOM 2508 O O . ASP B 1 39 ? 6.078 36.094 1.782 1 94.19 39 ASP B O 1
ATOM 2512 N N . VAL B 1 40 ? 7.23 34.25 1.184 1 90.75 40 VAL B N 1
ATOM 2513 C CA . VAL B 1 40 ? 6.375 34.031 0.023 1 90.75 40 VAL B CA 1
ATOM 2514 C C . VAL B 1 40 ? 4.93 33.844 0.475 1 90.75 40 VAL B C 1
ATOM 2516 O O . VAL B 1 40 ? 3.994 34.156 -0.261 1 90.75 40 VAL B O 1
ATOM 2519 N N . LEU B 1 41 ? 4.711 33.375 1.626 1 92.56 41 LEU B N 1
ATOM 2520 C CA . LEU B 1 41 ? 3.375 33.125 2.166 1 92.56 41 LEU B CA 1
ATOM 2521 C C . LEU B 1 41 ? 2.627 34.438 2.367 1 92.56 41 LEU B C 1
ATOM 2523 O O . LEU B 1 41 ? 1.431 34.531 2.084 1 92.56 41 LEU B O 1
ATOM 2527 N N . THR B 1 42 ? 3.318 35.375 2.893 1 89.69 42 THR B N 1
ATOM 2528 C CA . THR B 1 42 ? 2.721 36.688 3.105 1 89.69 42 THR B CA 1
ATOM 2529 C C . THR B 1 42 ? 2.492 37.375 1.774 1 89.69 42 THR B C 1
ATOM 2531 O O . THR B 1 42 ? 1.426 37.969 1.546 1 89.69 42 THR B O 1
ATOM 2534 N N . ASP B 1 43 ? 3.418 37.25 0.932 1 85.81 43 ASP B N 1
ATOM 2535 C CA . ASP B 1 43 ? 3.43 38 -0.314 1 85.81 43 ASP B CA 1
ATOM 2536 C C . ASP B 1 43 ? 2.373 37.469 -1.284 1 85.81 43 ASP B C 1
ATOM 2538 O O . ASP B 1 43 ? 1.744 38.25 -2.004 1 85.81 43 ASP B O 1
ATOM 2542 N N . PHE B 1 44 ? 2.133 36.188 -1.193 1 83 44 PHE B N 1
ATOM 2543 C CA . PHE B 1 44 ? 1.355 35.625 -2.291 1 83 44 PHE B CA 1
ATOM 2544 C C . PHE B 1 44 ? 0.132 34.875 -1.765 1 83 44 PHE B C 1
ATOM 2546 O O . PHE B 1 44 ? -0.806 34.625 -2.516 1 83 44 PHE B O 1
ATOM 2553 N N . ASN B 1 45 ? 0.074 34.625 -0.445 1 86.38 45 ASN B N 1
ATOM 2554 C CA . ASN B 1 45 ? -1.004 33.75 0.039 1 86.38 45 ASN B CA 1
ATOM 2555 C C . ASN B 1 45 ? -1.786 34.438 1.167 1 86.38 45 ASN B C 1
ATOM 2557 O O . ASN B 1 45 ? -2.719 33.844 1.715 1 86.38 45 ASN B O 1
ATOM 2561 N N . ASN B 1 46 ? -1.461 35.594 1.528 1 91.88 46 ASN B N 1
ATOM 2562 C CA . ASN B 1 46 ? -2.094 36.312 2.631 1 91.88 46 ASN B CA 1
ATOM 2563 C C . ASN B 1 46 ? -2.039 35.531 3.926 1 91.88 46 ASN B C 1
ATOM 2565 O O . ASN B 1 46 ? -3.01 35.5 4.684 1 91.88 46 ASN B O 1
ATOM 2569 N N . THR B 1 47 ? -1.027 34.812 4.086 1 96.38 47 THR B N 1
ATOM 2570 C CA . THR B 1 47 ? -0.776 34.031 5.297 1 96.38 47 THR B CA 1
ATOM 2571 C C . THR B 1 47 ? 0.064 34.844 6.285 1 96.38 47 THR B C 1
ATOM 2573 O O . THR B 1 47 ? 1.126 35.375 5.934 1 96.38 47 THR B O 1
ATOM 2576 N N . THR B 1 48 ? -0.405 34.969 7.48 1 97.69 48 THR B N 1
ATOM 2577 C CA . THR B 1 48 ? 0.273 35.75 8.516 1 97.69 48 THR B CA 1
ATOM 2578 C C . THR B 1 48 ? 1.407 34.938 9.141 1 97.69 48 THR B C 1
ATOM 2580 O O . THR B 1 48 ? 1.218 33.781 9.523 1 97.69 48 THR B O 1
ATOM 2583 N N . LEU B 1 49 ? 2.59 35.531 9.211 1 98 49 LEU B N 1
ATOM 2584 C CA . LEU B 1 49 ? 3.68 34.875 9.945 1 98 49 LEU B CA 1
ATOM 2585 C C . LEU B 1 49 ? 3.629 35.25 11.422 1 98 49 LEU B C 1
ATOM 2587 O O . LEU B 1 49 ? 3.557 36.406 11.781 1 98 49 LEU B O 1
ATOM 2591 N N . VAL B 1 50 ? 3.576 34.281 12.203 1 98.5 50 VAL B N 1
ATOM 2592 C CA . VAL B 1 50 ? 3.553 34.438 13.656 1 98.5 50 VAL B CA 1
ATOM 2593 C C . VAL B 1 50 ? 4.848 33.875 14.25 1 98.5 50 VAL B C 1
ATOM 2595 O O . VAL B 1 50 ? 5.219 32.75 13.992 1 98.5 50 VAL B O 1
ATOM 2598 N N . MET B 1 51 ? 5.48 34.719 15.086 1 98.44 51 MET B N 1
ATOM 2599 C CA . MET B 1 51 ? 6.754 34.312 15.664 1 98.44 51 MET B CA 1
ATOM 2600 C C . MET B 1 51 ? 6.609 34.031 17.156 1 98.44 51 MET B C 1
ATOM 2602 O O . MET B 1 51 ? 6.219 34.906 17.922 1 98.44 51 MET B O 1
ATOM 2606 N N . SER B 1 52 ? 6.91 32.781 17.516 1 98.75 52 SER B N 1
ATOM 2607 C CA . SER B 1 52 ? 6.922 32.438 18.938 1 98.75 52 SER B CA 1
ATOM 2608 C C . SER B 1 52 ? 7.559 31.062 19.156 1 98.75 52 SER B C 1
ATOM 2610 O O . SER B 1 52 ? 7.309 30.125 18.406 1 98.75 52 SER B O 1
ATOM 2612 N N . ASN B 1 53 ? 8.414 31.016 20.172 1 98.75 53 ASN B N 1
ATOM 2613 C CA . ASN B 1 53 ? 8.742 29.703 20.703 1 98.75 53 ASN B CA 1
ATOM 2614 C C . ASN B 1 53 ? 7.566 29.094 21.469 1 98.75 53 ASN B C 1
ATOM 2616 O O . ASN B 1 53 ? 6.59 29.781 21.75 1 98.75 53 ASN B O 1
ATOM 2620 N N . ILE B 1 54 ? 7.648 27.828 21.672 1 98.81 54 ILE B N 1
ATOM 2621 C CA . ILE B 1 54 ? 6.734 27.125 22.562 1 98.81 54 ILE B CA 1
ATOM 2622 C C . ILE B 1 54 ? 7.523 26.453 23.688 1 98.81 54 ILE B C 1
ATOM 2624 O O . ILE B 1 54 ? 8.414 25.641 23.422 1 98.81 54 ILE B O 1
ATOM 2628 N N . ALA B 1 55 ? 7.176 26.812 24.875 1 98.19 55 ALA B N 1
ATOM 2629 C CA . ALA B 1 55 ? 7.906 26.312 26.031 1 98.19 55 ALA B CA 1
ATOM 2630 C C . ALA B 1 55 ? 9.406 26.578 25.891 1 98.19 55 ALA B C 1
ATOM 2632 O O . ALA B 1 55 ? 10.227 25.719 26.234 1 98.19 55 ALA B O 1
ATOM 2633 N N . GLY B 1 56 ? 9.641 27.656 25.25 1 98.12 56 GLY B N 1
ATOM 2634 C CA . GLY B 1 56 ? 11.023 28.094 25.125 1 98.12 56 GLY B CA 1
ATOM 2635 C C . GLY B 1 56 ? 11.797 27.328 24.062 1 98.12 56 GLY B C 1
ATOM 2636 O O . GLY B 1 56 ? 13.016 27.469 23.953 1 98.12 56 GLY B O 1
ATOM 2637 N N . THR B 1 57 ? 11.211 26.547 23.312 1 98.19 57 THR B N 1
ATOM 2638 C CA . THR B 1 57 ? 11.938 25.734 22.344 1 98.19 57 THR B CA 1
ATOM 2639 C C . THR B 1 57 ? 11.508 26.078 20.922 1 98.19 57 THR B C 1
ATOM 2641 O O . THR B 1 57 ? 10.383 26.562 20.703 1 98.19 57 THR B O 1
ATOM 2644 N N . PRO B 1 58 ? 12.406 25.812 19.984 1 98.62 58 PRO B N 1
ATOM 2645 C CA . PRO B 1 58 ? 12.109 26.172 18.594 1 98.62 58 PRO B CA 1
ATOM 2646 C C . PRO B 1 58 ? 11.328 25.078 17.859 1 98.62 58 PRO B C 1
ATOM 2648 O O . PRO B 1 58 ? 10.938 25.266 16.719 1 98.62 58 PRO B O 1
ATOM 2651 N N . ILE B 1 59 ? 11.031 23.922 18.422 1 98.56 59 ILE B N 1
ATOM 2652 C CA . ILE B 1 59 ? 10.352 22.828 17.75 1 98.56 59 ILE B CA 1
ATOM 2653 C C . ILE B 1 59 ? 8.844 23.031 17.812 1 98.56 59 ILE B C 1
ATOM 2655 O O . ILE B 1 59 ? 8.109 22.141 18.25 1 98.56 59 ILE B O 1
ATOM 2659 N N . VAL B 1 60 ? 8.383 24.125 17.281 1 98.75 60 VAL B N 1
ATOM 2660 C CA . VAL B 1 60 ? 6.984 24.531 17.422 1 98.75 60 VAL B CA 1
ATOM 2661 C C . VAL B 1 60 ? 6.09 23.578 16.641 1 98.75 60 VAL B C 1
ATOM 2663 O O . VAL B 1 60 ? 4.969 23.281 17.062 1 98.75 60 VAL B O 1
ATOM 2666 N N . GLY B 1 61 ? 6.578 23.031 15.523 1 98.75 61 GLY B N 1
ATOM 2667 C CA . GLY B 1 61 ? 5.789 22.109 14.719 1 98.75 61 GLY B CA 1
ATOM 2668 C C . GLY B 1 61 ? 5.492 20.812 15.43 1 98.75 61 GLY B C 1
ATOM 2669 O O . GLY B 1 61 ? 4.422 20.219 15.25 1 98.75 61 GLY B O 1
ATOM 2670 N N . ARG B 1 62 ? 6.402 20.344 16.234 1 98.5 62 ARG B N 1
ATOM 2671 C CA . ARG B 1 62 ? 6.215 19.125 17.016 1 98.5 62 ARG B CA 1
ATOM 2672 C C . ARG B 1 62 ? 5.215 19.344 18.141 1 98.5 62 ARG B C 1
ATOM 2674 O O . ARG B 1 62 ? 4.48 18.422 18.516 1 98.5 62 ARG B O 1
ATOM 2681 N N . LEU B 1 63 ? 5.145 20.547 18.578 1 98.81 63 LEU B N 1
ATOM 2682 C CA . LEU B 1 63 ? 4.41 20.797 19.812 1 98.81 63 LEU B CA 1
ATOM 2683 C C . LEU B 1 63 ? 3.008 21.312 19.516 1 98.81 63 LEU B C 1
ATOM 2685 O O . LEU B 1 63 ? 2.125 21.25 20.375 1 98.81 63 LEU B O 1
ATOM 2689 N N . THR B 1 64 ? 2.814 21.844 18.359 1 98.94 64 THR B N 1
ATOM 2690 C CA . THR B 1 64 ? 1.538 22.5 18.078 1 98.94 64 THR B CA 1
ATOM 2691 C C . THR B 1 64 ? 0.847 21.859 16.891 1 98.94 64 THR B C 1
ATOM 2693 O O . THR B 1 64 ? 1.475 21.125 16.125 1 98.94 64 THR B O 1
ATOM 2696 N N . VAL B 1 65 ? -0.416 22.125 16.812 1 98.94 65 VAL B N 1
ATOM 2697 C CA . VAL B 1 65 ? -1.213 21.734 15.648 1 98.94 65 VAL B CA 1
ATOM 2698 C C . VAL B 1 65 ? -2.307 22.766 15.406 1 98.94 65 VAL B C 1
ATOM 2700 O O . VAL B 1 65 ? -2.832 23.359 16.359 1 98.94 65 VAL B O 1
ATOM 2703 N N . GLY B 1 66 ? -2.598 23.016 14.117 1 98.75 66 GLY B N 1
ATOM 2704 C CA . GLY B 1 66 ? -3.648 23.969 13.805 1 98.75 66 GLY B CA 1
ATOM 2705 C C . GLY B 1 66 ? -4.125 23.875 12.367 1 98.75 66 GLY B C 1
ATOM 2706 O O . GLY B 1 66 ? -3.537 23.172 11.555 1 98.75 66 GLY B O 1
ATOM 2707 N N . ASN B 1 67 ? -5.238 24.484 12.164 1 98.75 67 ASN B N 1
ATOM 2708 C CA . ASN B 1 67 ? -5.785 24.719 10.836 1 98.75 67 ASN B CA 1
ATOM 2709 C C . ASN B 1 67 ? -6.227 26.172 10.664 1 98.75 67 ASN B C 1
ATOM 2711 O O . ASN B 1 67 ? -5.855 27.047 11.461 1 98.75 67 ASN B O 1
ATOM 2715 N N . LYS B 1 68 ? -6.973 26.469 9.602 1 98.19 68 LYS B N 1
ATOM 2716 C CA . LYS B 1 68 ? -7.293 27.844 9.281 1 98.19 68 LYS B CA 1
ATOM 2717 C C . LYS B 1 68 ? -8.086 28.516 10.406 1 98.19 68 LYS B C 1
ATOM 2719 O O . LYS B 1 68 ? -8.109 29.734 10.523 1 98.19 68 LYS B O 1
ATOM 2724 N N . ASN B 1 69 ? -8.672 27.688 11.297 1 98.56 69 ASN B N 1
ATOM 2725 C CA . ASN B 1 69 ? -9.594 28.203 12.297 1 98.56 69 ASN B CA 1
ATOM 2726 C C . ASN B 1 69 ? -8.914 28.375 13.656 1 98.56 69 ASN B C 1
ATOM 2728 O O . ASN B 1 69 ? -9.375 29.141 14.5 1 98.56 69 ASN B O 1
ATOM 2732 N N . GLY B 1 70 ? -7.926 27.609 13.828 1 98.88 70 GLY B N 1
ATOM 2733 C CA . GLY B 1 70 ? -7.43 27.609 15.195 1 98.88 70 GLY B CA 1
ATOM 2734 C C . GLY B 1 70 ? -6.039 27.031 15.328 1 98.88 70 GLY B C 1
ATOM 2735 O O . GLY B 1 70 ? -5.496 26.469 14.375 1 98.88 70 GLY B O 1
ATOM 2736 N N . LEU B 1 71 ? -5.504 27.234 16.531 1 98.94 71 LEU B N 1
ATOM 2737 C CA . LEU B 1 71 ? -4.191 26.75 16.922 1 98.94 71 LEU B CA 1
ATOM 2738 C C . LEU B 1 71 ? -4.227 26.172 18.328 1 98.94 71 LEU B C 1
ATOM 2740 O O . LEU B 1 71 ? -4.738 26.797 19.25 1 98.94 71 LEU B O 1
ATOM 2744 N N . LEU B 1 72 ? -3.707 24.922 18.438 1 98.94 72 LEU B N 1
ATOM 2745 C CA . LEU B 1 72 ? -3.588 24.297 19.75 1 98.94 72 LEU B CA 1
ATOM 2746 C C . LEU B 1 72 ? -2.135 24.266 20.203 1 98.94 72 LEU B C 1
ATOM 2748 O O . LEU B 1 72 ? -1.247 23.875 19.438 1 98.94 72 LEU B O 1
ATOM 2752 N N . VAL B 1 73 ? -1.966 24.719 21.438 1 98.94 73 VAL B N 1
ATOM 2753 C CA . VAL B 1 73 ? -0.633 24.719 22.031 1 98.94 73 VAL B CA 1
ATOM 2754 C C . VAL B 1 73 ? -0.657 23.953 23.359 1 98.94 73 VAL B C 1
ATOM 2756 O O . VAL B 1 73 ? -1.702 23.844 24 1 98.94 73 VAL B O 1
ATOM 2759 N N . PRO B 1 74 ? 0.504 23.359 23.734 1 98.75 74 PRO B N 1
ATOM 2760 C CA . PRO B 1 74 ? 0.513 22.562 24.953 1 98.75 74 PRO B CA 1
ATOM 2761 C C . PRO B 1 74 ? 0.481 23.422 26.219 1 98.75 74 PRO B C 1
ATOM 2763 O O . PRO B 1 74 ? 0.743 24.625 26.156 1 98.75 74 PRO B O 1
ATOM 2766 N N . LEU B 1 75 ? 0.251 22.719 27.25 1 98.5 75 LEU B N 1
ATOM 2767 C CA . LEU B 1 75 ? 0.143 23.375 28.547 1 98.5 75 LEU B CA 1
ATOM 2768 C C . LEU B 1 75 ? 1.457 24.047 28.922 1 98.5 75 LEU B C 1
ATOM 2770 O O . LEU B 1 75 ? 1.464 25.047 29.672 1 98.5 75 LEU B O 1
ATOM 2774 N N . THR B 1 76 ? 2.52 23.609 28.391 1 98.44 76 THR B N 1
ATOM 2775 C CA . THR B 1 76 ? 3.844 24.125 28.734 1 98.44 76 THR B CA 1
ATOM 2776 C C . THR B 1 76 ? 4.105 25.469 28.062 1 98.44 76 THR B C 1
ATOM 2778 O O . THR B 1 76 ? 5.094 26.141 28.359 1 98.44 76 THR B O 1
ATOM 2781 N N . THR B 1 77 ? 3.262 25.875 27.188 1 98.81 77 THR B N 1
ATOM 2782 C CA . THR B 1 77 ? 3.371 27.203 26.594 1 98.81 77 THR B CA 1
ATOM 2783 C C . THR B 1 77 ? 3.281 28.281 27.656 1 98.81 77 THR B C 1
ATOM 2785 O O . THR B 1 77 ? 2.33 28.312 28.438 1 98.81 77 THR B O 1
ATOM 2788 N N . THR B 1 78 ? 4.18 29.188 27.609 1 98.62 78 THR B N 1
ATOM 2789 C CA . THR B 1 78 ? 4.195 30.219 28.641 1 98.62 78 THR B CA 1
ATOM 2790 C C . THR B 1 78 ? 3.133 31.281 28.359 1 98.62 78 THR B C 1
ATOM 2792 O O . THR B 1 78 ? 2.654 31.406 27.234 1 98.62 78 THR B O 1
ATOM 2795 N N . ASP B 1 79 ? 2.836 32.062 29.438 1 98.44 79 ASP B N 1
ATOM 2796 C CA . ASP B 1 79 ? 1.861 33.125 29.297 1 98.44 79 ASP B CA 1
ATOM 2797 C C . ASP B 1 79 ? 2.328 34.156 28.266 1 98.44 79 ASP B C 1
ATOM 2799 O O . ASP B 1 79 ? 1.525 34.656 27.469 1 98.44 79 ASP B O 1
ATOM 2803 N N . SER B 1 80 ? 3.588 34.438 28.297 1 98.5 80 SER B N 1
ATOM 2804 C CA . SER B 1 80 ? 4.133 35.406 27.359 1 98.5 80 SER B CA 1
ATOM 2805 C C . SER B 1 80 ? 4.031 34.906 25.922 1 98.5 80 SER B C 1
ATOM 2807 O O . SER B 1 80 ? 3.682 35.656 25.016 1 98.5 80 SER B O 1
ATOM 2809 N N . GLU B 1 81 ? 4.41 33.656 25.75 1 98.75 81 GLU B N 1
ATOM 2810 C CA . GLU B 1 81 ? 4.285 33.062 24.422 1 98.75 81 GLU B CA 1
ATOM 2811 C C . GLU B 1 81 ? 2.84 33.062 23.938 1 98.75 81 GLU B C 1
ATOM 2813 O O . GLU B 1 81 ? 2.568 33.469 22.797 1 98.75 81 GLU B O 1
ATOM 2818 N N . LEU B 1 82 ? 1.966 32.688 24.812 1 98.75 82 LEU B N 1
ATOM 2819 C CA . LEU B 1 82 ? 0.55 32.656 24.453 1 98.75 82 LEU B CA 1
ATOM 2820 C C . LEU B 1 82 ? 0.042 34.031 24.078 1 98.75 82 LEU B C 1
ATOM 2822 O O . LEU B 1 82 ? -0.688 34.188 23.094 1 98.75 82 LEU B O 1
ATOM 2826 N N . ALA B 1 83 ? 0.39 34.969 24.844 1 98.25 83 ALA B N 1
ATOM 2827 C CA . ALA B 1 83 ? -0.023 36.344 24.562 1 98.25 83 ALA B CA 1
ATOM 2828 C C . ALA B 1 83 ? 0.51 36.812 23.219 1 98.25 83 ALA B C 1
ATOM 2830 O O . ALA B 1 83 ? -0.209 37.469 22.453 1 98.25 83 ALA B O 1
ATOM 2831 N N . GLN B 1 84 ? 1.746 36.562 22.984 1 98.06 84 GLN B N 1
ATOM 2832 C CA . GLN B 1 84 ? 2.355 36.938 21.719 1 98.06 84 GLN B CA 1
ATOM 2833 C C . GLN B 1 84 ? 1.623 36.281 20.547 1 98.06 84 GLN B C 1
ATOM 2835 O O . GLN B 1 84 ? 1.362 36.938 19.531 1 98.06 84 GLN B O 1
ATOM 2840 N N . ILE B 1 85 ? 1.351 35.062 20.688 1 98.81 85 ILE B N 1
ATOM 2841 C CA . ILE B 1 85 ? 0.652 34.312 19.641 1 98.81 85 ILE B CA 1
ATOM 2842 C C . ILE B 1 85 ? -0.735 34.906 19.422 1 98.81 85 ILE B C 1
ATOM 2844 O O . ILE B 1 85 ? -1.121 35.219 18.281 1 98.81 85 ILE B O 1
ATOM 2848 N N . GLU B 1 86 ? -1.469 35.094 20.469 1 98.31 86 GLU B N 1
ATOM 2849 C CA . GLU B 1 86 ? -2.824 35.625 20.406 1 98.31 86 GLU B CA 1
ATOM 2850 C C . GLU B 1 86 ? -2.85 37 19.703 1 98.31 86 GLU B C 1
ATOM 2852 O O . GLU B 1 86 ? -3.748 37.281 18.906 1 98.31 86 GLU B O 1
ATOM 2857 N N . GLN B 1 87 ? -1.869 37.75 19.953 1 97.75 87 GLN B N 1
ATOM 2858 C CA . GLN B 1 87 ? -1.811 39.125 19.406 1 97.75 87 GLN B CA 1
ATOM 2859 C C . GLN B 1 87 ? -1.439 39.094 17.922 1 97.75 87 GLN B C 1
ATOM 2861 O O . GLN B 1 87 ? -1.806 40 17.172 1 97.75 87 GLN B O 1
ATOM 2866 N N . SER B 1 88 ? -0.738 38.094 17.578 1 98.25 88 SER B N 1
ATOM 2867 C CA . SER B 1 88 ? -0.182 38.062 16.219 1 98.25 88 SER B CA 1
ATOM 2868 C C . SER B 1 88 ? -1.109 37.312 15.266 1 98.25 88 SER B C 1
ATOM 2870 O O . SER B 1 88 ? -1.031 37.5 14.047 1 98.25 88 SER B O 1
ATOM 2872 N N . LEU B 1 89 ? -1.973 36.469 15.773 1 98.38 89 LEU B N 1
ATOM 2873 C CA . LEU B 1 89 ? -2.855 35.656 14.93 1 98.38 89 LEU B CA 1
ATOM 2874 C C . LEU B 1 89 ? -3.895 36.562 14.242 1 98.38 89 LEU B C 1
ATOM 2876 O O . LEU B 1 89 ? -4.324 37.562 14.805 1 98.38 89 LEU B O 1
ATOM 2880 N N . PRO B 1 90 ? -4.246 36.156 13 1 97 90 PRO B N 1
ATOM 2881 C CA . PRO B 1 90 ? -5.324 36.906 12.344 1 97 90 PRO B CA 1
ATOM 2882 C C . PRO B 1 90 ? -6.648 36.812 13.094 1 97 90 PRO B C 1
ATOM 2884 O O . PRO B 1 90 ? -6.848 35.875 13.891 1 97 90 PRO B O 1
ATOM 2887 N N . ASP B 1 91 ? -7.516 37.719 12.609 1 94.62 91 ASP B N 1
ATOM 2888 C CA . ASP B 1 91 ? -8.852 37.688 13.195 1 94.62 91 ASP B CA 1
ATOM 2889 C C . ASP B 1 91 ? -9.57 36.375 12.898 1 94.62 91 ASP B C 1
ATOM 2891 O O . ASP B 1 91 ? -9.469 35.844 11.797 1 94.62 91 ASP B O 1
ATOM 2895 N N . GLY B 1 92 ? -10.188 35.875 13.875 1 95.94 92 GLY B N 1
ATOM 2896 C CA . GLY B 1 92 ? -11 34.688 13.68 1 95.94 92 GLY B CA 1
ATOM 2897 C C . GLY B 1 92 ? -10.289 33.406 14.055 1 95.94 92 GLY B C 1
ATOM 2898 O O . GLY B 1 92 ? -10.922 32.375 14.219 1 95.94 92 GLY B O 1
ATOM 2899 N N . VAL B 1 93 ? -8.969 33.531 14.148 1 98.38 93 VAL B N 1
ATOM 2900 C CA . VAL B 1 93 ? -8.219 32.344 14.562 1 98.38 93 VAL B CA 1
ATOM 2901 C C . VAL B 1 93 ? -8.141 32.281 16.078 1 98.38 93 VAL B C 1
ATOM 2903 O O . VAL B 1 93 ? -7.719 33.25 16.734 1 98.38 93 VAL B O 1
ATOM 2906 N N . VAL B 1 94 ? -8.539 31.141 16.625 1 98.38 94 VAL B N 1
ATOM 2907 C CA . VAL B 1 94 ? -8.555 30.953 18.078 1 98.38 94 VAL B CA 1
ATOM 2908 C C . VAL B 1 94 ? -7.355 30.109 18.516 1 98.38 94 VAL B C 1
ATOM 2910 O O . VAL B 1 94 ? -7.02 29.125 17.859 1 98.38 94 VAL B O 1
ATOM 2913 N N . VAL B 1 95 ? -6.672 30.547 19.547 1 98.81 95 VAL B N 1
ATOM 2914 C CA . VAL B 1 95 ? -5.598 29.734 20.109 1 98.81 95 VAL B CA 1
ATOM 2915 C C . VAL B 1 95 ? -6.008 29.219 21.484 1 98.81 95 VAL B C 1
ATOM 2917 O O . VAL B 1 95 ? -6.633 29.922 22.266 1 98.81 95 VAL B O 1
ATOM 2920 N N . GLU B 1 96 ? -5.742 27.938 21.688 1 98.69 96 GLU B N 1
ATOM 2921 C CA . GLU B 1 96 ? -6.105 27.328 22.969 1 98.69 96 GLU B CA 1
ATOM 2922 C C . GLU B 1 96 ? -4.949 26.516 23.531 1 98.69 96 GLU B C 1
ATOM 2924 O O . GLU B 1 96 ? -4.32 25.734 22.797 1 98.69 96 GLU B O 1
ATOM 2929 N N . ARG B 1 97 ? -4.656 26.781 24.766 1 98.5 97 ARG B N 1
ATOM 2930 C CA . ARG B 1 97 ? -3.705 25.969 25.5 1 98.5 97 ARG B CA 1
ATOM 2931 C C . ARG B 1 97 ? -4.371 24.719 26.062 1 98.5 97 ARG B C 1
ATOM 2933 O O . ARG B 1 97 ? -5.387 24.797 26.75 1 98.5 97 ARG B O 1
ATOM 2940 N N . ILE B 1 98 ? -3.713 23.547 25.812 1 97.44 98 ILE B N 1
ATOM 2941 C CA . ILE B 1 98 ? -4.336 22.266 26.109 1 97.44 98 ILE B CA 1
ATOM 2942 C C . ILE B 1 98 ? -3.566 21.562 27.234 1 97.44 98 ILE B C 1
ATOM 2944 O O . ILE B 1 98 ? -2.336 21.484 27.188 1 97.44 98 ILE B O 1
ATOM 2948 N N . GLU B 1 99 ? -4.367 21.125 28.172 1 97.19 99 GLU B N 1
ATOM 2949 C CA . GLU B 1 99 ? -3.812 20.188 29.141 1 97.19 99 GLU B CA 1
ATOM 2950 C C . GLU B 1 99 ? -4.023 18.734 28.703 1 97.19 99 GLU B C 1
ATOM 2952 O O . GLU B 1 99 ? -5.141 18.219 28.75 1 97.19 99 GLU B O 1
ATOM 2957 N N . GLU B 1 100 ? -3.01 18.141 28.234 1 96.31 100 GLU B N 1
ATOM 2958 C CA . GLU B 1 100 ? -3.014 16.781 27.672 1 96.31 100 GLU B CA 1
ATOM 2959 C C . GLU B 1 100 ? -1.739 16.031 28.047 1 96.31 100 GLU B C 1
ATOM 2961 O O . GLU B 1 100 ? -0.653 16.609 28.078 1 96.31 100 GLU B O 1
ATOM 2966 N N . LYS B 1 101 ? -1.924 14.742 28.359 1 95.88 101 LYS B N 1
ATOM 2967 C CA . LYS B 1 101 ? -0.78 13.891 28.688 1 95.88 101 LYS B CA 1
ATOM 2968 C C . LYS B 1 101 ? 0.254 13.906 27.562 1 95.88 101 LYS B C 1
ATOM 2970 O O . LYS B 1 101 ? 1.452 14.055 27.828 1 95.88 101 LYS B O 1
ATOM 2975 N N . PHE B 1 102 ? -0.187 13.758 26.375 1 96.81 102 PHE B N 1
ATOM 2976 C CA . PHE B 1 102 ? 0.679 13.867 25.203 1 96.81 102 PHE B CA 1
ATOM 2977 C C . PHE B 1 102 ? 0.854 15.32 24.781 1 96.81 102 PHE B C 1
ATOM 2979 O O . PHE B 1 102 ? 0.025 15.867 24.047 1 96.81 102 PHE B O 1
ATOM 2986 N N . SER B 1 103 ? 1.949 15.906 25.156 1 95.94 103 SER B N 1
ATOM 2987 C CA . SER B 1 103 ? 2.107 17.344 25.031 1 95.94 103 SER B CA 1
ATOM 2988 C C . SER B 1 103 ? 2.615 17.734 23.656 1 95.94 103 SER B C 1
ATOM 2990 O O . SER B 1 103 ? 2.529 18.891 23.25 1 95.94 103 SER B O 1
ATOM 2992 N N . ALA B 1 104 ? 3.316 16.75 22.953 1 98.44 104 ALA B N 1
ATOM 2993 C CA . ALA B 1 104 ? 3.729 17.016 21.578 1 98.44 104 ALA B CA 1
ATOM 2994 C C . ALA B 1 104 ? 2.557 16.844 20.609 1 98.44 104 ALA B C 1
ATOM 2996 O O . ALA B 1 104 ? 2.457 15.836 19.906 1 98.44 104 ALA B O 1
ATOM 2997 N N . LEU B 1 105 ? 1.715 17.875 20.578 1 98.81 105 LEU B N 1
ATOM 2998 C CA . LEU B 1 105 ? 0.425 17.797 19.891 1 98.81 105 LEU B CA 1
ATOM 2999 C C . LEU B 1 105 ? 0.608 17.5 18.406 1 98.81 105 LEU B C 1
ATOM 3001 O O . LEU B 1 105 ? -0.201 16.797 17.812 1 98.81 105 LEU B O 1
ATOM 3005 N N . GLY B 1 106 ? 1.671 17.984 17.812 1 98.69 106 GLY B N 1
ATOM 3006 C CA . GLY B 1 106 ? 1.941 17.75 16.391 1 98.69 106 GLY B CA 1
ATOM 3007 C C . GLY B 1 106 ? 2.195 16.281 16.094 1 98.69 106 GLY B C 1
ATOM 3008 O O . GLY B 1 106 ? 2.045 15.852 14.938 1 98.69 106 GLY B O 1
ATOM 3009 N N . ASN B 1 107 ? 2.592 15.539 17.125 1 98.5 107 ASN B N 1
ATOM 3010 C CA . ASN B 1 107 ? 2.852 14.109 16.953 1 98.5 107 ASN B CA 1
ATOM 3011 C C . ASN B 1 107 ? 1.566 13.289 17.047 1 98.5 107 ASN B C 1
ATOM 3013 O O . ASN B 1 107 ? 1.478 12.203 16.469 1 98.5 107 ASN B O 1
ATOM 3017 N N . VAL B 1 108 ? 0.583 13.836 17.719 1 98.81 108 VAL B N 1
ATOM 3018 C CA . VAL B 1 108 ? -0.526 12.953 18.078 1 98.81 108 VAL B CA 1
ATOM 3019 C C . VAL B 1 108 ? -1.805 13.43 17.391 1 98.81 108 VAL B C 1
ATOM 3021 O O . VAL B 1 108 ? -2.846 12.773 17.484 1 98.81 108 VAL B O 1
ATOM 3024 N N . ILE B 1 109 ? -1.754 14.547 16.672 1 98.88 109 ILE B N 1
ATOM 3025 C CA . ILE B 1 109 ? -2.896 15.078 15.945 1 98.88 109 ILE B CA 1
ATOM 3026 C C . ILE B 1 109 ? -2.469 15.469 14.531 1 98.88 109 ILE B C 1
ATOM 3028 O O . ILE B 1 109 ? -1.414 16.078 14.336 1 98.88 109 ILE B O 1
ATOM 3032 N N . SER B 1 110 ? -3.168 15.086 13.562 1 98.88 110 SER B N 1
ATOM 3033 C CA . SER B 1 110 ? -3.092 15.547 12.188 1 98.88 110 SER B CA 1
ATOM 3034 C C . SER B 1 110 ? -4.449 16.047 11.688 1 98.88 110 SER B C 1
ATOM 3036 O O . SER B 1 110 ? -5.477 15.43 11.969 1 98.88 110 SER B O 1
ATOM 3038 N N . CYS B 1 111 ? -4.453 17.234 10.984 1 98.81 111 CYS B N 1
ATOM 3039 C CA . CYS B 1 111 ? -5.773 17.703 10.602 1 98.81 111 CYS B CA 1
ATOM 3040 C C . CYS B 1 111 ? -5.691 18.578 9.352 1 98.81 111 CYS B C 1
ATOM 3042 O O . CYS B 1 111 ? -4.613 19.062 9 1 98.81 111 CYS B O 1
ATOM 3044 N N . ASN B 1 112 ? -6.766 18.594 8.641 1 98.75 112 ASN B N 1
ATOM 3045 C CA . ASN B 1 112 ? -7.066 19.656 7.688 1 98.75 112 ASN B CA 1
ATOM 3046 C C . ASN B 1 112 ? -8.219 20.531 8.172 1 98.75 112 ASN B C 1
ATOM 3048 O O . ASN B 1 112 ? -8.414 20.688 9.375 1 98.75 112 ASN B O 1
ATOM 3052 N N . ASP B 1 113 ? -8.938 21.141 7.23 1 98.69 113 ASP B N 1
ATOM 3053 C CA . ASP B 1 113 ? -9.977 22.078 7.668 1 98.69 113 ASP B CA 1
ATOM 3054 C C . ASP B 1 113 ? -11.289 21.344 7.949 1 98.69 113 ASP B C 1
ATOM 3056 O O . ASP B 1 113 ? -12.281 21.969 8.328 1 98.69 113 ASP B O 1
ATOM 3060 N N . HIS B 1 114 ? -11.312 20.016 7.836 1 98.69 114 HIS B N 1
ATOM 3061 C CA . HIS B 1 114 ? -12.57 19.297 7.945 1 98.69 114 HIS B CA 1
ATOM 3062 C C . HIS B 1 114 ? -12.469 18.172 8.969 1 98.69 114 HIS B C 1
ATOM 3064 O O . HIS B 1 114 ? -13.438 17.875 9.68 1 98.69 114 HIS B O 1
ATOM 3070 N N . ILE B 1 115 ? -11.312 17.562 9.039 1 98.88 115 ILE B N 1
ATOM 3071 C CA . ILE B 1 115 ? -11.156 16.344 9.844 1 98.88 115 ILE B CA 1
ATOM 3072 C C . ILE B 1 115 ? -9.859 16.422 10.641 1 98.88 115 ILE B C 1
ATOM 3074 O O . ILE B 1 115 ? -8.859 16.969 10.156 1 98.88 115 ILE B O 1
ATOM 3078 N N . ALA B 1 116 ? -9.891 15.891 11.82 1 98.94 116 ALA B N 1
ATOM 3079 C CA . ALA B 1 116 ? -8.688 15.625 12.602 1 98.94 116 ALA B CA 1
ATOM 3080 C C . ALA B 1 116 ? -8.562 14.148 12.938 1 98.94 116 ALA B C 1
ATOM 3082 O O . ALA B 1 116 ? -9.516 13.531 13.43 1 98.94 116 ALA B O 1
ATOM 3083 N N . LEU B 1 117 ? -7.434 13.594 12.594 1 98.94 117 LEU B N 1
ATOM 3084 C CA . LEU B 1 117 ? -7.043 12.281 13.094 1 98.94 117 LEU B CA 1
ATOM 3085 C C . LEU B 1 117 ? -6.227 12.414 14.375 1 98.94 117 LEU B C 1
ATOM 3087 O O . LEU B 1 117 ? -5.293 13.211 14.445 1 98.94 117 LEU B O 1
ATOM 3091 N N . ILE B 1 118 ? -6.602 11.578 15.391 1 98.94 118 ILE B N 1
ATOM 3092 C CA . ILE B 1 118 ? -5.961 11.82 16.672 1 98.94 118 ILE B CA 1
ATOM 3093 C C . ILE B 1 118 ? -5.5 10.492 17.281 1 98.94 118 ILE B C 1
ATOM 3095 O O . ILE B 1 118 ? -6.051 9.438 16.969 1 98.94 118 ILE B O 1
ATOM 3099 N N . HIS B 1 119 ? -4.492 10.641 18.125 1 98.88 119 HIS B N 1
ATOM 3100 C CA . HIS B 1 119 ? -4.133 9.523 18.984 1 98.88 119 HIS B CA 1
ATOM 3101 C C . HIS B 1 119 ? -5.355 8.969 19.703 1 98.88 119 HIS B C 1
ATOM 3103 O O . HIS B 1 119 ? -6.148 9.727 20.266 1 98.88 119 HIS B O 1
ATOM 3109 N N . PRO B 1 120 ? -5.469 7.66 19.781 1 98.5 120 PRO B N 1
ATOM 3110 C CA . PRO B 1 120 ? -6.691 7.062 20.312 1 98.5 120 PRO B CA 1
ATOM 3111 C C . PRO B 1 120 ? -6.84 7.285 21.828 1 98.5 120 PRO B C 1
ATOM 3113 O O . PRO B 1 120 ? -7.945 7.168 22.359 1 98.5 120 PRO B O 1
ATOM 3116 N N . GLU B 1 121 ? -5.836 7.68 22.484 1 98.38 121 GLU B N 1
ATOM 3117 C CA . GLU B 1 121 ? -5.906 7.781 23.938 1 98.38 121 GLU B CA 1
ATOM 3118 C C . GLU B 1 121 ? -5.922 9.242 24.375 1 98.38 121 GLU B C 1
ATOM 3120 O O . GLU B 1 121 ? -5.617 9.539 25.531 1 98.38 121 GLU B O 1
ATOM 3125 N N . LEU B 1 122 ? -6.215 10.109 23.484 1 98.56 122 LEU B N 1
ATOM 3126 C CA . LEU B 1 122 ? -6.375 11.492 23.906 1 98.56 122 LEU B CA 1
ATOM 3127 C C . LEU B 1 122 ? -7.562 11.633 24.859 1 98.56 122 LEU B C 1
ATOM 3129 O O . LEU B 1 122 ? -8.57 10.938 24.719 1 98.56 122 LEU B O 1
ATOM 3133 N N . ASP B 1 123 ? -7.453 12.562 25.734 1 97.69 123 ASP B N 1
ATOM 3134 C CA . ASP B 1 123 ? -8.539 12.844 26.672 1 97.69 123 ASP B CA 1
ATOM 3135 C C . ASP B 1 123 ? -9.766 13.367 25.953 1 97.69 123 ASP B C 1
ATOM 3137 O O . ASP B 1 123 ? -9.648 14.125 24.984 1 97.69 123 ASP B O 1
ATOM 3141 N N . GLN B 1 124 ? -10.914 13.031 26.578 1 97.88 124 GLN B N 1
ATOM 3142 C CA . GLN B 1 124 ? -12.172 13.484 25.984 1 97.88 124 GLN B CA 1
ATOM 3143 C C . GLN B 1 124 ? -12.25 15.008 25.969 1 97.88 124 GLN B C 1
ATOM 3145 O O . GLN B 1 124 ? -12.812 15.594 25.047 1 97.88 124 GLN B O 1
ATOM 3150 N N . GLU B 1 125 ? -11.773 15.57 26.953 1 98.06 125 GLU B N 1
ATOM 3151 C CA . GLU B 1 125 ? -11.758 17.031 27 1 98.06 125 GLU B CA 1
ATOM 3152 C C . GLU B 1 125 ? -10.969 17.609 25.828 1 98.06 125 GLU B C 1
ATOM 3154 O O . GLU B 1 125 ? -11.383 18.578 25.203 1 98.06 125 GLU B O 1
ATOM 3159 N N . THR B 1 126 ? -9.844 17.016 25.594 1 98.5 126 THR B N 1
ATOM 3160 C CA . THR B 1 126 ? -9.016 17.438 24.469 1 98.5 126 THR B CA 1
ATOM 3161 C C . THR B 1 126 ? -9.773 17.281 23.156 1 98.5 126 THR B C 1
ATOM 3163 O O . THR B 1 126 ? -9.719 18.156 22.297 1 98.5 126 THR B O 1
ATOM 3166 N N . VAL B 1 127 ? -10.477 16.188 23.016 1 98.81 127 VAL B N 1
ATOM 3167 C CA . VAL B 1 127 ? -11.266 15.93 21.812 1 98.81 127 VAL B CA 1
ATOM 3168 C C . VAL B 1 127 ? -12.281 17.047 21.609 1 98.81 127 VAL B C 1
ATOM 3170 O O . VAL B 1 127 ? -12.438 17.562 20.5 1 98.81 127 VAL B O 1
ATOM 3173 N N . GLU B 1 128 ? -12.938 17.438 22.625 1 98.69 128 GLU B N 1
ATOM 3174 C CA . GLU B 1 128 ? -13.93 18.5 22.547 1 98.69 128 GLU B CA 1
ATOM 3175 C C . GLU B 1 128 ? -13.281 19.828 22.156 1 98.69 128 GLU B C 1
ATOM 3177 O O . GLU B 1 128 ? -13.844 20.594 21.375 1 98.69 128 GLU B O 1
ATOM 3182 N N . ILE B 1 129 ? -12.141 20.078 22.703 1 98.75 129 ILE B N 1
ATOM 3183 C CA . ILE B 1 129 ? -11.43 21.297 22.391 1 98.75 129 ILE B CA 1
ATOM 3184 C C . ILE B 1 129 ? -11.047 21.312 20.906 1 98.75 129 ILE B C 1
ATOM 3186 O O . ILE B 1 129 ? -11.18 22.344 20.234 1 98.75 129 ILE B O 1
ATOM 3190 N N . ILE B 1 130 ? -10.586 20.203 20.406 1 98.88 130 ILE B N 1
ATOM 3191 C CA . ILE B 1 130 ? -10.227 20.094 19 1 98.88 130 ILE B CA 1
ATOM 3192 C C . ILE B 1 130 ? -11.438 20.422 18.125 1 98.88 130 ILE B C 1
ATOM 3194 O O . ILE B 1 130 ? -11.344 21.203 17.188 1 98.88 130 ILE B O 1
ATOM 3198 N N . LYS B 1 131 ? -12.562 19.875 18.453 1 98.88 131 LYS B N 1
ATOM 3199 C CA . LYS B 1 131 ? -13.797 20.109 17.703 1 98.88 131 LYS B CA 1
ATOM 3200 C C . LYS B 1 131 ? -14.148 21.594 17.703 1 98.88 131 LYS B C 1
ATOM 3202 O O . LYS B 1 131 ? -14.461 22.172 16.656 1 98.88 131 LYS B O 1
ATOM 3207 N N . ASP B 1 132 ? -14.07 22.125 18.828 1 98.62 132 ASP B N 1
ATOM 3208 C CA . ASP B 1 132 ? -14.555 23.484 19 1 98.62 132 ASP B CA 1
ATOM 3209 C C . ASP B 1 132 ? -13.586 24.5 18.391 1 98.62 132 ASP B C 1
ATOM 3211 O O . ASP B 1 132 ? -14.016 25.453 17.75 1 98.62 132 ASP B O 1
ATOM 3215 N N . VAL B 1 133 ? -12.305 24.297 18.609 1 98.88 133 VAL B N 1
ATOM 3216 C CA . VAL B 1 133 ? -11.305 25.297 18.234 1 98.88 133 VAL B CA 1
ATOM 3217 C C . VAL B 1 133 ? -10.953 25.141 16.766 1 98.88 133 VAL B C 1
ATOM 3219 O O . VAL B 1 133 ? -10.891 26.125 16.031 1 98.88 133 VAL B O 1
ATOM 3222 N N . LEU B 1 134 ? -10.75 23.906 16.328 1 98.88 134 LEU B N 1
ATOM 3223 C CA . LEU B 1 134 ? -10.352 23.672 14.945 1 98.88 134 LEU B CA 1
ATOM 3224 C C . LEU B 1 134 ? -11.57 23.5 14.055 1 98.88 134 LEU B C 1
ATOM 3226 O O . LEU B 1 134 ? -11.461 23.578 12.828 1 98.88 134 LEU B O 1
ATOM 3230 N N . GLN B 1 135 ? -12.727 23.266 14.648 1 98.81 135 GLN B N 1
ATOM 3231 C CA . GLN B 1 135 ? -13.984 23.125 13.922 1 98.81 135 GLN B CA 1
ATOM 3232 C C . GLN B 1 135 ? -13.906 21.984 12.906 1 98.81 135 GLN B C 1
ATOM 3234 O O . GLN B 1 135 ? -14.219 22.172 11.727 1 98.81 135 GLN B O 1
ATOM 3239 N N . VAL B 1 136 ? -13.594 20.844 13.438 1 98.88 136 VAL B N 1
ATOM 3240 C CA . VAL B 1 136 ? -13.438 19.672 12.586 1 98.88 136 VAL B CA 1
ATOM 3241 C C . VAL B 1 136 ? -14.086 18.453 13.242 1 98.88 136 VAL B C 1
ATOM 3243 O O . VAL B 1 136 ? -14.312 18.453 14.453 1 98.88 136 VAL B O 1
ATOM 3246 N N . ASP B 1 137 ? -14.375 17.422 12.328 1 98.69 137 ASP B N 1
ATOM 3247 C CA . ASP B 1 137 ? -14.688 16.109 12.852 1 98.69 137 ASP B CA 1
ATOM 3248 C C . ASP B 1 137 ? -13.43 15.391 13.336 1 98.69 137 ASP B C 1
ATOM 3250 O O . ASP B 1 137 ? -12.367 15.508 12.727 1 98.69 137 ASP B O 1
ATOM 3254 N N . VAL B 1 138 ? -13.594 14.727 14.469 1 98.81 138 VAL B N 1
ATOM 3255 C CA . VAL B 1 138 ? -12.422 14.156 15.125 1 98.81 138 VAL B CA 1
ATOM 3256 C C . VAL B 1 138 ? -12.539 12.633 15.148 1 98.81 138 VAL B C 1
ATOM 3258 O O . VAL B 1 138 ? -13.562 12.086 15.57 1 98.81 138 VAL B O 1
ATOM 3261 N N . PHE B 1 139 ? -11.461 11.938 14.695 1 98.75 139 PHE B N 1
ATOM 3262 C CA . PHE B 1 139 ? -11.484 10.484 14.633 1 98.75 139 PHE B CA 1
ATOM 3263 C C . PHE B 1 139 ? -10.219 9.898 15.25 1 98.75 139 PHE B C 1
ATOM 3265 O O . PHE B 1 139 ? -9.109 10.141 14.758 1 98.75 139 PHE B O 1
ATOM 3272 N N . PRO B 1 140 ? -10.383 9.086 16.359 1 98.69 140 PRO B N 1
ATOM 3273 C CA . PRO B 1 140 ? -9.227 8.297 16.797 1 98.69 140 PRO B CA 1
ATOM 3274 C C . PRO B 1 140 ? -8.742 7.316 15.734 1 98.69 140 PRO B C 1
ATOM 3276 O O . PRO B 1 140 ? -9.547 6.629 15.109 1 98.69 140 PRO B O 1
ATOM 3279 N N . THR B 1 141 ? -7.453 7.309 15.469 1 98.38 141 THR B N 1
ATOM 3280 C CA . THR B 1 141 ? -6.938 6.543 14.336 1 98.38 141 THR B CA 1
ATOM 3281 C C . THR B 1 141 ? -5.535 6.02 14.633 1 98.38 141 THR B C 1
ATOM 3283 O O . THR B 1 141 ? -4.781 6.637 15.383 1 98.38 141 THR B O 1
ATOM 3286 N N . LEU B 1 142 ? -5.254 4.848 14.141 1 98.19 142 LEU B N 1
ATOM 3287 C CA . LEU B 1 142 ? -3.885 4.359 14.016 1 98.19 142 LEU B CA 1
ATOM 3288 C C . LEU B 1 142 ? -3.42 4.406 12.562 1 98.19 142 LEU B C 1
ATOM 3290 O O . LEU B 1 142 ? -4.199 4.129 11.648 1 98.19 142 LEU B O 1
ATOM 3294 N N . ILE B 1 143 ? -2.223 4.809 12.352 1 97.81 143 ILE B N 1
ATOM 3295 C CA . ILE B 1 143 ? -1.588 4.723 11.039 1 97.81 143 ILE B CA 1
ATOM 3296 C C . ILE B 1 143 ? -0.459 3.695 11.078 1 97.81 143 ILE B C 1
ATOM 3298 O O . ILE B 1 143 ? 0.52 3.865 11.812 1 97.81 143 ILE B O 1
ATOM 3302 N N . ALA B 1 144 ? -0.58 2.676 10.234 1 97.5 144 ALA B N 1
ATOM 3303 C CA . ALA B 1 144 ? 0.402 1.596 10.258 1 97.5 144 ALA B CA 1
ATOM 3304 C C . ALA B 1 144 ? 0.604 1.069 11.68 1 97.5 144 ALA B C 1
ATOM 3306 O O . ALA B 1 144 ? 1.74 0.899 12.125 1 97.5 144 ALA B O 1
ATOM 3307 N N . ASN B 1 145 ? -0.419 0.998 12.359 1 96 145 ASN B N 1
ATOM 3308 C CA . ASN B 1 145 ? -0.451 0.471 13.719 1 96 145 ASN B CA 1
ATOM 3309 C C . ASN B 1 145 ? 0.306 1.375 14.688 1 96 145 ASN B C 1
ATOM 3311 O O . ASN B 1 145 ? 0.734 0.929 15.758 1 96 145 ASN B O 1
ATOM 3315 N N . GLU B 1 146 ? 0.578 2.596 14.25 1 97.12 146 GLU B N 1
ATOM 3316 C CA . GLU B 1 146 ? 1.199 3.592 15.117 1 97.12 146 GLU B CA 1
ATOM 3317 C C . GLU B 1 146 ? 0.173 4.605 15.617 1 97.12 146 GLU B C 1
ATOM 3319 O O . GLU B 1 146 ? -0.681 5.059 14.852 1 97.12 146 GLU B O 1
ATOM 3324 N N . SER B 1 147 ? 0.358 4.949 16.906 1 98.06 147 SER B N 1
ATOM 3325 C CA . SER B 1 147 ? -0.599 5.863 17.531 1 98.06 147 SER B CA 1
ATOM 3326 C C . SER B 1 147 ? -0.208 7.316 17.281 1 98.06 147 SER B C 1
ATOM 3328 O O . SER B 1 147 ? -1.021 8.227 17.469 1 98.06 147 SER B O 1
ATOM 3330 N N . LEU B 1 148 ? 1.063 7.52 16.906 1 98.5 148 LEU B N 1
ATOM 3331 C CA . LEU B 1 148 ? 1.536 8.875 16.625 1 98.5 148 LEU B CA 1
ATOM 3332 C C . LEU B 1 148 ? 1.08 9.328 15.242 1 98.5 148 LEU B C 1
ATOM 3334 O O . LEU B 1 148 ? 1.907 9.625 14.375 1 98.5 148 LEU B O 1
ATOM 3338 N N . VAL B 1 149 ? -0.218 9.562 15.125 1 98.5 149 VAL B N 1
ATOM 3339 C CA . VAL B 1 149 ? -0.874 9.82 13.852 1 98.5 149 VAL B CA 1
ATOM 3340 C C . VAL B 1 149 ? -0.309 11.094 13.227 1 98.5 149 VAL B C 1
ATOM 3342 O O . VAL B 1 149 ? -0.133 11.164 12.008 1 98.5 149 VAL B O 1
ATOM 3345 N N . GLY B 1 150 ? 0.049 12.055 14.008 1 98.62 150 GLY B N 1
ATOM 3346 C CA . GLY B 1 150 ? 0.581 13.305 13.484 1 98.62 150 GLY B CA 1
ATOM 3347 C C . GLY B 1 150 ? 1.965 13.156 12.883 1 98.62 150 GLY B C 1
ATOM 3348 O O . GLY B 1 150 ? 2.332 13.898 11.969 1 98.62 150 GLY B O 1
ATOM 3349 N N . SER B 1 151 ? 2.723 12.195 13.336 1 98.69 151 SER B N 1
ATOM 3350 C CA . SER B 1 151 ? 4.078 11.969 12.844 1 98.69 151 SER B CA 1
ATOM 3351 C C . SER B 1 151 ? 4.062 11.234 11.508 1 98.69 151 SER B C 1
ATOM 3353 O O . SER B 1 151 ? 4.949 11.438 10.68 1 98.69 151 SER B O 1
ATOM 3355 N N . TYR B 1 152 ? 2.975 10.477 11.352 1 98.75 152 TYR B N 1
ATOM 3356 C CA . TYR B 1 152 ? 3.021 9.539 10.234 1 98.75 152 TYR B CA 1
ATOM 3357 C C . TYR B 1 152 ? 2.018 9.922 9.156 1 98.75 152 TYR B C 1
ATOM 3359 O O . TYR B 1 152 ? 1.812 9.18 8.195 1 98.75 152 TYR B O 1
ATOM 3367 N N . SER B 1 153 ? 1.427 11.047 9.305 1 98.81 153 SER B N 1
ATOM 3368 C CA . SER B 1 153 ? 0.5 11.516 8.281 1 98.81 153 SER B CA 1
ATOM 3369 C C . SER B 1 153 ? 0.528 13.031 8.164 1 98.81 153 SER B C 1
ATOM 3371 O O . SER B 1 153 ? 0.791 13.734 9.141 1 98.81 153 SER B O 1
ATOM 3373 N N . VAL B 1 154 ? 0.329 13.461 6.953 1 98.88 154 VAL B N 1
ATOM 3374 C CA . VAL B 1 154 ? 0.119 14.867 6.633 1 98.88 154 VAL B CA 1
ATOM 3375 C C . VAL B 1 154 ? -0.916 14.992 5.516 1 98.88 154 VAL B C 1
ATOM 3377 O O . VAL B 1 154 ? -0.837 14.289 4.504 1 98.88 154 VAL B O 1
ATOM 3380 N N . PHE B 1 155 ? -1.928 15.836 5.797 1 98.81 155 PHE B N 1
ATOM 3381 C CA . PHE B 1 155 ? -2.891 16.016 4.715 1 98.81 155 PHE B CA 1
ATOM 3382 C C . PHE B 1 155 ? -3.486 17.422 4.742 1 98.81 155 PHE B C 1
ATOM 3384 O O . PHE B 1 155 ? -3.584 18.031 5.801 1 98.81 155 PHE B O 1
ATOM 3391 N N . THR B 1 156 ? -3.752 17.953 3.533 1 98.62 156 THR B N 1
ATOM 3392 C CA . THR B 1 156 ? -4.492 19.188 3.289 1 98.62 156 THR B CA 1
ATOM 3393 C C . THR B 1 156 ? -5.914 18.875 2.824 1 98.62 156 THR B C 1
ATOM 3395 O O . THR B 1 156 ? -6.406 17.766 3.012 1 98.62 156 THR B O 1
ATOM 3398 N N . ASN B 1 157 ? -6.539 19.938 2.314 1 98.38 157 ASN B N 1
ATOM 3399 C CA . ASN B 1 157 ? -7.867 19.719 1.752 1 98.38 157 ASN B CA 1
ATOM 3400 C C . ASN B 1 157 ? -7.789 19.109 0.357 1 98.38 157 ASN B C 1
ATOM 3402 O O . ASN B 1 157 ? -8.805 18.688 -0.2 1 98.38 157 ASN B O 1
ATOM 3406 N N . ARG B 1 158 ? -6.57 18.891 -0.156 1 97.44 158 ARG B N 1
ATOM 3407 C CA . ARG B 1 158 ? -6.418 18.531 -1.56 1 97.44 158 ARG B CA 1
ATOM 3408 C C . ARG B 1 158 ? -5.773 17.156 -1.698 1 97.44 158 ARG B C 1
ATOM 3410 O O . ARG B 1 158 ? -5.855 16.531 -2.758 1 97.44 158 ARG B O 1
ATOM 3417 N N . GLY B 1 159 ? -5.125 16.703 -0.674 1 98.25 159 GLY B N 1
ATOM 3418 C CA . GLY B 1 159 ? -4.422 15.422 -0.682 1 98.25 159 GLY B CA 1
ATOM 3419 C C . GLY B 1 159 ? -3.621 15.18 0.581 1 98.25 159 GLY B C 1
ATOM 3420 O O . GLY B 1 159 ? -3.477 16.078 1.417 1 98.25 159 GLY B O 1
ATOM 3421 N N . GLY B 1 160 ? -3.139 13.938 0.709 1 98.75 160 GLY B N 1
ATOM 3422 C CA . GLY B 1 160 ? -2.352 13.633 1.892 1 98.75 160 GLY B CA 1
ATOM 3423 C C . GLY B 1 160 ? -1.439 12.438 1.705 1 98.75 160 GLY B C 1
ATOM 3424 O O . GLY B 1 160 ? -1.54 11.719 0.705 1 98.75 160 GLY B O 1
ATOM 3425 N N . ILE B 1 161 ? -0.563 12.328 2.666 1 98.88 161 ILE B N 1
ATOM 3426 C CA . ILE B 1 161 ? 0.387 11.227 2.607 1 98.88 161 ILE B CA 1
ATOM 3427 C C . ILE B 1 161 ? 0.475 10.547 3.973 1 98.88 161 ILE B C 1
ATOM 3429 O O . ILE B 1 161 ? 0.219 11.18 5.004 1 98.88 161 ILE B O 1
ATOM 3433 N N . VAL B 1 162 ? 0.81 9.234 3.93 1 98.88 162 VAL B N 1
ATOM 3434 C CA . VAL B 1 162 ? 1.126 8.453 5.121 1 98.88 162 VAL B CA 1
ATOM 3435 C C . VAL B 1 162 ? 2.43 7.691 4.906 1 98.88 162 VAL B C 1
ATOM 3437 O O . VAL B 1 162 ? 2.938 7.617 3.785 1 98.88 162 VAL B O 1
ATOM 3440 N N . THR B 1 163 ? 2.938 7.184 5.98 1 98.69 163 THR B N 1
ATOM 3441 C CA . THR B 1 163 ? 4.145 6.363 5.945 1 98.69 163 THR B CA 1
ATOM 3442 C C . THR B 1 163 ? 3.947 5.152 5.035 1 98.69 163 THR B C 1
ATOM 3444 O O . THR B 1 163 ? 2.863 4.566 5 1 98.69 163 THR B O 1
ATOM 3447 N N . PRO B 1 164 ? 5.023 4.766 4.422 1 97.44 164 PRO B N 1
ATOM 3448 C CA . PRO B 1 164 ? 4.938 3.578 3.566 1 97.44 164 PRO B CA 1
ATOM 3449 C C . PRO B 1 164 ? 4.699 2.295 4.359 1 97.44 164 PRO B C 1
ATOM 3451 O O . PRO B 1 164 ? 4.414 1.247 3.771 1 97.44 164 PRO B O 1
ATOM 3454 N N . LYS B 1 165 ? 4.738 2.355 5.609 1 98 165 LYS B N 1
ATOM 3455 C CA . LYS B 1 165 ? 4.449 1.201 6.457 1 98 165 LYS B CA 1
ATOM 3456 C C . LYS B 1 165 ? 2.949 0.949 6.555 1 98 165 LYS B C 1
ATOM 3458 O O . LYS B 1 165 ? 2.52 -0.095 7.047 1 98 165 LYS B O 1
ATOM 3463 N N . ALA B 1 166 ? 2.211 1.83 6.055 1 98.38 166 ALA B N 1
ATOM 3464 C CA . ALA B 1 166 ? 0.768 1.61 5.996 1 98.38 166 ALA B CA 1
ATOM 3465 C C . ALA B 1 166 ? 0.413 0.582 4.926 1 98.38 166 ALA B C 1
ATOM 3467 O O . ALA B 1 166 ? 1.071 0.506 3.887 1 98.38 166 ALA B O 1
ATOM 3468 N N . THR B 1 167 ? -0.656 -0.135 5.215 1 97.25 167 THR B N 1
ATOM 3469 C CA . THR B 1 167 ? -1.136 -1.095 4.227 1 97.25 167 THR B CA 1
ATOM 3470 C C . THR B 1 167 ? -1.966 -0.397 3.154 1 97.25 167 THR B C 1
ATOM 3472 O O . THR B 1 167 ? -2.488 0.696 3.381 1 97.25 167 THR B O 1
ATOM 3475 N N . VAL B 1 168 ? -2.076 -1.079 2.037 1 92.38 168 VAL B N 1
ATOM 3476 C CA . VAL B 1 168 ? -2.887 -0.531 0.956 1 92.38 168 VAL B CA 1
ATOM 3477 C C . VAL B 1 168 ? -4.336 -0.39 1.417 1 92.38 168 VAL B C 1
ATOM 3479 O O . VAL B 1 168 ? -4.992 0.615 1.129 1 92.38 168 VAL B O 1
ATOM 3482 N N . GLU B 1 169 ? -4.762 -1.409 2.109 1 94.38 169 GLU B N 1
ATOM 3483 C CA . GLU B 1 169 ? -6.125 -1.382 2.629 1 94.38 169 GLU B CA 1
ATOM 3484 C C . GLU B 1 169 ? -6.34 -0.186 3.553 1 94.38 169 GLU B C 1
ATOM 3486 O O . GLU B 1 169 ? -7.359 0.504 3.459 1 94.38 169 GLU B O 1
ATOM 3491 N N . GLU B 1 170 ? -5.41 0.043 4.391 1 97.38 170 GLU B N 1
ATOM 3492 C CA . GLU B 1 170 ? -5.48 1.178 5.309 1 97.38 170 GLU B CA 1
ATOM 3493 C C . GLU B 1 170 ? -5.531 2.5 4.547 1 97.38 170 GLU B C 1
ATOM 3495 O O . GLU B 1 170 ? -6.281 3.406 4.918 1 97.38 170 GLU B O 1
ATOM 3500 N N . ILE B 1 171 ? -4.754 2.605 3.553 1 97.81 171 ILE B N 1
ATOM 3501 C CA . ILE B 1 171 ? -4.66 3.832 2.768 1 97.81 171 ILE B CA 1
ATOM 3502 C C . ILE B 1 171 ? -5.988 4.094 2.059 1 97.81 171 ILE B C 1
ATOM 3504 O O . ILE B 1 171 ? -6.48 5.227 2.053 1 97.81 171 ILE B O 1
ATOM 3508 N N . GLU B 1 172 ? -6.543 3.07 1.599 1 92.31 172 GLU B N 1
ATOM 3509 C CA . GLU B 1 172 ? -7.836 3.203 0.938 1 92.31 172 GLU B CA 1
ATOM 3510 C C . GLU B 1 172 ? -8.914 3.645 1.923 1 92.31 172 GLU B C 1
ATOM 3512 O O . GLU B 1 172 ? -9.727 4.516 1.609 1 92.31 172 GLU B O 1
ATOM 3517 N N . GLU B 1 173 ? -8.883 3.064 3.008 1 95.62 173 GLU B N 1
ATOM 3518 C CA . GLU B 1 173 ? -9.859 3.416 4.039 1 95.62 173 GLU B CA 1
ATOM 3519 C C . GLU B 1 173 ? -9.695 4.871 4.473 1 95.62 173 GLU B C 1
ATOM 3521 O O . GLU B 1 173 ? -10.688 5.59 4.625 1 95.62 173 GLU B O 1
ATOM 3526 N N . LEU B 1 174 ? -8.523 5.27 4.621 1 97.94 174 LEU B N 1
ATOM 3527 C CA . LEU B 1 174 ? -8.242 6.641 5.027 1 97.94 174 LEU B CA 1
ATOM 3528 C C . LEU B 1 174 ? -8.695 7.629 3.957 1 97.94 174 LEU B C 1
ATOM 3530 O O . LEU B 1 174 ? -9.258 8.68 4.273 1 97.94 174 LEU B O 1
ATOM 3534 N N . SER B 1 175 ? -8.414 7.32 2.748 1 96.62 175 SER B N 1
ATOM 3535 C CA . SER B 1 175 ? -8.852 8.172 1.647 1 96.62 175 SER B CA 1
ATOM 3536 C C . SER B 1 175 ? -10.367 8.359 1.663 1 96.62 175 SER B C 1
ATOM 3538 O O . SER B 1 175 ? -10.859 9.469 1.473 1 96.62 175 SER B O 1
ATOM 3540 N N . GLY B 1 176 ? -11.016 7.254 1.887 1 93.94 176 GLY B N 1
ATOM 3541 C CA . GLY B 1 176 ? -12.461 7.324 1.976 1 93.94 176 GLY B CA 1
ATOM 3542 C C . GLY B 1 176 ? -12.953 8.164 3.137 1 93.94 176 GLY B C 1
ATOM 3543 O O . GLY B 1 176 ? -13.852 8.992 2.975 1 93.94 176 GLY B O 1
ATOM 3544 N N . GLN B 1 177 ? -12.352 7.965 4.211 1 95.31 177 GLN B N 1
ATOM 3545 C CA . GLN B 1 177 ? -12.734 8.672 5.43 1 95.31 177 GLN B CA 1
ATOM 3546 C C . GLN B 1 177 ? -12.492 10.172 5.301 1 95.31 177 GLN B C 1
ATOM 3548 O O . GLN B 1 177 ? -13.312 10.977 5.738 1 95.31 177 GLN B O 1
ATOM 3553 N N . LEU B 1 178 ? -11.414 10.555 4.68 1 98.06 178 LEU B N 1
ATOM 3554 C CA . LEU B 1 178 ? -11 11.953 4.609 1 98.06 178 LEU B CA 1
ATOM 3555 C C . LEU B 1 178 ? -11.594 12.641 3.387 1 98.06 178 LEU B C 1
ATOM 3557 O O . LEU B 1 178 ? -11.602 13.867 3.303 1 98.06 178 LEU B O 1
ATOM 3561 N N . GLY B 1 179 ? -12.031 11.844 2.459 1 96.06 179 GLY B N 1
ATOM 3562 C CA . GLY B 1 179 ? -12.617 12.414 1.251 1 96.06 179 GLY B CA 1
ATOM 3563 C C . GLY B 1 179 ? -11.586 13.016 0.321 1 96.06 179 GLY B C 1
ATOM 3564 O O . GLY B 1 179 ? -11.898 13.914 -0.462 1 96.06 179 GLY B O 1
ATOM 3565 N N . ILE B 1 180 ? -10.367 12.672 0.494 1 96.19 180 ILE B N 1
ATOM 3566 C CA . ILE B 1 180 ? -9.258 13.094 -0.352 1 96.19 180 ILE B CA 1
ATOM 3567 C C . ILE B 1 180 ? -8.367 11.898 -0.669 1 96.19 180 ILE B C 1
ATOM 3569 O O . ILE B 1 180 ? -8.445 10.859 -0.004 1 96.19 180 ILE B O 1
ATOM 3573 N N . ASN B 1 181 ? -7.512 12.117 -1.691 1 95.62 181 ASN B N 1
ATOM 3574 C CA . ASN B 1 181 ? -6.559 11.062 -2.029 1 95.62 181 ASN B CA 1
ATOM 3575 C C . ASN B 1 181 ? -5.41 11 -1.026 1 95.62 181 ASN B C 1
ATOM 3577 O O . ASN B 1 181 ? -4.738 12.008 -0.785 1 95.62 181 ASN B O 1
ATOM 3581 N N . ILE B 1 182 ? -5.203 9.844 -0.426 1 98.5 182 ILE B N 1
ATOM 3582 C CA . ILE B 1 182 ? -4.074 9.578 0.456 1 98.5 182 ILE B CA 1
ATOM 3583 C C . ILE B 1 182 ? -3.129 8.57 -0.201 1 98.5 182 ILE B C 1
ATOM 3585 O O . ILE B 1 182 ? -3.574 7.582 -0.787 1 98.5 182 ILE B O 1
ATOM 3589 N N . GLU B 1 183 ? -1.889 8.867 -0.165 1 97.19 183 GLU B N 1
ATOM 3590 C CA . GLU B 1 183 ? -0.889 7.945 -0.701 1 97.19 183 GLU B CA 1
ATOM 3591 C C . GLU B 1 183 ? 0.268 7.758 0.276 1 97.19 183 GLU B C 1
ATOM 3593 O O . GLU B 1 183 ? 0.481 8.586 1.161 1 97.19 183 GLU B O 1
ATOM 3598 N N . ALA B 1 184 ? 0.952 6.633 0.106 1 97.81 184 ALA B N 1
ATOM 3599 C CA . ALA B 1 184 ? 2.197 6.453 0.848 1 97.81 184 ALA B CA 1
ATOM 3600 C C . ALA B 1 184 ? 3.326 7.27 0.228 1 97.81 184 ALA B C 1
ATOM 3602 O O . ALA B 1 184 ? 3.441 7.355 -0.997 1 97.81 184 ALA B O 1
ATOM 3603 N N . ALA B 1 185 ? 4.113 7.887 1.095 1 97.25 185 ALA B N 1
ATOM 3604 C CA . ALA B 1 185 ? 5.238 8.672 0.598 1 97.25 185 ALA B CA 1
ATOM 3605 C C . ALA B 1 185 ? 6.363 8.734 1.628 1 97.25 185 ALA B C 1
ATOM 3607 O O . ALA B 1 185 ? 6.164 8.383 2.793 1 97.25 185 ALA B O 1
ATOM 3608 N N . THR B 1 186 ? 7.535 9.07 1.146 1 97 186 THR B N 1
ATOM 3609 C CA . THR B 1 186 ? 8.664 9.367 2.014 1 97 186 THR B CA 1
ATOM 3610 C C . THR B 1 186 ? 9.172 10.789 1.783 1 97 186 THR B C 1
ATOM 3612 O O . THR B 1 186 ? 8.75 11.453 0.833 1 97 186 THR B O 1
ATOM 3615 N N . VAL B 1 187 ? 9.93 11.234 2.74 1 97.75 187 VAL B N 1
ATOM 3616 C CA . VAL B 1 187 ? 10.609 12.531 2.674 1 97.75 187 VAL B CA 1
ATOM 3617 C C . VAL B 1 187 ? 12.062 12.375 3.117 1 97.75 187 VAL B C 1
ATOM 3619 O O . VAL B 1 187 ? 12.438 11.344 3.678 1 97.75 187 VAL B O 1
ATOM 3622 N N . ASN B 1 188 ? 12.898 13.398 2.768 1 97.81 188 ASN B N 1
ATOM 3623 C CA . ASN B 1 188 ? 14.273 13.445 3.258 1 97.81 188 ASN B CA 1
ATOM 3624 C C . ASN B 1 188 ? 15 12.125 3.021 1 97.81 188 ASN B C 1
ATOM 3626 O O . ASN B 1 188 ? 15.555 11.539 3.951 1 97.81 188 ASN B O 1
ATOM 3630 N N . ARG B 1 189 ? 14.898 11.75 1.859 1 95.31 189 ARG B N 1
ATOM 3631 C CA . ARG B 1 189 ? 15.625 10.578 1.391 1 95.31 189 ARG B CA 1
ATOM 3632 C C . ARG B 1 189 ? 15.117 9.312 2.066 1 95.31 189 ARG B C 1
ATOM 3634 O O . ARG B 1 189 ? 15.906 8.547 2.635 1 95.31 189 ARG B O 1
ATOM 3641 N N . GLY B 1 190 ? 13.781 9.18 2.129 1 93.56 190 GLY B N 1
ATOM 3642 C CA . GLY B 1 190 ? 13.227 7.883 2.488 1 93.56 190 GLY B CA 1
ATOM 3643 C C . GLY B 1 190 ? 12.609 7.859 3.873 1 93.56 190 GLY B C 1
ATOM 3644 O O . GLY B 1 190 ? 12.148 6.812 4.336 1 93.56 190 GLY B O 1
ATOM 3645 N N . SER B 1 191 ? 12.539 8.945 4.52 1 96.81 191 SER B N 1
ATOM 3646 C CA . SER B 1 191 ? 11.961 8.961 5.863 1 96.81 191 SER B CA 1
ATOM 3647 C C . SER B 1 191 ? 10.445 8.812 5.82 1 96.81 191 SER B C 1
ATOM 3649 O O . SER B 1 191 ? 9.773 9.5 5.059 1 96.81 191 SER B O 1
ATOM 3651 N N . GLY B 1 192 ? 9.914 7.898 6.707 1 97.44 192 GLY B N 1
ATOM 3652 C CA . GLY B 1 192 ? 8.484 7.707 6.848 1 97.44 192 GLY B CA 1
ATOM 3653 C C . GLY B 1 192 ? 7.855 8.625 7.879 1 97.44 192 GLY B C 1
ATOM 3654 O O . GLY B 1 192 ? 6.645 8.594 8.094 1 97.44 192 GLY B O 1
ATOM 3655 N N . LEU B 1 193 ? 8.688 9.383 8.516 1 98.25 193 LEU B N 1
ATOM 3656 C CA . LEU B 1 193 ? 8.195 10.453 9.391 1 98.25 193 LEU B CA 1
ATOM 3657 C C . LEU B 1 193 ? 7.836 11.688 8.578 1 98.25 193 LEU B C 1
ATOM 3659 O O . LEU B 1 193 ? 8.547 12.695 8.62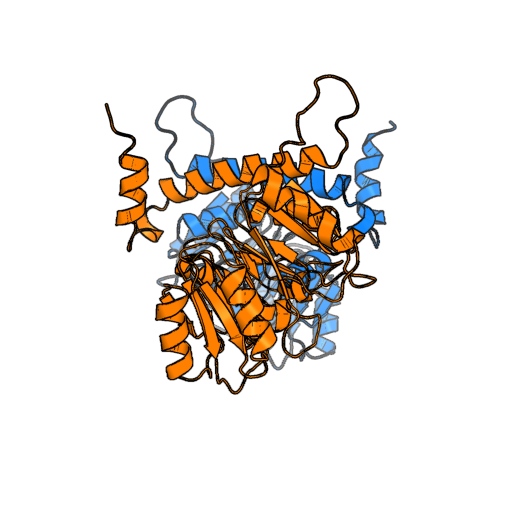5 1 98.25 193 LEU B O 1
ATOM 3663 N N . VAL B 1 194 ? 6.699 11.656 8.023 1 98.62 194 VAL B N 1
ATOM 3664 C CA . VAL B 1 194 ? 6.383 12.562 6.922 1 98.62 194 VAL B CA 1
ATOM 3665 C C . VAL B 1 194 ? 6.109 13.961 7.469 1 98.62 194 VAL B C 1
ATOM 3667 O O . VAL B 1 194 ? 6.469 14.961 6.844 1 98.62 194 VAL B O 1
ATOM 3670 N N . ASN B 1 195 ? 5.512 14.023 8.617 1 98.56 195 ASN B N 1
ATOM 3671 C CA . ASN B 1 195 ? 5.195 15.328 9.188 1 98.56 195 ASN B CA 1
ATOM 3672 C C . ASN B 1 195 ? 6.461 16.125 9.516 1 98.56 195 ASN B C 1
ATOM 3674 O O . ASN B 1 195 ? 6.48 17.344 9.383 1 98.56 195 ASN B O 1
ATOM 3678 N N . ALA B 1 196 ? 7.473 15.43 9.906 1 98.44 196 ALA B N 1
ATOM 3679 C CA . ALA B 1 196 ? 8.719 16.094 10.266 1 98.44 196 ALA B CA 1
ATOM 3680 C C . ALA B 1 196 ? 9.414 16.656 9.023 1 98.44 196 ALA B C 1
ATOM 3682 O O . ALA B 1 196 ? 10.172 17.625 9.117 1 98.44 196 ALA B O 1
ATOM 3683 N N . GLY B 1 197 ? 9.07 16.156 7.934 1 98.69 197 GLY B N 1
ATOM 3684 C CA . GLY B 1 197 ? 9.883 16.469 6.766 1 98.69 197 GLY B CA 1
ATOM 3685 C C . GLY B 1 197 ? 9.266 17.5 5.855 1 98.69 197 GLY B C 1
ATOM 3686 O O . GLY B 1 197 ? 9.922 18.031 4.957 1 98.69 197 GLY B O 1
ATOM 3687 N N . ILE B 1 198 ? 7.992 17.828 6.125 1 98.81 198 ILE B N 1
ATOM 3688 C CA . ILE B 1 198 ? 7.391 18.766 5.184 1 98.81 198 ILE B CA 1
ATOM 3689 C C . ILE B 1 198 ? 6.477 19.734 5.93 1 98.81 198 ILE B C 1
ATOM 3691 O O . ILE B 1 198 ? 6.086 19.469 7.07 1 98.81 198 ILE B O 1
ATOM 3695 N N . LEU B 1 199 ? 6.262 20.859 5.27 1 98.81 199 LEU B N 1
ATOM 3696 C CA . LEU B 1 199 ? 5.199 21.812 5.539 1 98.81 199 LEU B CA 1
ATOM 3697 C C . LEU B 1 199 ? 4.352 22.062 4.293 1 98.81 199 LEU B C 1
ATOM 3699 O O . LEU B 1 199 ? 4.887 22.375 3.229 1 98.81 199 LEU B O 1
ATOM 3703 N N . VAL B 1 200 ? 3.045 21.844 4.527 1 98.62 200 VAL B N 1
ATOM 3704 C CA . VAL B 1 200 ? 2.236 21.969 3.318 1 98.62 200 VAL B CA 1
ATOM 3705 C C . VAL B 1 200 ? 0.857 22.516 3.672 1 98.62 200 VAL B C 1
ATOM 3707 O O . VAL B 1 200 ? 0.29 22.156 4.711 1 98.62 200 VAL B O 1
ATOM 3710 N N . ASN B 1 201 ? 0.429 23.469 2.949 1 97.75 201 ASN B N 1
ATOM 3711 C CA . ASN B 1 201 ? -0.972 23.875 2.92 1 97.75 201 ASN B CA 1
ATOM 3712 C C . ASN B 1 201 ? -1.569 23.734 1.523 1 97.75 201 ASN B C 1
ATOM 3714 O O . ASN B 1 201 ? -1.031 23 0.687 1 97.75 201 ASN B O 1
ATOM 3718 N N . ASN B 1 202 ? -2.73 24.391 1.303 1 96 202 ASN B N 1
ATOM 3719 C CA . ASN B 1 202 ? -3.432 24.141 0.048 1 96 202 ASN B CA 1
ATOM 3720 C C . ASN B 1 202 ? -2.736 24.812 -1.127 1 96 202 ASN B C 1
ATOM 3722 O O . ASN B 1 202 ? -3.098 24.594 -2.283 1 96 202 ASN B O 1
ATOM 3726 N N . SER B 1 203 ? -1.602 25.516 -0.867 1 93.94 203 SER B N 1
ATOM 3727 C CA . SER B 1 203 ? -1.019 26.328 -1.936 1 93.94 203 SER B CA 1
ATOM 3728 C C . SER B 1 203 ? 0.484 26.094 -2.047 1 93.94 203 SER B C 1
ATOM 3730 O O . SER B 1 203 ? 1.065 26.266 -3.121 1 93.94 203 SER B O 1
ATOM 3732 N N . ARG B 1 204 ? 1.084 25.719 -0.933 1 96.56 204 ARG B N 1
ATOM 3733 C CA . ARG B 1 204 ? 2.543 25.672 -0.909 1 96.56 204 ARG B CA 1
ATOM 3734 C C . ARG B 1 204 ? 3.037 24.422 -0.194 1 96.56 204 ARG B C 1
ATOM 3736 O O . ARG B 1 204 ? 2.371 23.922 0.709 1 96.56 204 ARG B O 1
ATOM 3743 N N . L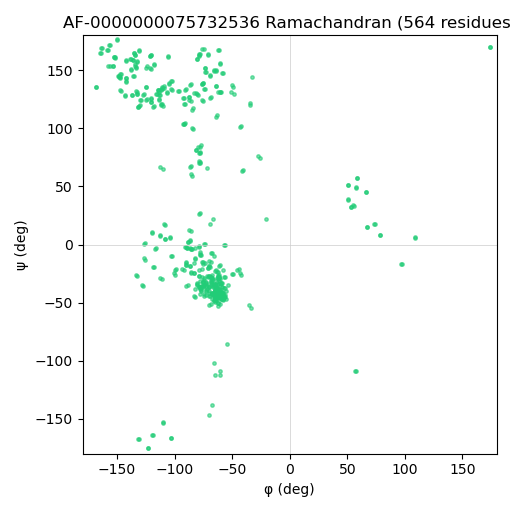EU B 1 205 ? 4.191 24.078 -0.704 1 98.19 205 LEU B N 1
ATOM 3744 C CA . LEU B 1 205 ? 4.902 22.953 -0.088 1 98.19 205 LEU B CA 1
ATOM 3745 C C . LEU B 1 205 ? 6.348 23.344 0.224 1 98.19 205 LEU B C 1
ATOM 3747 O O . LEU B 1 205 ? 7.066 23.828 -0.651 1 98.19 205 LEU B O 1
ATOM 3751 N N . PHE B 1 206 ? 6.719 23.188 1.488 1 98.56 206 PHE B N 1
ATOM 3752 C CA . PHE B 1 206 ? 8.109 23.266 1.922 1 98.56 206 PHE B CA 1
ATOM 3753 C C . PHE B 1 206 ? 8.609 21.891 2.357 1 98.56 206 PHE B C 1
ATOM 3755 O O . PHE B 1 206 ? 7.895 21.156 3.035 1 98.56 206 PHE B O 1
ATOM 3762 N N . CYS B 1 207 ? 9.75 21.578 1.945 1 98.38 207 CYS B N 1
ATOM 3763 C CA . CYS B 1 207 ? 10.297 20.281 2.338 1 98.38 207 CYS B CA 1
ATOM 3764 C C . CYS B 1 207 ? 11.758 20.406 2.752 1 98.38 207 CYS B C 1
ATOM 3766 O O . CYS B 1 207 ? 12.406 21.406 2.463 1 98.38 207 CYS B O 1
ATOM 3768 N N . GLY B 1 208 ? 12.156 19.391 3.514 1 98.44 208 GLY B N 1
ATOM 3769 C CA . GLY B 1 208 ? 13.555 19.359 3.926 1 98.44 208 GLY B CA 1
ATOM 3770 C C . GLY B 1 208 ? 14.523 19.297 2.76 1 98.44 208 GLY B C 1
ATOM 3771 O O . GLY B 1 208 ? 14.203 18.719 1.716 1 98.44 208 GLY B O 1
ATOM 3772 N N . TRP B 1 209 ? 15.625 19.766 3.111 1 96.56 209 TRP B N 1
ATOM 3773 C CA . TRP B 1 209 ? 16.656 19.875 2.092 1 96.56 209 TRP B CA 1
ATOM 3774 C C . TRP B 1 209 ? 17.031 18.5 1.54 1 96.56 209 TRP B C 1
ATOM 3776 O O . TRP B 1 209 ? 17.422 18.375 0.378 1 96.56 209 TRP B O 1
ATOM 3786 N N . GLU B 1 210 ? 16.875 17.516 2.266 1 97.12 210 GLU B N 1
ATOM 3787 C CA . GLU B 1 210 ? 17.281 16.172 1.882 1 97.12 210 GLU B CA 1
ATOM 3788 C C . GLU B 1 210 ? 16.203 15.461 1.066 1 97.12 210 GLU B C 1
ATOM 3790 O O . GLU B 1 210 ? 16.406 14.344 0.589 1 97.12 210 GLU B O 1
ATOM 3795 N N . THR B 1 211 ? 15.102 16.109 0.912 1 96.69 211 THR B N 1
ATOM 3796 C CA . THR B 1 211 ? 14.039 15.531 0.09 1 96.69 211 THR B CA 1
ATOM 3797 C C . THR B 1 211 ? 14.453 15.508 -1.381 1 96.69 211 THR B C 1
ATOM 3799 O O . THR B 1 211 ? 14.828 16.531 -1.939 1 96.69 211 THR B O 1
ATOM 3802 N N . THR B 1 212 ? 14.352 14.375 -1.939 1 92.06 212 THR B N 1
ATOM 3803 C CA . THR B 1 212 ? 14.867 14.203 -3.295 1 92.06 212 THR B CA 1
ATOM 3804 C C . THR B 1 212 ? 13.891 14.781 -4.316 1 92.06 212 THR B C 1
ATOM 3806 O O . THR B 1 212 ? 12.734 15.047 -4 1 92.06 212 THR B O 1
ATOM 3809 N N . ALA B 1 213 ? 14.414 14.961 -5.512 1 88.44 213 ALA B N 1
ATOM 3810 C CA . ALA B 1 213 ? 13.586 15.477 -6.598 1 88.44 213 ALA B CA 1
ATOM 3811 C C . ALA B 1 213 ? 12.391 14.562 -6.852 1 88.44 213 ALA B C 1
ATOM 3813 O O . ALA B 1 213 ? 11.281 15.039 -7.121 1 88.44 213 ALA B O 1
ATOM 3814 N N . LEU B 1 214 ? 12.633 13.273 -6.719 1 86.5 214 LEU B N 1
ATOM 3815 C CA . LEU B 1 214 ? 11.547 12.312 -6.934 1 86.5 214 LEU B CA 1
ATOM 3816 C C . LEU B 1 214 ? 10.492 12.438 -5.84 1 86.5 214 LEU B C 1
ATOM 3818 O O . LEU B 1 214 ? 9.297 12.406 -6.125 1 86.5 214 LEU B O 1
ATOM 3822 N N . GLU B 1 215 ? 10.953 12.602 -4.66 1 92.81 215 GLU B N 1
ATOM 3823 C CA . GLU B 1 215 ? 10.016 12.812 -3.555 1 92.81 215 GLU B CA 1
ATOM 3824 C C . GLU B 1 215 ? 9.211 14.094 -3.754 1 92.81 215 GLU B C 1
ATOM 3826 O O . GLU B 1 215 ? 7.996 14.102 -3.545 1 92.81 215 GLU B O 1
ATOM 3831 N N . ILE B 1 216 ? 9.875 15.07 -4.184 1 94.94 216 ILE B N 1
ATOM 3832 C CA . ILE B 1 216 ? 9.227 16.359 -4.371 1 94.94 216 ILE B CA 1
ATOM 3833 C C . ILE B 1 216 ? 8.172 16.25 -5.473 1 94.94 216 ILE B C 1
ATOM 3835 O O . ILE B 1 216 ? 7.055 16.75 -5.32 1 94.94 216 ILE B O 1
ATOM 3839 N N . ALA B 1 217 ? 8.555 15.656 -6.52 1 88.94 217 ALA B N 1
ATOM 3840 C CA . ALA B 1 217 ? 7.609 15.477 -7.617 1 88.94 217 ALA B CA 1
ATOM 3841 C C . ALA B 1 217 ? 6.363 14.727 -7.152 1 88.94 217 ALA B C 1
ATOM 3843 O O . ALA B 1 217 ? 5.238 15.117 -7.484 1 88.94 217 ALA B O 1
ATOM 3844 N N . ASN B 1 218 ? 6.555 13.695 -6.426 1 92.94 218 ASN B N 1
ATOM 3845 C CA . ASN B 1 218 ? 5.453 12.898 -5.898 1 92.94 218 ASN B CA 1
ATOM 3846 C C . ASN B 1 218 ? 4.57 13.711 -4.957 1 92.94 218 ASN B C 1
ATOM 3848 O O . ASN B 1 218 ? 3.344 13.695 -5.086 1 92.94 218 ASN B O 1
ATOM 3852 N N . LEU B 1 219 ? 5.223 14.422 -4.129 1 97.31 219 LEU B N 1
ATOM 3853 C CA . LEU B 1 219 ? 4.48 15.242 -3.178 1 97.31 219 LEU B CA 1
ATOM 3854 C C . LEU B 1 219 ? 3.686 16.328 -3.896 1 97.31 219 LEU B C 1
ATOM 3856 O O . LEU B 1 219 ? 2.533 16.594 -3.547 1 97.31 219 LEU B O 1
ATOM 3860 N N . THR B 1 220 ? 4.328 16.922 -4.84 1 94.25 220 THR B N 1
ATOM 3861 C CA . THR B 1 220 ? 3.678 17.984 -5.613 1 94.25 220 THR B CA 1
ATOM 3862 C C . THR B 1 220 ? 2.412 17.453 -6.285 1 94.25 220 THR B C 1
ATOM 3864 O O . THR B 1 220 ? 1.377 18.125 -6.273 1 94.25 220 THR B O 1
ATOM 3867 N N . ARG B 1 221 ? 2.539 16.266 -6.777 1 90.62 221 ARG B N 1
ATOM 3868 C CA . ARG B 1 221 ? 1.398 15.633 -7.426 1 90.62 221 ARG B CA 1
ATOM 3869 C C . ARG B 1 221 ? 0.293 15.328 -6.418 1 90.62 221 ARG B C 1
ATOM 3871 O O . ARG B 1 221 ? -0.874 15.648 -6.656 1 90.62 221 ARG B O 1
ATOM 3878 N N . ILE B 1 222 ? 0.617 14.781 -5.336 1 96.38 222 ILE B N 1
ATOM 3879 C CA . ILE B 1 222 ? -0.352 14.312 -4.352 1 96.38 222 ILE B CA 1
ATOM 3880 C C . ILE B 1 222 ? -1.091 15.508 -3.748 1 96.38 222 ILE B C 1
ATOM 3882 O O . ILE B 1 222 ? -2.316 15.484 -3.611 1 96.38 222 ILE B O 1
ATOM 3886 N N . PHE B 1 223 ? -0.364 16.562 -3.457 1 97.81 223 PHE B N 1
ATOM 3887 C CA . PHE B 1 223 ? -0.956 17.703 -2.779 1 97.81 223 PHE B CA 1
ATOM 3888 C C . PHE B 1 223 ? -1.491 18.719 -3.787 1 97.81 223 PHE B C 1
ATOM 3890 O O . PHE B 1 223 ? -2.025 19.766 -3.406 1 97.81 223 PHE B O 1
ATOM 3897 N N . LYS B 1 224 ? -1.305 18.438 -5.078 1 94.62 224 LYS B N 1
ATOM 3898 C CA . LYS B 1 224 ? -1.816 19.266 -6.16 1 94.62 224 LYS B CA 1
ATOM 3899 C C . LYS B 1 224 ? -1.292 20.703 -6.051 1 94.62 224 LYS B C 1
ATOM 3901 O O . LYS B 1 224 ? -2.064 21.656 -6.109 1 94.62 224 LYS B O 1
ATOM 3906 N N . ILE B 1 225 ? 0.019 20.719 -5.875 1 93.81 225 ILE B N 1
ATOM 3907 C CA . ILE B 1 225 ? 0.678 22.016 -5.77 1 93.81 225 ILE B CA 1
ATOM 3908 C C . ILE B 1 225 ? 0.987 22.562 -7.164 1 93.81 225 ILE B C 1
ATOM 3910 O O . ILE B 1 225 ? 1.57 21.859 -7.992 1 93.81 225 ILE B O 1
ATOM 3914 N N . ASP B 1 226 ? 0.364 23.734 -7.574 1 78.56 226 ASP B N 1
ATOM 3915 C CA . ASP B 1 226 ? 0.547 24.344 -8.883 1 78.56 226 ASP B CA 1
ATOM 3916 C C . ASP B 1 226 ? 1.998 24.781 -9.094 1 78.56 226 ASP B C 1
ATOM 3918 O O . ASP B 1 226 ? 2.607 25.375 -8.203 1 78.56 226 ASP B O 1
ATOM 3922 N N . ASP B 1 227 ? 2.693 24.094 -10.023 1 59.38 227 ASP B N 1
ATOM 3923 C CA . ASP B 1 227 ? 4.047 24.531 -10.352 1 59.38 227 ASP B CA 1
ATOM 3924 C C . ASP B 1 227 ? 4.016 25.75 -11.273 1 59.38 227 ASP B C 1
ATOM 3926 O O . ASP B 1 227 ? 3.523 25.672 -12.398 1 59.38 227 ASP B O 1
ATOM 3930 N N . ASN B 1 228 ? 3.67 26.938 -10.992 1 45.84 228 ASN B N 1
ATOM 3931 C CA . ASN B 1 228 ? 3.865 28.016 -11.961 1 45.84 228 ASN B CA 1
ATOM 3932 C C . ASN B 1 228 ? 5.223 27.906 -12.656 1 45.84 228 ASN B C 1
ATOM 3934 O O . ASN B 1 228 ? 5.5 28.641 -13.602 1 45.84 228 ASN B O 1
ATOM 3938 N N . THR B 1 229 ? 6.184 27.375 -12.172 1 38.06 229 THR B N 1
ATOM 3939 C CA . THR B 1 229 ? 7.453 27.469 -12.883 1 38.06 229 THR B CA 1
ATOM 3940 C C . THR B 1 229 ? 7.461 26.531 -14.094 1 38.06 229 THR B C 1
ATOM 3942 O O . THR B 1 229 ? 8.438 26.484 -14.844 1 38.06 229 THR B O 1
ATOM 3945 N N . MET B 1 230 ? 6.605 25.641 -14.109 1 34.81 230 MET B N 1
ATOM 3946 C CA . MET B 1 230 ? 6.859 24.844 -15.297 1 34.81 230 MET B CA 1
ATOM 3947 C C . MET B 1 230 ? 6.332 25.531 -16.547 1 34.81 230 MET B C 1
ATOM 3949 O O . MET B 1 230 ? 5.234 25.219 -17.016 1 34.81 230 MET B O 1
ATOM 3953 N N . LYS B 1 231 ? 6.223 26.812 -16.594 1 32.56 231 LYS B N 1
ATOM 3954 C CA . LYS B 1 231 ? 6.094 27.297 -17.953 1 32.56 231 LYS B CA 1
ATOM 3955 C C . LYS B 1 231 ? 7.051 26.578 -18.891 1 32.56 231 LYS B C 1
ATOM 3957 O O . LYS B 1 231 ? 8.258 26.531 -18.641 1 32.56 231 LYS B O 1
ATOM 3962 N N . THR B 1 232 ? 6.578 25.609 -19.688 1 31.11 232 THR B N 1
ATOM 3963 C CA . THR B 1 232 ? 7.32 25.25 -20.891 1 31.11 232 THR B CA 1
ATOM 3964 C C . THR B 1 232 ? 7.848 26.5 -21.594 1 31.11 232 THR B C 1
ATOM 3966 O O . THR B 1 232 ? 7.07 27.266 -22.172 1 31.11 232 THR B O 1
ATOM 3969 N N . GLU B 1 233 ? 8.656 27.328 -21.172 1 28.58 233 GLU B N 1
ATOM 3970 C CA . GLU B 1 233 ? 9.297 28.141 -22.203 1 28.58 233 GLU B CA 1
ATOM 3971 C C . GLU B 1 233 ? 9.523 27.344 -23.484 1 28.58 233 GLU B C 1
ATOM 3973 O O . GLU B 1 233 ? 9.844 26.156 -23.422 1 28.58 233 GLU B O 1
ATOM 3978 N N . GLU B 1 234 ? 8.945 27.828 -24.672 1 30.81 234 GLU B N 1
ATOM 3979 C CA . GLU B 1 234 ? 9.07 27.375 -26.062 1 30.81 234 GLU B CA 1
ATOM 3980 C C . GLU B 1 234 ? 10.477 26.875 -26.344 1 30.81 234 GLU B C 1
ATOM 3982 O O . GLU B 1 234 ? 10.695 26.172 -27.328 1 30.81 234 GLU B O 1
ATOM 3987 N N . ASN B 1 235 ? 11.492 27.734 -26 1 29.73 235 ASN B N 1
ATOM 3988 C CA . ASN B 1 235 ? 12.758 27.344 -26.609 1 29.73 235 ASN B CA 1
ATOM 3989 C C . ASN B 1 235 ? 13.25 26 -26.078 1 29.73 235 ASN B C 1
ATOM 3991 O O . ASN B 1 235 ? 13.547 25.094 -26.859 1 29.73 235 ASN B O 1
ATOM 3995 N N . GLY B 1 236 ? 14.461 26.109 -25.281 1 27.33 236 GLY B N 1
ATOM 3996 C CA . GLY B 1 236 ? 15.516 25.109 -25.203 1 27.33 236 GLY B CA 1
ATOM 3997 C C . GLY B 1 236 ? 15.078 23.828 -24.516 1 27.33 236 GLY B C 1
ATOM 3998 O O . GLY B 1 236 ? 13.914 23.688 -24.141 1 27.33 236 GLY B O 1
ATOM 3999 N N . THR B 1 237 ? 16.047 23.25 -23.594 1 26.14 237 THR B N 1
ATOM 4000 C CA . THR B 1 237 ? 16.297 21.875 -23.141 1 26.14 237 THR B CA 1
ATOM 4001 C C . THR B 1 237 ? 15.266 21.469 -22.094 1 26.14 237 THR B C 1
ATOM 4003 O O . THR B 1 237 ? 15.125 22.125 -21.062 1 26.14 237 THR B O 1
ATOM 4006 N N . VAL B 1 238 ? 14.031 21.078 -22.469 1 29.92 238 VAL B N 1
ATOM 4007 C CA . VAL B 1 238 ? 13.086 20.344 -21.641 1 29.92 238 VAL B CA 1
ATOM 4008 C C . VAL B 1 238 ? 13.844 19.5 -20.625 1 29.92 238 VAL B C 1
ATOM 4010 O O . VAL B 1 238 ? 14.516 18.531 -20.984 1 29.92 238 VAL B O 1
ATOM 4013 N N . ASP B 1 239 ? 14.359 20.203 -19.578 1 29.2 239 ASP B N 1
ATOM 4014 C CA . ASP B 1 239 ? 15.039 19.438 -18.547 1 29.2 239 ASP B CA 1
ATOM 4015 C C . ASP B 1 239 ? 14.195 18.25 -18.109 1 29.2 239 ASP B C 1
ATOM 4017 O O . ASP B 1 239 ? 12.969 18.328 -18.094 1 29.2 239 ASP B O 1
ATOM 4021 N N . ASP B 1 240 ? 14.781 17.047 -18.078 1 29.97 240 ASP B N 1
ATOM 4022 C CA . ASP B 1 240 ? 14.367 15.672 -17.891 1 29.97 240 ASP B CA 1
ATOM 4023 C C . ASP B 1 240 ? 13.367 15.555 -16.734 1 29.97 240 ASP B C 1
ATOM 4025 O O . ASP B 1 240 ? 12.633 14.57 -16.641 1 29.97 240 ASP B O 1
ATOM 4029 N N . VAL B 1 241 ? 13.375 16.609 -15.805 1 30.38 241 VAL B N 1
ATOM 4030 C CA . VAL B 1 241 ? 12.578 16.469 -14.586 1 30.38 241 VAL B CA 1
ATOM 4031 C C . VAL B 1 241 ? 11.109 16.75 -14.898 1 30.38 241 VAL B C 1
ATOM 4033 O O . VAL B 1 241 ? 10.211 16.203 -14.25 1 30.38 241 VAL B O 1
ATOM 4036 N N . ASP B 1 242 ? 10.836 17.734 -15.828 1 33.03 242 ASP B N 1
ATOM 4037 C CA . ASP B 1 242 ? 9.5 18.281 -16.016 1 33.03 242 ASP B CA 1
ATOM 4038 C C . ASP B 1 242 ? 8.57 17.25 -16.672 1 33.03 242 ASP B C 1
ATOM 4040 O O . ASP B 1 242 ? 7.367 17.25 -16.422 1 33.03 242 ASP B O 1
ATOM 4044 N N . ILE B 1 243 ? 9.172 16.547 -17.531 1 31.02 243 ILE B N 1
ATOM 4045 C CA . ILE B 1 243 ? 8.281 15.688 -18.297 1 31.02 243 ILE B CA 1
ATOM 4046 C C . ILE B 1 243 ? 7.668 14.625 -17.391 1 31.02 243 ILE B C 1
ATOM 4048 O O . ILE B 1 243 ? 6.512 14.242 -17.562 1 31.02 243 ILE B O 1
ATOM 4052 N N . LEU B 1 244 ? 8.461 14.25 -16.328 1 31.08 244 LEU B N 1
ATOM 4053 C CA . LEU B 1 244 ? 7.949 13.188 -15.469 1 31.08 244 LEU B CA 1
ATOM 4054 C C . LEU B 1 244 ? 6.789 13.68 -14.617 1 31.08 244 LEU B C 1
ATOM 4056 O O . LEU B 1 244 ? 5.805 12.969 -14.422 1 31.08 244 LEU B O 1
ATOM 4060 N N . ALA B 1 245 ? 6.871 14.922 -14.133 1 32.28 245 ALA B N 1
ATOM 4061 C CA . ALA B 1 245 ? 5.758 15.5 -13.383 1 32.28 245 ALA B CA 1
ATOM 4062 C C . ALA B 1 245 ? 4.531 15.688 -14.266 1 32.28 245 ALA B C 1
ATOM 4064 O O . ALA B 1 245 ? 3.402 15.453 -13.836 1 32.28 245 ALA B O 1
ATOM 4065 N N . LEU B 1 246 ? 4.73 16.031 -15.516 1 31.94 246 LEU B N 1
ATOM 4066 C CA . LEU B 1 246 ? 3.615 16.281 -16.422 1 31.94 246 LEU B CA 1
ATOM 4067 C C . LEU B 1 246 ? 2.93 14.969 -16.812 1 31.94 246 LEU B C 1
ATOM 4069 O O . LEU B 1 246 ? 1.7 14.906 -16.891 1 31.94 246 LEU B O 1
ATOM 4073 N N . ILE B 1 247 ? 3.762 13.898 -16.891 1 34.25 247 ILE B N 1
ATOM 4074 C CA . ILE B 1 247 ? 3.145 12.617 -17.234 1 34.25 247 ILE B CA 1
ATOM 4075 C C . ILE B 1 247 ? 2.295 12.125 -16.062 1 34.25 247 ILE B C 1
ATOM 4077 O O . ILE B 1 247 ? 1.177 11.648 -16.266 1 34.25 247 ILE B O 1
ATOM 4081 N N . ASP B 1 248 ? 2.705 12.352 -14.852 1 34.28 248 ASP B N 1
ATOM 4082 C CA . ASP B 1 248 ? 1.938 11.984 -13.664 1 34.28 248 ASP B CA 1
ATOM 4083 C C . ASP B 1 248 ? 0.624 12.766 -13.594 1 34.28 248 ASP B C 1
ATOM 4085 O O . ASP B 1 248 ? -0.42 12.195 -13.266 1 34.28 248 ASP B O 1
ATOM 4089 N N . LEU B 1 249 ? 0.604 14.062 -13.773 1 32.03 249 LEU B N 1
ATOM 4090 C CA . LEU B 1 249 ? -0.584 14.914 -13.75 1 32.03 249 LEU B CA 1
ATOM 4091 C C . LEU B 1 249 ? -1.572 14.484 -14.828 1 32.03 249 LEU B C 1
ATOM 4093 O O . LEU B 1 249 ? -2.781 14.438 -14.586 1 32.03 249 LEU B O 1
ATOM 4097 N N . TYR B 1 250 ? -1.165 14.242 -16.047 1 33.59 250 TYR B N 1
ATOM 4098 C CA . TYR B 1 250 ? -2.078 13.883 -17.125 1 33.59 250 TYR B CA 1
ATOM 4099 C C . TYR B 1 250 ? -2.705 12.516 -16.875 1 33.59 250 TYR B C 1
ATOM 4101 O O . TYR B 1 250 ? -3.896 12.32 -17.125 1 33.59 250 TYR B O 1
ATOM 4109 N N . LEU B 1 251 ? -1.943 11.625 -16.188 1 33.84 251 LEU B N 1
ATOM 4110 C CA . LEU B 1 251 ? -2.48 10.297 -15.891 1 33.84 251 LEU B CA 1
ATOM 4111 C C . LEU B 1 251 ? -3.402 10.344 -14.68 1 33.84 251 LEU B C 1
ATOM 4113 O O . LEU B 1 251 ? -4.387 9.602 -14.617 1 33.84 251 LEU B O 1
ATOM 4117 N N . SER B 1 252 ? -3.148 11.148 -13.734 1 32 252 SER B N 1
ATOM 4118 C CA . SER B 1 252 ? -4 11.242 -12.555 1 32 252 SER B CA 1
ATOM 4119 C C . SER B 1 252 ? -5.344 11.883 -12.891 1 32 252 SER B C 1
ATOM 4121 O O . SER B 1 252 ? -6.387 11.453 -12.391 1 32 252 SER B O 1
ATOM 4123 N N . LYS B 1 253 ? -5.406 13.031 -13.516 1 32.53 253 LYS B N 1
ATOM 4124 C CA . LYS B 1 253 ? -6.676 13.68 -13.82 1 32.53 253 LYS B CA 1
ATOM 4125 C C . LYS B 1 253 ? -7.566 12.781 -14.664 1 32.53 253 LYS B C 1
ATOM 4127 O O . LYS B 1 253 ? -8.766 12.672 -14.414 1 32.53 253 LYS B O 1
ATOM 4132 N N . ASN B 1 254 ? -7.062 12.18 -15.703 1 32.34 254 ASN B N 1
ATOM 4133 C CA . ASN B 1 254 ? -7.945 11.391 -16.547 1 32.34 254 ASN B CA 1
ATOM 4134 C C . ASN B 1 254 ? -8.289 10.047 -15.914 1 32.34 254 ASN B C 1
ATOM 4136 O O . ASN B 1 254 ? -9.328 9.453 -16.219 1 32.34 254 ASN B O 1
ATOM 4140 N N . LEU B 1 255 ? -7.43 9.586 -14.953 1 33.53 255 LEU B N 1
ATOM 4141 C CA . LEU B 1 255 ? -7.789 8.336 -14.289 1 33.53 255 LEU B CA 1
ATOM 4142 C C . LEU B 1 255 ? -8.859 8.578 -13.227 1 33.53 255 LEU B C 1
ATOM 4144 O O . LEU B 1 255 ? -9.766 7.762 -13.062 1 33.53 255 LEU B O 1
ATOM 4148 N N . TYR B 1 256 ? -8.859 9.656 -12.5 1 31.47 256 TYR B N 1
ATOM 4149 C CA . TYR B 1 256 ? -9.906 10.016 -11.547 1 31.47 256 TYR B CA 1
ATOM 4150 C C . TYR B 1 256 ? -11.242 10.203 -12.25 1 31.47 256 TYR B C 1
ATOM 4152 O O . TYR B 1 256 ? -12.266 9.664 -11.805 1 31.47 256 TYR B O 1
ATOM 4160 N N . TYR B 1 257 ? -11.383 10.953 -13.227 1 33.31 257 TYR B N 1
ATOM 4161 C CA . TYR B 1 257 ? -12.656 11.164 -13.898 1 33.31 257 TYR B CA 1
ATOM 4162 C C . TYR B 1 257 ? -13.227 9.852 -14.422 1 33.31 257 TYR B C 1
ATOM 4164 O O . TYR B 1 257 ? -14.43 9.609 -14.328 1 33.31 257 TYR B O 1
ATOM 4172 N N . TYR B 1 258 ? -12.414 8.906 -14.836 1 31.16 258 TYR B N 1
ATOM 4173 C CA . TYR B 1 258 ? -12.898 7.621 -15.328 1 31.16 258 TYR B CA 1
ATOM 4174 C C . TYR B 1 258 ? -13.375 6.742 -14.172 1 31.16 258 TYR B C 1
ATOM 4176 O O . TYR B 1 258 ? -14.406 6.082 -14.281 1 31.16 258 TYR B O 1
ATOM 4184 N N . ILE B 1 259 ? -12.758 6.809 -13.078 1 31.69 259 ILE B N 1
ATOM 4185 C CA . ILE B 1 259 ? -13.227 6.02 -11.938 1 31.69 259 ILE B CA 1
ATOM 4186 C C . ILE B 1 259 ? -14.547 6.594 -11.422 1 31.69 259 ILE B C 1
ATOM 4188 O O . ILE B 1 259 ? -15.484 5.848 -11.133 1 31.69 259 ILE B O 1
ATOM 4192 N N . VAL B 1 260 ? -14.648 7.875 -11.297 1 34.5 260 VAL B N 1
ATOM 4193 C CA . VAL B 1 260 ? -15.891 8.453 -10.797 1 34.5 260 VAL B CA 1
ATOM 4194 C C . VAL B 1 260 ? -17.016 8.18 -11.781 1 34.5 260 VAL B C 1
ATOM 4196 O O . VAL B 1 260 ? -18.156 7.898 -11.383 1 34.5 260 VAL B O 1
ATOM 4199 N N . GLN B 1 261 ? -16.75 8.242 -12.984 1 32.22 261 GLN B N 1
ATOM 4200 C CA . GLN B 1 261 ? -17.828 8.062 -13.945 1 32.22 261 GLN B CA 1
ATOM 4201 C C . GLN B 1 261 ? -18.203 6.586 -14.078 1 32.22 261 GLN B C 1
ATOM 4203 O O . GLN B 1 261 ? -19.375 6.246 -14.242 1 32.22 261 GLN B O 1
ATOM 4208 N N . THR B 1 262 ? -17.25 5.625 -14.031 1 33.94 262 THR B N 1
ATOM 4209 C CA . THR B 1 262 ? -17.547 4.223 -14.297 1 33.94 262 THR B CA 1
ATOM 4210 C C . THR B 1 262 ? -17.969 3.506 -13.023 1 33.94 262 THR B C 1
ATOM 4212 O O . THR B 1 262 ? -18.625 2.461 -13.078 1 33.94 262 THR B O 1
ATOM 4215 N N . TYR B 1 263 ? -17.453 3.814 -11.859 1 28.25 263 TYR B N 1
ATOM 4216 C CA . TYR B 1 263 ? -17.891 3.145 -10.648 1 28.25 263 TYR B CA 1
ATOM 4217 C C . TYR B 1 263 ? -18.641 4.113 -9.734 1 28.25 263 TYR B C 1
ATOM 4219 O O . TYR B 1 263 ? -18.156 4.457 -8.656 1 28.25 263 TYR B O 1
ATOM 4227 N N . PRO B 1 264 ? -19.734 4.508 -10.219 1 30.28 264 PRO B N 1
ATOM 4228 C CA . PRO B 1 264 ? -20.5 5.418 -9.367 1 30.28 264 PRO B CA 1
ATOM 4229 C C . PRO B 1 264 ? -20.938 4.773 -8.055 1 30.28 264 PRO B C 1
ATOM 4231 O O . PRO B 1 264 ? -21.078 5.461 -7.035 1 30.28 264 PRO B O 1
ATOM 4234 N N . PHE B 1 265 ? -21.078 3.488 -8.227 1 31.17 265 PHE B N 1
ATOM 4235 C CA . PHE B 1 265 ? -21.703 2.857 -7.062 1 31.17 265 PHE B CA 1
ATOM 4236 C C . PHE B 1 265 ? -20.719 2.805 -5.895 1 31.17 265 PHE B C 1
ATOM 4238 O O . PHE B 1 265 ? -21.125 2.66 -4.742 1 31.17 265 PHE B O 1
ATOM 4245 N N . LEU B 1 266 ? -19.438 2.514 -6.102 1 29.86 266 LEU B N 1
ATOM 4246 C CA . LEU B 1 266 ? -18.547 2.641 -4.941 1 29.86 266 LEU B CA 1
ATOM 4247 C C . LEU B 1 266 ? -18.75 3.984 -4.25 1 29.86 266 LEU B C 1
ATOM 4249 O O . LEU B 1 266 ? -18.25 4.203 -3.146 1 29.86 266 LEU B O 1
ATOM 4253 N N . PHE B 1 267 ? -19.188 4.832 -5.027 1 29.48 267 PHE B N 1
ATOM 4254 C CA . PHE B 1 267 ? -19.703 6.102 -4.531 1 29.48 267 PHE B CA 1
ATOM 4255 C C . PHE B 1 267 ? -21.188 5.98 -4.184 1 29.48 267 PHE B C 1
ATOM 4257 O O . PHE B 1 267 ? -21.906 6.98 -4.145 1 29.48 267 PHE B O 1
ATOM 4264 N N . SER B 1 268 ? -21.531 4.84 -4.172 1 28.39 268 SER B N 1
ATOM 4265 C CA . SER B 1 268 ? -22.953 4.883 -3.834 1 28.39 268 SER B CA 1
ATOM 4266 C C . SER B 1 268 ? -23.172 5.531 -2.471 1 28.39 268 SER B C 1
ATOM 4268 O O . SER B 1 268 ? -24.312 5.766 -2.068 1 28.39 268 SER B O 1
ATOM 4270 N N . LEU B 1 269 ? -22.328 5.254 -1.538 1 26.84 269 LEU B N 1
ATOM 4271 C CA . LEU B 1 269 ? -23.031 5.898 -0.43 1 26.84 269 LEU B CA 1
ATOM 4272 C C . LEU B 1 269 ? -23.203 7.391 -0.696 1 26.84 269 LEU B C 1
ATOM 4274 O O . LEU B 1 269 ? -24.328 7.891 -0.708 1 26.84 269 LEU B O 1
ATOM 4278 N N . ASN B 1 270 ? -22.453 8.328 0.176 1 25.69 270 ASN B N 1
ATOM 4279 C CA . ASN B 1 270 ? -22.781 9.75 0.175 1 25.69 270 ASN B CA 1
ATOM 4280 C C . ASN B 1 270 ? -22.438 10.406 -1.156 1 25.69 270 ASN B C 1
ATOM 4282 O O . ASN B 1 270 ? -21.453 11.148 -1.249 1 25.69 270 ASN B O 1
ATOM 4286 N N . SER B 1 271 ? -22.328 9.82 -2.129 1 26.38 271 SER B N 1
ATOM 4287 C CA . SER B 1 271 ? -22.125 10.414 -3.447 1 26.38 271 SER B CA 1
ATOM 4288 C C . SER B 1 271 ? -23.234 11.414 -3.777 1 26.38 271 SER B C 1
ATOM 4290 O O . SER B 1 271 ? -23.359 11.836 -4.926 1 26.38 271 SER B O 1
ATOM 4292 N N . TYR B 1 272 ? -24.078 11.531 -2.889 1 28.41 272 TYR B N 1
ATOM 4293 C CA . TYR B 1 272 ? -25.016 12.625 -3.133 1 28.41 272 TYR B CA 1
ATOM 4294 C C . TYR B 1 272 ? -24.281 13.945 -3.309 1 28.41 272 TYR B C 1
ATOM 4296 O O . TYR B 1 272 ? -24.719 14.82 -4.059 1 28.41 272 TYR B O 1
ATOM 4304 N N . PHE B 1 273 ? -23.234 14.055 -2.496 1 25.59 273 PHE B N 1
ATOM 4305 C CA . PHE B 1 273 ? -22.719 15.422 -2.457 1 25.59 273 PHE B CA 1
ATOM 4306 C C . PHE B 1 273 ? -21.906 15.727 -3.711 1 25.59 273 PHE B C 1
ATOM 4308 O O . PHE B 1 273 ? -21.984 16.844 -4.246 1 25.59 273 PHE B O 1
ATOM 4315 N N . ILE B 1 274 ? -21.141 14.742 -4.121 1 26.41 274 ILE B N 1
ATOM 4316 C CA . ILE B 1 274 ? -20.281 15.195 -5.207 1 26.41 274 ILE B CA 1
ATOM 4317 C C . ILE B 1 274 ? -21.094 15.32 -6.492 1 26.41 274 ILE B C 1
ATOM 4319 O O . ILE B 1 274 ? -20.766 16.125 -7.367 1 26.41 274 ILE B O 1
ATOM 4323 N N . PHE B 1 275 ? -22.062 14.5 -6.637 1 28.45 275 PHE B N 1
ATOM 4324 C CA . PHE B 1 275 ? -22.859 14.633 -7.844 1 28.45 275 PHE B CA 1
ATOM 4325 C C . PHE B 1 275 ? -23.516 16 -7.906 1 28.45 275 PHE B C 1
ATOM 4327 O O . PHE B 1 275 ? -23.891 16.469 -8.984 1 28.45 275 PHE B O 1
ATOM 4334 N N . GLU B 1 276 ? -23.75 16.469 -6.723 1 26.83 276 GLU B N 1
ATOM 4335 C CA . GLU B 1 276 ? -24.406 17.781 -6.797 1 26.83 276 GLU B CA 1
ATOM 4336 C C . GLU B 1 276 ? -23.469 18.828 -7.387 1 26.83 276 GLU B C 1
ATOM 4338 O O . GLU B 1 276 ? -23.906 19.688 -8.148 1 26.83 276 GLU B O 1
ATOM 4343 N N . LYS B 1 277 ? -22.188 18.688 -7.039 1 26.28 277 LYS B N 1
ATOM 4344 C CA . LYS B 1 277 ? -21.406 19.812 -7.543 1 26.28 277 LYS B CA 1
ATOM 4345 C C . LYS B 1 277 ? -21.109 19.641 -9.031 1 26.28 277 LYS B C 1
ATOM 4347 O O . LYS B 1 277 ? -21 20.625 -9.758 1 26.28 277 LYS B O 1
ATOM 4352 N N . ILE B 1 278 ? -20.734 18.375 -9.422 1 28.12 278 ILE B N 1
ATOM 4353 C CA . ILE B 1 278 ? -20.484 18.344 -10.859 1 28.12 278 ILE B CA 1
ATOM 4354 C C . ILE B 1 278 ? -21.781 18.609 -11.617 1 28.12 278 ILE B C 1
ATOM 4356 O O . ILE B 1 278 ? -21.781 19.297 -12.641 1 28.12 278 ILE B O 1
ATOM 4360 N N . ASN B 1 279 ? -22.766 17.953 -11.141 1 26.84 279 ASN B N 1
ATOM 4361 C CA . ASN B 1 279 ? -24 18.188 -11.898 1 26.84 279 ASN B CA 1
ATOM 4362 C C . ASN B 1 279 ? -24.406 19.656 -11.859 1 26.84 279 ASN B C 1
ATOM 4364 O O . ASN B 1 279 ? -25.422 20.031 -12.453 1 26.84 279 ASN B O 1
ATOM 4368 N N . ASP B 1 280 ? -23.969 20.266 -10.797 1 24.89 280 ASP B N 1
ATOM 4369 C CA . ASP B 1 280 ? -24.531 21.609 -10.844 1 24.89 280 ASP B CA 1
ATOM 4370 C C . ASP B 1 280 ? -23.891 22.438 -11.969 1 24.89 280 ASP B C 1
ATOM 4372 O O . ASP B 1 280 ? -24.172 23.625 -12.109 1 24.89 280 ASP B O 1
ATOM 4376 N N . LYS B 1 281 ? -22.719 22.047 -12.492 1 27.56 281 LYS B N 1
ATOM 4377 C CA . LYS B 1 281 ? -22.5 22.828 -13.711 1 27.56 281 LYS B CA 1
ATOM 4378 C C . LYS B 1 281 ? -23.438 22.391 -14.828 1 27.56 281 LYS B C 1
ATOM 4380 O O . LYS B 1 281 ? -23.281 21.297 -15.398 1 27.56 281 LYS B O 1
ATOM 4385 N N . ASN B 1 282 ? -24.734 22.609 -14.633 1 22.28 282 ASN B N 1
ATOM 4386 C CA . ASN B 1 282 ? -26 22.562 -15.359 1 22.28 282 ASN B CA 1
ATOM 4387 C C . ASN B 1 282 ? -25.812 22.922 -16.828 1 22.28 282 ASN B C 1
ATOM 4389 O O . ASN B 1 282 ? -24.938 23.719 -17.172 1 22.28 282 ASN B O 1
ATOM 4393 N N . LEU B 1 283 ? -26.609 22.219 -17.688 1 22.27 283 LEU B N 1
ATOM 4394 C CA . LEU B 1 283 ? -27.562 22.375 -18.781 1 22.27 283 LEU B CA 1
ATOM 4395 C C . LEU B 1 283 ? -28.156 23.781 -18.797 1 22.27 283 LEU B C 1
ATOM 4397 O O . LEU B 1 283 ? -29.141 24.047 -19.484 1 22.27 283 LEU B O 1
ATOM 4401 N N . TYR B 1 284 ? -27.328 24.781 -18.109 1 21.16 284 TYR B N 1
ATOM 4402 C CA . TYR B 1 284 ? -27.797 25.984 -18.797 1 21.16 284 TYR B CA 1
ATOM 4403 C C . TYR B 1 284 ? -27.047 26.203 -20.094 1 21.16 284 TYR B C 1
ATOM 4405 O O . TYR B 1 284 ? -25.875 25.828 -20.219 1 21.16 284 TYR B O 1
#

Secondary structure (DSSP, 8-state):
-EEEE-BTTBS-GGGS-EE-SSEEEE-SS--HHHHHHTHHHHHHH-PEEEE--BTTBS-HHHH-EEETTEEEEETT--HHHHHHHHHHSPTT-EEEEE--S---HHHHEEE-SSEEEE-TT--HHHHHHHHHHH--EEEE--BTTBS-HHHHEEE-SS-EEE-TTSBHHHHHHHHHHHTS-EEE--BTTTBS-HHHHEEE-SS-EEEETT--HHHHHHHHHHHT---TT----SSS---HHHHHHHHHHHHHHHHHHHHHHH-GGGG-SSTHHHHHHHGGGT--/-EEEE-BTTBS-GGGS-EE-SSEEEE-SS--HHHHHHTHHHHHHH-PEEEE--BTTBS-HHHH-EEETTEEEEETT--HHHHHHHHHHSPTT-EEEEE--S---HHHHEEE-SSEEEE-TT--HHHHHHHHHHH--EEEE--BTTBS-HHHHEEE-SS-EEE-TTSBHHHHHHHHHHHTS-EEE--BTTTBS-HHHHEEE-SS-EEEETT--HHHHHHHHHHHT---TT----SSS---HHHHHHHHHHHHHHHHHHHHHHH-GGGG-SSHHHHHHHHTTS---

pLDDT: mean 83.45, std 26.96, range [21.16, 98.94]

InterPro domains:
  IPR002769 Translation initiation factor IF6 [MF_00032] (1-251)
  IPR002769 Translation initiation factor IF6 [PF01912] (4-203)
  IPR002769 Translation initiation factor IF6 [PTHR10784] (1-232)
  IPR002769 Translation initiation factor IF6 [SM00654] (3-205)
  IPR002769 Translation initiation factor IF6 [TIGR00323] (5-223)

Organism: Trichomonas vaginalis (strain ATCC PRA-98 / G3) (NCBI:txid412133)

Solvent-accessible surface area (backbone atoms only — not comparable to full-atom values): 28780 Å² total; per-residue (Å²): 62,79,42,74,39,46,56,83,88,37,36,46,37,13,26,38,28,42,53,33,63,42,34,33,42,29,28,61,78,66,52,69,72,49,57,57,68,53,46,57,37,45,75,72,55,66,20,42,76,29,69,38,38,46,60,84,32,41,50,31,12,36,28,24,42,55,30,60,36,10,37,40,37,28,62,66,43,41,71,67,41,49,50,48,47,63,71,53,46,57,89,80,45,43,74,44,74,38,85,55,94,70,47,47,32,18,31,30,35,29,48,34,68,55,40,30,38,24,26,69,80,60,53,69,67,53,53,52,47,46,31,65,43,40,52,30,50,76,40,69,38,63,51,60,84,31,49,47,25,8,32,32,26,44,44,43,82,59,10,27,36,29,22,30,68,25,25,50,51,56,37,53,52,48,17,62,73,68,72,33,58,47,41,66,44,47,27,48,71,67,33,39,52,37,24,33,20,32,39,57,37,73,58,40,37,38,32,8,58,52,37,39,72,68,42,48,47,51,48,34,60,47,38,58,39,58,60,76,73,68,61,76,66,86,76,74,80,79,57,76,70,57,58,54,52,51,52,52,53,59,45,50,59,59,47,50,57,48,46,58,68,72,44,45,62,86,37,47,72,84,37,63,63,60,53,53,61,61,60,61,62,59,84,116,60,77,42,73,40,45,54,84,88,36,37,46,38,13,28,37,28,41,54,34,63,41,36,31,43,30,29,60,76,66,52,69,72,50,58,58,67,52,46,58,37,45,75,74,55,68,20,43,75,31,69,39,38,45,60,81,32,41,50,32,12,36,29,23,43,54,31,61,34,12,38,42,36,28,61,65,44,40,72,66,40,49,49,49,45,63,70,53,47,57,91,81,46,41,75,44,74,39,86,55,92,70,45,46,32,17,30,31,34,31,48,34,68,56,41,30,38,23,27,68,80,61,51,69,67,53,53,53,47,46,32,68,44,40,53,29,50,77,41,69,38,66,51,62,85,30,49,48,24,8,32,32,25,45,45,41,84,58,10,27,37,29,24,30,68,25,24,50,51,55,38,51,52,49,17,62,73,69,72,33,59,45,42,66,42,47,28,48,71,67,35,40,51,36,25,32,21,32,39,57,37,75,58,38,38,37,33,8,59,52,36,39,72,68,42,48,47,50,48,33,59,48,38,58,39,58,62,77,75,68,60,78,65,86,73,74,82,79,56,79,66,56,58,56,50,50,53,51,54,59,46,48,58,59,48,50,55,46,46,57,69,68,44,45,61,86,38,46,71,81,37,62,60,58,50,46,58,60,57,58,69,52,97,114

Radius of gyration: 27.69 Å; Cα contacts (8 Å, |Δi|>4): 1192; chains: 2; bounding box: 52×83×65 Å

Sequence (568 aa):
MVSRCKYQSSSEVGAYATLTDTYCLLPTTTTKSWTETFDVLTDFNNTTLVMSNIAGTPIVGRLTVGNKNGLLVPLTTTDSELAQIEQSLPDGVVVERIEEKFSALGNVISCNDHIALIHPELDQETVEIIKDVLQVDVFPTLIANESLVGSYSVFTNRGGIVTPKATVEEIEELSGQLGINIEAATVNRGSGLVNAGILVNNSRLFCGWETTALEIANLTRIFKIDDNTMKTEENGTVDDVDILALIDLYLSKNLYYYIVQTYPFLFSLNSYFIFEKINDKNLYMVSRCKYQSSSEVGAYATLTDTYCLLPTTTTKSWTETFDVLTDFNNTTLVMSNIAGTPIVGRLTVGNKNGLLVPLTTTDSELAQIEQSLPDGVVVERIEEKFSALGNVISCNDHIALIHPELDQETVEII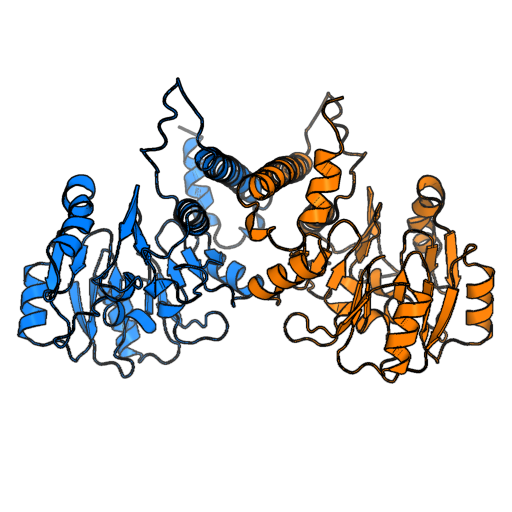KDVLQVDVFPTLIANESLVGSYSVFTNRGGIVTPKATVEEIEELSGQLGINIEAATVNRGSGLVNAGILVNNSRLFCGWETTALEIANLTRIFKIDDNTMKTEENGTVDDVDILALIDLYLSKNLYYYIVQTYPFLFSLNSYFIFEKINDKNLY

Foldseek 3Di:
DEAADAFPPHLQVLQQWEDELAEIEGEPPGDPRNVVSCVCCVVPRVYFYAYHDALPDRRQSQQKYAYNQEIEGEQSGDPVRVVSRVVRGDPRYYYDYDYWPPRRQLQAWEDELAEIEGQPPTDPVVLVCCCVRSVYHYDHDDFLNHRRDSQAKYAYLAAIEGAPSGDPVRQVVVCVVSVYHYYYAAALQRHSRHSSAWHDYLAYIYGGNSGDLVRVLVVCLRSVHDPVPPPPPPDDDPPPSPVVSVVSNVCVVVVVVVCCVPCVCVVPPPVVPVVVVVVVPPDD/DEAADAFPPHLQVLQQWEDELAEIEGEPPGDPRNVVSCVCCVVPRVYFYAYHDALPDRRQSQQKYAYNQEIEGEPSGDPVRVVSRVVRGDPRYYYDYDYWPPRRQLQAWEDELAEIEGQPPTDPVVVVCCCVRSVYHYDHDDFLNHRRDSQAKYAYLAAIEGAPSGDPVRQVVVCVVSVYHYYYAAALQRHSRHSSAWHDYLAYIYGGNSGDLVRVLVVCQRSVHDPVPPPPPPDDDPPPSVVVSVVSNVCVVVVVVVCCVVCVCVVPPVVVVVCCVVPVVDPD

Nearest PDB structures (foldseek):
  4v8p-assembly4_HJ  TM=9.814E-01  e=1.147E-30  Tetrahymena thermophila
  8ine-assembly1_6  TM=9.737E-01  e=3.827E-31  Homo sapiens
  8pv4-assembly1_CN  TM=9.124E-01  e=4.810E-32  Thermochaetoides thermophila DSM 1495
  5m3q-assembly1_A  TM=9.607E-01  e=1.464E-30  Thermochaetoides thermophila DSM 1495
  6n8k-assembly1_y  TM=9.150E-01  e=6.329E-30  Saccharomyces cerevisiae S288C